Protein AF-I7MLI9-F1 (afdb_monomer)

pLDDT: mean 89.01, std 9.21, range [55.41, 96.75]

Solvent-accessible surface area (backbone atoms only — not comparable to full-atom values): 19501 Å² total; per-residue (Å²): 115,72,71,61,56,53,52,51,51,55,54,55,59,68,73,59,71,72,75,44,58,25,39,68,36,72,43,59,65,39,94,83,37,66,43,18,67,62,17,35,76,78,59,41,57,71,37,47,47,37,44,89,37,37,70,45,18,21,35,58,28,48,80,54,45,47,80,90,78,37,62,49,38,39,67,54,16,48,16,58,42,96,24,48,17,18,21,63,82,9,75,46,61,26,71,43,97,62,58,48,55,92,86,40,68,76,53,64,48,39,45,69,31,20,27,50,25,77,36,87,57,27,31,37,41,97,72,11,67,46,70,42,64,67,74,42,76,53,83,45,36,44,69,56,17,40,57,42,16,74,75,67,78,42,73,24,36,18,17,21,66,80,11,41,47,58,29,73,47,99,60,57,51,54,92,84,40,65,71,55,66,45,38,45,69,46,25,19,53,24,68,72,36,86,51,26,30,32,34,88,73,15,60,44,67,41,59,72,73,43,77,53,82,44,38,44,71,56,15,40,38,42,14,68,77,66,77,45,75,27,33,18,16,18,64,79,13,42,48,57,21,67,36,94,55,62,44,62,86,87,36,69,72,55,67,46,39,43,64,33,22,27,49,29,76,32,90,55,29,31,35,38,97,70,13,59,46,68,42,63,69,72,48,72,54,83,44,36,43,71,55,17,37,52,41,12,66,77,68,76,48,71,26,34,21,16,20,63,78,10,42,47,57,25,64,44,97,57,60,44,53,94,83,42,67,76,51,65,46,39,43,65,34,16,40,48,26,36,67,84,19,36,34,37,39,96,71,10,68,46,59,35,42,77,62,64,64,52,50,56,56,51,52,49,51,53,53,52,65,74,74,110

Mean predicted aligned error: 10.94 Å

Organism: Tetrahymena thermophila (strain SB210) (NCBI:txid312017)

Structure (mmCIF, N/CA/C/O backbone):
data_AF-I7MLI9-F1
#
_entry.id   AF-I7MLI9-F1
#
loop_
_atom_site.group_PDB
_atom_site.id
_atom_site.type_symbol
_atom_site.label_atom_id
_atom_site.label_alt_id
_atom_site.label_comp_id
_atom_site.label_asym_id
_atom_site.label_entity_id
_atom_site.label_seq_id
_atom_site.pdbx_PDB_ins_code
_atom_site.Cartn_x
_atom_site.Cartn_y
_atom_site.Cartn_z
_atom_site.occupancy
_atom_site.B_iso_or_equiv
_atom_site.auth_seq_id
_atom_site.auth_comp_id
_atom_site.auth_asym_id
_atom_site.auth_atom_id
_atom_site.pdbx_PDB_model_num
ATOM 1 N N . MET A 1 1 ? -3.290 -34.490 -68.292 1.00 62.72 1 MET A N 1
ATOM 2 C CA . MET A 1 1 ? -1.899 -34.795 -67.880 1.00 62.72 1 MET A CA 1
ATOM 3 C C . MET A 1 1 ? -0.985 -33.567 -67.786 1.00 62.72 1 MET A C 1
ATOM 5 O O . MET A 1 1 ? -0.306 -33.451 -66.780 1.00 62.72 1 MET A O 1
ATOM 9 N N . SER A 1 2 ? -0.999 -32.613 -68.728 1.00 75.25 2 SER A N 1
ATOM 10 C CA . SER A 1 2 ? -0.088 -31.440 -68.706 1.00 75.25 2 SER A CA 1
ATOM 11 C C . SER A 1 2 ? -0.187 -30.536 -67.452 1.00 75.25 2 SER A C 1
ATOM 13 O O . SER A 1 2 ? 0.838 -30.104 -66.935 1.00 75.25 2 SER A O 1
ATOM 15 N N . LYS A 1 3 ? -1.384 -30.322 -66.882 1.00 68.88 3 LYS A N 1
ATOM 16 C CA . LYS A 1 3 ? -1.564 -29.472 -65.682 1.00 68.88 3 LYS A CA 1
ATOM 17 C C . LYS A 1 3 ? -1.039 -30.091 -64.371 1.00 68.88 3 LYS A C 1
ATOM 19 O O . LYS A 1 3 ? -0.623 -29.350 -63.492 1.00 68.88 3 LYS A O 1
ATOM 24 N N . LEU A 1 4 ? -1.022 -31.425 -64.248 1.00 76.25 4 LEU A N 1
ATOM 25 C CA . LEU A 1 4 ? -0.511 -32.124 -63.055 1.00 76.25 4 LEU A CA 1
ATOM 26 C C . LEU A 1 4 ? 1.026 -32.138 -63.033 1.00 76.25 4 LEU A C 1
ATOM 28 O O . LEU A 1 4 ? 1.621 -31.989 -61.973 1.00 76.25 4 LEU A O 1
ATOM 32 N N . LEU A 1 5 ? 1.661 -32.252 -64.206 1.00 78.75 5 LEU A N 1
ATOM 33 C CA . LEU A 1 5 ? 3.118 -32.195 -64.337 1.00 78.75 5 LEU A CA 1
ATOM 34 C C . LEU A 1 5 ? 3.656 -30.787 -64.038 1.00 78.75 5 LEU A C 1
ATOM 36 O O . LEU A 1 5 ? 4.676 -30.654 -63.372 1.00 78.75 5 LEU A O 1
ATOM 40 N N . LEU A 1 6 ? 2.939 -29.742 -64.474 1.00 77.81 6 LEU A N 1
ATOM 41 C CA . LEU A 1 6 ? 3.290 -28.353 -64.166 1.00 77.81 6 LEU A CA 1
ATOM 42 C C . LEU A 1 6 ? 3.147 -28.053 -62.663 1.00 77.81 6 LEU A C 1
ATOM 44 O O . LEU A 1 6 ? 4.006 -27.386 -62.101 1.00 77.81 6 LEU A O 1
ATOM 48 N N . LEU A 1 7 ? 2.106 -28.595 -62.011 1.00 79.94 7 LEU A N 1
ATOM 49 C CA . LEU A 1 7 ? 1.905 -28.487 -60.560 1.00 79.94 7 LEU A CA 1
ATOM 50 C C . LEU A 1 7 ? 2.994 -29.240 -59.774 1.00 79.94 7 LEU A C 1
ATOM 52 O O . LEU A 1 7 ? 3.494 -28.738 -58.777 1.00 79.94 7 LEU A O 1
ATOM 56 N N . LEU A 1 8 ? 3.403 -30.427 -60.232 1.00 75.94 8 LEU A N 1
ATOM 57 C CA . LEU A 1 8 ? 4.514 -31.175 -59.634 1.00 75.94 8 LEU A CA 1
ATOM 58 C C . LEU A 1 8 ? 5.852 -30.446 -59.795 1.00 75.94 8 LEU A C 1
ATOM 60 O O . LEU A 1 8 ? 6.649 -30.453 -58.865 1.00 75.94 8 LEU A O 1
ATOM 64 N N . PHE A 1 9 ? 6.087 -29.776 -60.927 1.00 72.88 9 PHE A N 1
ATOM 65 C CA . PHE A 1 9 ? 7.313 -29.005 -61.147 1.00 72.88 9 PHE A CA 1
ATOM 66 C C . PHE A 1 9 ? 7.363 -27.736 -60.287 1.00 72.88 9 PHE A C 1
ATOM 68 O O . PHE A 1 9 ? 8.416 -27.415 -59.741 1.00 72.88 9 PHE A O 1
ATOM 75 N N . THR A 1 10 ? 6.234 -27.043 -60.100 1.00 67.69 10 THR A N 1
ATOM 76 C CA . THR A 1 10 ? 6.171 -25.890 -59.189 1.00 67.69 10 THR A CA 1
ATOM 77 C C . THR A 1 10 ? 6.270 -26.310 -57.724 1.00 67.69 10 THR A C 1
ATOM 79 O O . THR A 1 10 ? 6.953 -25.634 -56.964 1.00 67.69 10 THR A O 1
ATOM 82 N N . ILE A 1 11 ? 5.697 -27.452 -57.326 1.00 67.44 11 ILE A N 1
ATOM 83 C CA . ILE A 1 11 ? 5.882 -28.011 -55.975 1.00 67.44 11 ILE A CA 1
ATOM 84 C C . ILE A 1 11 ? 7.344 -28.436 -55.751 1.00 67.44 11 ILE A C 1
ATOM 86 O O . ILE A 1 11 ? 7.885 -28.188 -54.678 1.00 67.44 11 ILE A O 1
ATOM 90 N N . LEU A 1 12 ? 8.025 -28.997 -56.758 1.00 63.34 12 LEU A N 1
ATOM 91 C CA . LEU A 1 12 ? 9.440 -29.378 -56.648 1.00 63.34 12 LEU A CA 1
ATOM 92 C C . LEU A 1 12 ? 10.372 -28.157 -56.533 1.00 63.34 12 LEU A C 1
ATOM 94 O O . LEU A 1 12 ? 11.369 -28.219 -55.820 1.00 63.34 12 LEU A O 1
ATOM 98 N N . GLN A 1 13 ? 10.030 -27.030 -57.168 1.00 59.12 13 GLN A N 1
ATOM 99 C CA . GLN A 1 13 ? 10.772 -25.765 -57.036 1.00 59.12 13 GLN A CA 1
ATOM 100 C C . GLN A 1 13 ? 10.584 -25.099 -55.659 1.00 59.12 13 GLN A C 1
ATOM 102 O O . GLN A 1 13 ?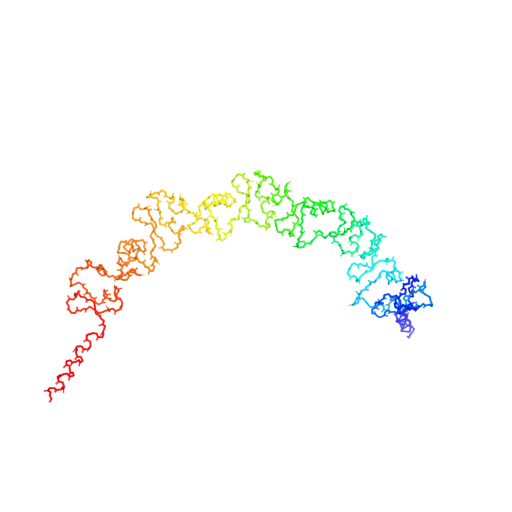 11.429 -24.310 -55.252 1.00 59.12 13 GLN A O 1
ATOM 107 N N . ILE A 1 14 ? 9.517 -25.432 -54.921 1.00 58.25 14 ILE A N 1
ATOM 108 C CA . ILE A 1 14 ? 9.281 -24.936 -53.551 1.00 58.25 14 ILE A CA 1
ATOM 109 C C . ILE A 1 14 ? 10.096 -25.738 -52.514 1.00 58.25 14 ILE A C 1
ATOM 111 O O . ILE A 1 14 ? 10.359 -25.238 -51.424 1.00 58.25 14 ILE A O 1
ATOM 115 N N . ILE A 1 15 ? 10.540 -26.959 -52.843 1.00 59.22 15 ILE A N 1
ATOM 116 C CA . ILE A 1 15 ? 11.251 -27.850 -51.903 1.00 59.22 15 ILE A CA 1
ATOM 117 C C . ILE A 1 15 ? 12.766 -27.573 -51.859 1.00 59.22 15 ILE A C 1
ATOM 119 O O . ILE A 1 15 ? 13.400 -27.813 -50.834 1.00 59.22 15 ILE A O 1
ATOM 123 N N . PHE A 1 16 ? 13.352 -27.021 -52.924 1.00 63.88 16 PHE A N 1
ATOM 124 C CA . PHE A 1 16 ? 14.780 -26.690 -52.984 1.00 63.88 16 PHE A CA 1
ATOM 125 C C . PHE A 1 16 ? 14.985 -25.176 -52.959 1.00 63.88 16 PHE A C 1
ATOM 127 O O . PHE A 1 16 ? 15.362 -24.574 -53.965 1.00 63.88 16 PHE A O 1
ATOM 134 N N . ALA A 1 17 ? 14.745 -24.547 -51.806 1.00 65.38 17 ALA A N 1
ATOM 135 C CA . ALA A 1 17 ? 15.304 -23.222 -51.571 1.00 65.38 17 ALA A CA 1
ATOM 136 C C . ALA A 1 17 ? 16.828 -23.339 -51.724 1.00 65.38 17 ALA A C 1
ATOM 138 O O . ALA A 1 17 ? 17.471 -24.116 -51.018 1.00 65.38 17 ALA A O 1
ATOM 139 N N . THR A 1 18 ? 17.398 -22.643 -52.708 1.00 74.25 18 THR A N 1
ATOM 140 C CA . THR A 1 18 ? 18.849 -22.626 -52.885 1.00 74.25 18 THR A CA 1
ATOM 141 C C . THR A 1 18 ? 19.473 -22.057 -51.616 1.00 74.25 18 THR A C 1
ATOM 143 O O . THR A 1 18 ? 19.003 -21.006 -51.160 1.00 74.25 18 THR A O 1
ATOM 146 N N . PRO A 1 19 ? 20.505 -22.712 -51.053 1.00 82.38 19 PRO A N 1
ATOM 147 C CA . PRO A 1 19 ? 21.160 -22.214 -49.858 1.00 82.38 19 PRO A CA 1
ATOM 148 C C . PRO A 1 19 ? 21.573 -20.771 -50.101 1.00 82.38 19 PRO A C 1
ATOM 150 O O . PRO A 1 19 ? 22.077 -20.446 -51.178 1.00 82.38 19 PRO A O 1
ATOM 153 N N . THR A 1 20 ? 21.298 -19.904 -49.132 1.00 90.12 20 THR A N 1
ATOM 154 C CA . THR A 1 20 ? 21.665 -18.488 -49.210 1.00 90.12 20 THR A CA 1
ATOM 155 C C . THR A 1 20 ? 22.854 -18.288 -48.286 1.00 90.12 20 THR A C 1
ATOM 157 O O . THR A 1 20 ? 22.651 -18.173 -47.072 1.00 90.12 20 THR A O 1
ATOM 160 N N . PRO A 1 21 ? 24.094 -18.306 -48.812 1.00 91.88 21 PRO A N 1
ATOM 161 C CA . PRO A 1 21 ? 25.264 -18.110 -47.980 1.00 91.88 21 PRO A CA 1
ATOM 162 C C . PRO A 1 21 ? 25.214 -16.733 -47.333 1.00 91.88 21 PRO A C 1
ATOM 164 O O . PRO A 1 21 ? 24.752 -15.761 -47.936 1.00 91.88 21 PRO A O 1
ATOM 167 N N . GLY A 1 22 ? 25.714 -16.659 -46.108 1.00 94.00 22 GLY A N 1
ATOM 168 C CA . GLY A 1 22 ? 25.892 -15.392 -45.428 1.00 94.00 22 GLY A CA 1
ATOM 169 C C . GLY A 1 22 ? 26.984 -14.542 -46.077 1.00 94.00 22 GLY A C 1
ATOM 170 O O . GLY A 1 22 ? 27.818 -15.015 -46.845 1.00 94.00 22 GLY A O 1
ATOM 171 N N . THR A 1 23 ? 26.993 -13.269 -45.716 1.00 95.50 23 THR A N 1
ATOM 172 C CA . THR A 1 23 ? 28.064 -12.321 -46.005 1.00 95.50 23 THR A CA 1
ATOM 173 C C . THR A 1 23 ? 29.294 -12.657 -45.161 1.00 95.50 23 THR A C 1
ATOM 175 O O . THR A 1 23 ? 29.173 -13.071 -44.002 1.00 95.50 23 THR A O 1
ATOM 178 N N . ALA A 1 24 ? 30.481 -12.460 -45.733 1.00 95.31 24 ALA A N 1
ATOM 179 C CA . ALA A 1 24 ? 31.750 -12.621 -45.038 1.00 95.31 24 ALA A CA 1
ATOM 180 C C . ALA A 1 24 ? 31.908 -11.611 -43.885 1.00 95.31 24 ALA A C 1
ATOM 182 O O . ALA A 1 24 ? 31.677 -10.413 -44.048 1.00 95.31 24 ALA A O 1
ATOM 183 N N . VAL A 1 25 ? 32.346 -12.104 -42.730 1.00 95.19 25 VAL A N 1
ATOM 184 C CA . VAL A 1 25 ? 32.634 -11.359 -41.504 1.00 95.19 25 VAL A CA 1
ATOM 185 C C . VAL A 1 25 ? 33.994 -11.773 -40.941 1.00 95.19 25 VAL A C 1
ATOM 187 O O . VAL A 1 25 ? 34.531 -12.840 -41.254 1.00 95.19 25 VAL A O 1
ATOM 190 N N . THR A 1 26 ? 34.542 -10.928 -40.069 1.00 95.12 26 THR A N 1
ATOM 191 C CA . THR A 1 26 ? 35.796 -11.211 -39.365 1.00 95.12 26 THR A CA 1
ATOM 192 C C . THR A 1 26 ? 35.511 -11.808 -37.993 1.00 95.12 26 THR A C 1
ATOM 194 O O . THR A 1 26 ? 34.885 -11.167 -37.152 1.00 95.12 26 THR A O 1
ATOM 197 N N . CYS A 1 27 ? 36.022 -13.008 -37.739 1.00 92.69 27 CYS A N 1
ATOM 198 C CA . CYS A 1 27 ? 36.025 -13.640 -36.427 1.00 92.69 27 CYS A CA 1
ATOM 199 C C . CYS A 1 27 ? 37.382 -13.455 -35.743 1.00 92.69 27 CYS A C 1
ATOM 201 O O . CYS A 1 27 ? 38.427 -13.375 -36.387 1.00 92.69 27 CYS A O 1
ATOM 203 N N . VAL A 1 28 ? 37.374 -13.387 -34.415 1.00 88.62 28 VAL A N 1
ATOM 204 C CA . VAL A 1 28 ? 38.596 -13.279 -33.607 1.00 88.62 28 VAL A CA 1
ATOM 205 C C . VAL A 1 28 ? 39.004 -14.683 -33.177 1.00 88.62 28 VAL A C 1
ATOM 207 O O . VAL A 1 28 ? 38.134 -15.480 -32.846 1.00 88.62 28 VAL A O 1
ATOM 210 N N . SER A 1 29 ? 40.297 -15.022 -33.180 1.00 81.56 29 SER A N 1
ATOM 211 C CA . SER A 1 29 ? 40.720 -16.375 -32.794 1.00 81.56 29 SER A CA 1
ATOM 212 C C . SER A 1 29 ? 40.284 -16.687 -31.361 1.00 81.56 29 SER A C 1
ATOM 214 O O . SER A 1 29 ? 40.754 -16.040 -30.422 1.00 81.56 29 SER A O 1
ATOM 216 N N . GLN A 1 30 ? 39.441 -17.701 -31.182 1.00 78.75 30 GLN A N 1
ATOM 217 C CA . GLN A 1 30 ? 39.182 -18.272 -29.864 1.00 78.75 30 GLN A CA 1
ATOM 218 C C . GLN A 1 30 ? 40.112 -19.469 -29.671 1.00 78.75 30 GLN A C 1
ATOM 220 O O . GLN A 1 30 ? 40.267 -20.301 -30.566 1.00 78.75 30 GLN A O 1
ATOM 225 N N . ASN A 1 31 ? 40.785 -19.532 -28.519 1.00 78.00 31 ASN A N 1
ATOM 226 C CA . ASN A 1 31 ? 41.666 -20.645 -28.140 1.00 78.00 31 ASN A CA 1
ATOM 227 C C . ASN A 1 31 ? 42.770 -20.980 -29.170 1.00 78.00 31 ASN A C 1
ATOM 229 O O . ASN A 1 31 ? 43.148 -22.137 -29.326 1.00 78.00 31 ASN A O 1
ATOM 233 N N . GLY A 1 32 ? 43.274 -19.978 -29.902 1.00 81.25 32 GLY A N 1
ATOM 234 C CA . GLY A 1 32 ? 44.335 -20.162 -30.901 1.00 81.25 32 GLY A CA 1
ATOM 235 C C . GLY A 1 32 ? 43.901 -20.855 -32.200 1.00 81.25 32 GLY A C 1
ATOM 236 O O . GLY A 1 32 ? 44.758 -21.209 -33.006 1.00 81.25 32 GLY A O 1
ATOM 237 N N . SER A 1 33 ? 42.596 -21.050 -32.430 1.00 84.00 33 SER A N 1
ATOM 238 C CA . SER A 1 33 ? 42.106 -21.645 -33.675 1.00 84.00 33 SER A CA 1
ATOM 239 C C . SER A 1 33 ? 42.152 -20.663 -34.853 1.00 84.00 33 SER A C 1
ATOM 241 O O . SER A 1 33 ? 41.919 -19.459 -34.710 1.00 84.00 33 SER A O 1
ATOM 243 N N . THR A 1 34 ? 42.426 -21.188 -36.047 1.00 84.69 34 THR A N 1
ATOM 244 C CA . THR A 1 34 ? 42.431 -20.441 -37.315 1.00 84.69 34 THR A CA 1
ATOM 245 C C . THR A 1 34 ? 41.212 -20.738 -38.192 1.00 84.69 34 THR A C 1
ATOM 247 O O . THR A 1 34 ? 41.075 -20.133 -39.254 1.00 84.69 34 THR A O 1
ATOM 250 N N . THR A 1 35 ? 40.309 -21.631 -37.762 1.00 88.25 35 THR A N 1
ATOM 251 C CA . THR A 1 35 ? 39.108 -22.004 -38.525 1.00 88.25 35 THR A CA 1
ATOM 252 C C . THR A 1 35 ? 37.868 -21.268 -38.024 1.00 88.25 35 THR A C 1
ATOM 254 O O . THR A 1 35 ? 37.652 -21.112 -36.823 1.00 88.25 35 THR A O 1
ATOM 257 N N . CYS A 1 36 ? 36.997 -20.856 -38.948 1.00 91.44 36 CYS A N 1
ATOM 258 C CA . CYS A 1 36 ? 35.767 -20.129 -38.620 1.00 91.44 36 CYS A CA 1
ATOM 259 C C . CYS A 1 36 ? 34.841 -20.903 -37.668 1.00 91.44 36 CYS A C 1
ATOM 261 O O . CYS A 1 36 ? 34.268 -20.313 -36.759 1.00 91.44 36 CYS A O 1
ATOM 263 N N . SER A 1 37 ? 34.759 -22.229 -37.816 1.00 89.44 37 SER A N 1
ATOM 264 C CA . SER A 1 37 ? 33.926 -23.107 -36.981 1.00 89.44 37 SER A CA 1
ATOM 265 C C . SER A 1 37 ? 34.253 -23.059 -35.485 1.00 89.44 37 SER A C 1
ATOM 267 O O . SER A 1 37 ? 33.380 -23.339 -34.673 1.00 89.44 37 SER A O 1
ATOM 269 N N . ASN A 1 38 ? 35.499 -22.726 -35.132 1.00 86.25 38 ASN A N 1
ATOM 270 C CA . ASN A 1 38 ? 36.001 -22.749 -33.756 1.00 86.25 38 ASN A CA 1
ATOM 271 C C . ASN A 1 38 ? 36.369 -21.355 -33.229 1.00 86.25 38 ASN A C 1
ATOM 273 O O . ASN A 1 38 ? 36.516 -21.184 -32.022 1.00 86.25 38 ASN A O 1
ATOM 277 N N . SER A 1 39 ? 36.544 -20.374 -34.119 1.00 90.94 39 SER A N 1
ATOM 278 C CA . SER A 1 39 ? 36.916 -19.000 -33.759 1.00 90.94 39 SER A CA 1
ATOM 279 C C . SER A 1 39 ? 35.737 -18.033 -33.758 1.00 90.94 39 SER A C 1
ATOM 281 O O . SER A 1 39 ? 35.740 -17.055 -33.015 1.00 90.94 39 SER A O 1
ATOM 283 N N . CYS A 1 40 ? 34.705 -18.278 -34.564 1.00 91.31 40 CYS A N 1
ATOM 284 C CA . CYS A 1 40 ? 33.478 -17.499 -34.464 1.00 91.31 40 CYS A CA 1
ATOM 285 C C . CYS A 1 40 ? 32.669 -17.936 -33.227 1.00 91.31 40 CYS A C 1
ATOM 287 O O . CYS A 1 40 ? 32.755 -19.09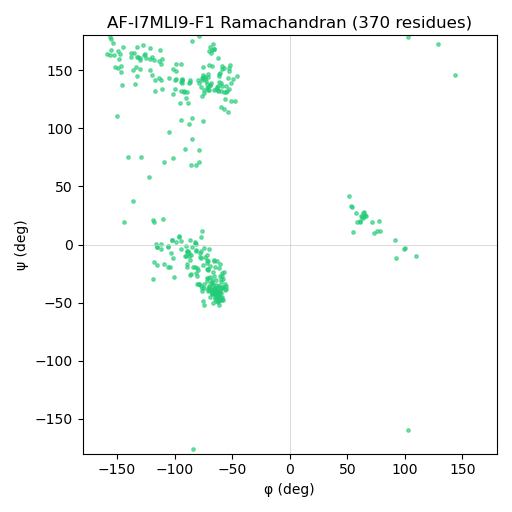6 -32.818 1.00 91.31 40 CYS A O 1
ATOM 289 N N . PRO A 1 41 ? 31.849 -17.046 -32.637 1.00 89.88 41 PRO A N 1
ATOM 290 C CA . PRO A 1 41 ? 30.886 -17.439 -31.614 1.00 89.88 41 PRO A CA 1
ATOM 291 C C . PRO A 1 41 ? 30.000 -18.585 -32.103 1.00 89.88 41 PRO A C 1
ATOM 293 O O . PRO A 1 41 ? 29.740 -18.687 -33.304 1.00 89.88 41 PRO A O 1
ATOM 296 N N . ALA A 1 42 ? 29.508 -19.410 -31.177 1.00 89.25 42 ALA A N 1
ATOM 297 C CA . ALA A 1 42 ? 28.618 -20.517 -31.507 1.00 89.25 42 ALA A CA 1
ATOM 298 C C . ALA A 1 42 ? 27.491 -20.044 -32.441 1.00 89.25 42 ALA A C 1
ATOM 300 O O . ALA A 1 42 ? 26.782 -19.079 -32.149 1.00 89.25 42 ALA A O 1
ATOM 301 N N . ALA A 1 43 ? 27.379 -20.691 -33.601 1.00 87.88 43 ALA A N 1
ATOM 302 C CA . ALA A 1 43 ? 26.333 -20.369 -34.556 1.00 87.88 43 ALA A CA 1
ATOM 303 C C . ALA A 1 43 ? 24.967 -20.813 -34.002 1.00 87.88 43 ALA A C 1
ATOM 305 O O . ALA A 1 43 ? 24.907 -21.751 -33.198 1.00 87.88 43 ALA A O 1
ATOM 306 N N . PRO A 1 44 ? 23.861 -20.186 -34.436 1.00 88.75 44 PRO A N 1
ATOM 307 C CA . PRO A 1 44 ? 22.527 -20.682 -34.130 1.00 88.75 44 PRO A CA 1
ATOM 308 C C . PRO A 1 44 ? 22.346 -22.155 -34.489 1.00 88.75 44 PRO A C 1
ATOM 310 O O . PRO A 1 44 ? 22.995 -22.675 -35.399 1.00 88.75 44 PRO A O 1
ATOM 313 N N . THR A 1 45 ? 21.412 -22.817 -33.807 1.00 86.75 45 THR A N 1
ATOM 314 C CA . THR A 1 45 ? 21.096 -24.223 -34.085 1.00 86.75 45 THR A CA 1
ATOM 315 C C . THR A 1 45 ? 20.711 -24.392 -35.558 1.00 86.75 45 THR A C 1
ATOM 317 O O . THR A 1 45 ? 19.811 -23.712 -36.049 1.00 86.75 45 THR A O 1
ATOM 320 N N . GLY A 1 46 ? 21.396 -25.301 -36.254 1.00 86.56 46 GLY A N 1
ATOM 321 C CA . GLY A 1 46 ? 21.192 -25.558 -37.685 1.00 86.56 46 GLY A CA 1
ATOM 322 C C . GLY A 1 46 ? 22.099 -24.753 -38.623 1.00 86.56 46 GLY A C 1
ATOM 323 O O . GLY A 1 46 ? 22.198 -25.105 -39.793 1.00 86.56 46 GLY A O 1
ATOM 324 N N . CYS A 1 47 ? 22.823 -23.742 -38.131 1.00 90.38 47 CYS A N 1
ATOM 325 C CA . CYS A 1 47 ? 23.816 -23.021 -38.929 1.00 90.38 47 CYS A CA 1
ATOM 326 C C . CYS A 1 47 ? 25.233 -23.523 -38.642 1.00 90.38 47 CYS A C 1
ATOM 328 O O . CYS A 1 47 ? 25.548 -23.981 -37.543 1.00 90.38 47 CYS A O 1
ATOM 330 N N . GLN A 1 48 ? 26.125 -23.345 -39.614 1.00 92.81 48 GLN A N 1
ATOM 331 C CA . GLN A 1 48 ? 27.552 -23.597 -39.448 1.00 92.81 48 GLN A CA 1
ATOM 332 C C . GLN A 1 48 ? 28.367 -22.449 -40.036 1.00 92.81 48 GLN A C 1
ATOM 334 O O . GLN A 1 48 ? 28.061 -21.949 -41.122 1.00 92.81 48 GLN A O 1
ATOM 339 N N . TRP A 1 49 ? 29.413 -22.048 -39.313 1.00 94.06 49 TRP A N 1
ATOM 340 C CA . TRP A 1 49 ? 30.426 -21.132 -39.823 1.00 94.06 49 TRP A CA 1
ATOM 341 C C . TRP A 1 49 ? 31.364 -21.868 -40.778 1.00 94.06 49 TRP A C 1
ATOM 343 O O . TRP A 1 49 ? 31.969 -22.876 -40.413 1.00 94.06 49 TRP A O 1
ATOM 353 N N . ILE A 1 50 ? 31.532 -21.317 -41.974 1.00 94.00 50 ILE A N 1
ATOM 354 C CA . ILE A 1 50 ? 32.485 -21.764 -42.989 1.00 94.00 50 ILE A CA 1
ATOM 355 C C . ILE A 1 50 ? 33.435 -20.620 -43.349 1.00 94.00 50 ILE A C 1
ATOM 357 O O . ILE A 1 50 ? 33.129 -19.452 -43.118 1.00 94.00 50 ILE A O 1
ATOM 361 N N . GLY A 1 51 ? 34.592 -20.951 -43.913 1.00 91.12 51 GLY A N 1
ATOM 362 C CA . GLY A 1 51 ? 35.585 -19.974 -44.361 1.00 91.12 51 GLY A CA 1
ATOM 363 C C . GLY A 1 51 ? 37.011 -20.468 -44.133 1.00 91.12 51 GLY A C 1
ATOM 364 O O . GLY A 1 51 ? 37.283 -21.196 -43.178 1.00 91.12 51 GLY A O 1
ATOM 365 N N . ALA A 1 52 ? 37.913 -20.092 -45.041 1.00 82.50 52 ALA A N 1
ATOM 366 C CA . ALA A 1 52 ? 39.317 -20.509 -45.011 1.00 82.50 52 ALA A CA 1
ATOM 367 C C . ALA A 1 52 ? 40.219 -19.560 -44.200 1.00 82.50 52 ALA A C 1
ATOM 369 O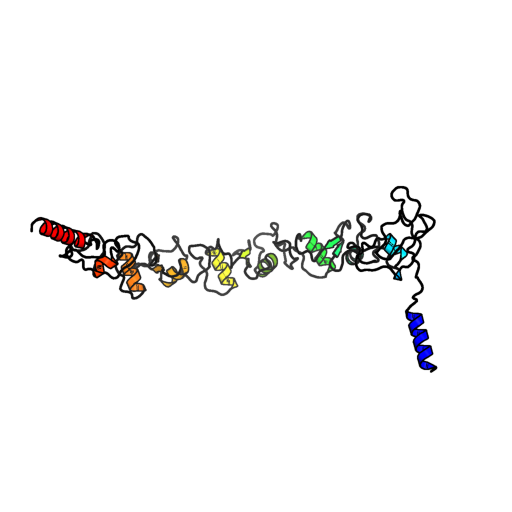 O . ALA A 1 52 ? 41.328 -19.937 -43.831 1.00 82.50 52 ALA A O 1
ATOM 370 N N . SER A 1 53 ? 39.759 -18.337 -43.921 1.00 88.62 53 SER A N 1
ATOM 371 C CA . SER A 1 53 ? 40.465 -17.355 -43.098 1.00 88.62 53 SER A CA 1
ATOM 372 C C . SER A 1 53 ? 39.521 -16.729 -42.080 1.00 88.62 53 SER A C 1
ATOM 374 O O . SER A 1 53 ? 38.324 -16.584 -42.326 1.00 88.62 53 SER A O 1
ATOM 376 N N . LEU A 1 54 ? 40.082 -16.276 -40.957 1.00 90.44 54 LEU A N 1
ATOM 377 C CA . LEU A 1 54 ? 39.329 -15.579 -39.914 1.00 90.44 54 LEU A CA 1
ATOM 378 C C . LEU A 1 54 ? 38.726 -14.242 -40.375 1.00 90.44 54 LEU A C 1
ATOM 380 O O . LEU A 1 54 ? 37.862 -13.713 -39.695 1.00 90.44 54 LEU A O 1
ATOM 384 N N . THR A 1 55 ? 39.152 -13.697 -41.515 1.00 91.19 55 THR A N 1
ATOM 385 C CA . THR A 1 55 ? 38.629 -12.451 -42.105 1.00 91.19 55 THR A CA 1
ATOM 386 C C . THR A 1 55 ? 37.525 -12.672 -43.140 1.00 91.19 55 THR A C 1
ATOM 388 O O . THR A 1 55 ? 36.994 -11.704 -43.676 1.00 91.19 55 THR A O 1
ATOM 391 N N . ALA A 1 56 ? 37.207 -13.929 -43.459 1.00 93.44 56 ALA A N 1
ATOM 392 C CA . ALA A 1 56 ? 36.245 -14.297 -44.495 1.00 93.44 56 ALA A CA 1
ATOM 393 C C . ALA A 1 56 ? 35.306 -15.418 -44.021 1.00 93.44 56 ALA A C 1
ATOM 395 O O . ALA A 1 56 ? 34.962 -16.323 -44.782 1.00 93.44 56 ALA A O 1
ATOM 396 N N . CYS A 1 57 ? 34.924 -15.382 -42.743 1.00 95.62 57 CYS A N 1
ATOM 397 C CA . CYS A 1 57 ? 33.990 -16.340 -42.171 1.00 95.62 57 CYS A CA 1
ATOM 398 C C . CYS A 1 57 ? 32.558 -15.980 -42.555 1.00 95.62 57 CYS A C 1
ATOM 400 O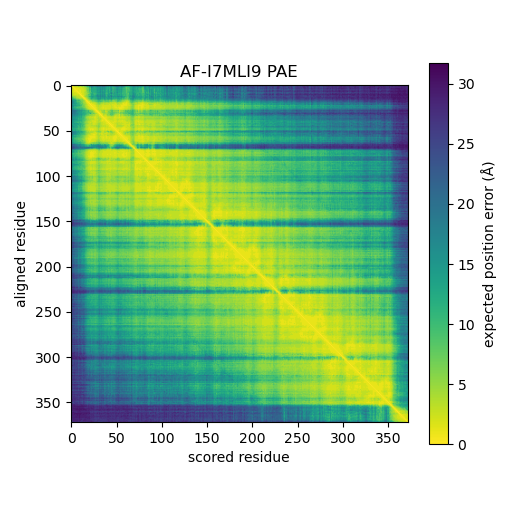 O . CYS A 1 57 ? 32.187 -14.818 -42.511 1.00 95.62 57 CYS A O 1
ATOM 402 N N . GLN A 1 58 ? 31.725 -16.954 -42.892 1.00 95.75 58 GLN A N 1
ATOM 403 C CA . GLN A 1 58 ? 30.310 -16.720 -43.183 1.00 95.75 58 GLN A CA 1
ATOM 404 C C . GLN A 1 58 ? 29.470 -17.922 -42.772 1.00 95.75 58 GLN A C 1
ATOM 406 O O . GLN A 1 58 ? 29.985 -19.032 -42.633 1.00 95.75 58 GLN A O 1
ATOM 411 N N . ILE A 1 59 ? 28.172 -17.718 -42.582 1.00 95.19 59 ILE A N 1
ATOM 412 C CA . ILE A 1 59 ? 27.245 -18.830 -42.375 1.00 95.19 59 ILE A CA 1
ATOM 413 C C . ILE A 1 59 ? 27.008 -19.550 -43.705 1.00 95.19 59 ILE A C 1
ATOM 415 O O . ILE A 1 59 ? 26.770 -18.912 -44.729 1.00 95.19 59 ILE A O 1
ATOM 419 N N . GLN A 1 60 ? 27.079 -20.882 -43.694 1.00 94.50 60 GLN A N 1
ATOM 420 C CA . GLN A 1 60 ? 26.933 -21.705 -44.899 1.00 94.50 60 GLN A CA 1
ATOM 421 C C . GLN A 1 60 ? 25.586 -21.507 -45.603 1.00 94.50 60 GLN A C 1
ATOM 423 O O . GLN A 1 60 ? 25.545 -21.386 -46.825 1.00 94.50 60 GLN A O 1
ATOM 428 N N . ASP A 1 61 ? 24.502 -21.486 -44.832 1.00 92.75 61 ASP A N 1
ATOM 429 C CA . ASP A 1 61 ? 23.152 -21.262 -45.331 1.00 92.75 61 ASP A CA 1
ATOM 430 C C . ASP A 1 61 ? 22.310 -20.586 -44.252 1.00 92.75 61 ASP A C 1
ATOM 432 O O . ASP A 1 61 ? 21.980 -21.176 -43.222 1.00 92.75 61 ASP A O 1
ATOM 436 N N . CYS A 1 62 ? 21.965 -19.327 -44.489 1.00 90.75 62 CYS A N 1
ATOM 437 C CA . CYS A 1 62 ? 21.183 -18.529 -43.558 1.00 90.75 62 CYS A CA 1
ATOM 438 C C . CYS A 1 62 ? 19.717 -18.972 -43.461 1.00 90.75 62 CYS A C 1
ATOM 440 O O . CYS A 1 62 ? 19.034 -18.588 -42.514 1.00 90.75 62 CYS A O 1
ATOM 442 N N . THR A 1 63 ? 19.231 -19.794 -44.399 1.00 88.12 63 THR A N 1
ATOM 443 C CA . THR A 1 63 ? 17.840 -20.277 -44.417 1.00 88.12 63 THR A CA 1
ATOM 444 C C . THR A 1 63 ? 17.598 -21.479 -43.497 1.00 88.12 63 THR A C 1
ATOM 446 O O . THR A 1 63 ? 16.461 -21.721 -43.102 1.00 88.12 63 THR A O 1
ATOM 449 N N . GLN A 1 64 ? 18.655 -22.201 -43.105 1.00 84.31 64 GLN A N 1
ATOM 450 C CA . GLN A 1 64 ? 18.590 -23.401 -42.247 1.00 84.31 64 GLN A CA 1
ATOM 451 C C . GLN A 1 64 ? 18.694 -23.084 -40.747 1.00 84.31 64 GLN A C 1
ATOM 453 O O . GLN A 1 64 ? 18.648 -23.968 -39.891 1.00 84.31 64 GLN A O 1
ATOM 458 N N . CYS A 1 65 ? 18.857 -21.808 -40.420 1.00 85.31 65 CYS A N 1
ATOM 459 C CA . CYS A 1 65 ? 19.043 -21.323 -39.068 1.00 85.31 65 CYS A CA 1
ATOM 460 C C . CYS A 1 65 ? 17.720 -21.343 -38.292 1.00 85.31 65 CYS A C 1
ATOM 462 O O . CYS A 1 65 ? 16.848 -20.506 -38.522 1.00 85.31 65 CYS A O 1
ATOM 464 N N . SER A 1 66 ? 17.560 -22.286 -37.358 1.00 71.19 66 SER A N 1
ATOM 465 C CA . SER A 1 66 ? 16.349 -22.369 -36.535 1.00 71.19 66 SER A CA 1
ATOM 466 C C . SER A 1 66 ? 16.322 -21.264 -35.476 1.00 71.19 66 SER A C 1
ATOM 468 O O . SER A 1 66 ? 17.279 -21.080 -34.720 1.00 71.19 66 SER A O 1
ATOM 470 N N . SER A 1 67 ? 15.194 -20.556 -35.384 1.00 63.25 67 SER A N 1
ATOM 471 C CA . SER A 1 67 ? 14.951 -19.457 -34.440 1.00 63.25 67 SER A CA 1
ATOM 472 C C . SER A 1 67 ? 14.545 -19.910 -33.030 1.00 63.25 67 SER A C 1
ATOM 474 O O . SER A 1 67 ? 14.397 -19.077 -32.138 1.00 63.25 67 SER A O 1
ATOM 476 N N . SER A 1 68 ? 14.351 -21.211 -32.792 1.00 61.00 68 SER A N 1
ATOM 477 C CA . SER A 1 68 ? 13.658 -21.695 -31.589 1.00 61.00 68 SER A CA 1
ATOM 478 C C . SER A 1 68 ? 14.511 -21.783 -30.313 1.00 61.00 68 SER A C 1
ATOM 480 O O . SER A 1 68 ? 13.959 -22.090 -29.260 1.00 61.00 68 SER A O 1
ATOM 482 N N . LEU A 1 69 ? 15.831 -21.542 -30.367 1.00 58.94 69 LEU A N 1
ATOM 483 C CA . LEU A 1 69 ? 16.753 -21.772 -29.231 1.00 58.94 69 LEU A CA 1
ATOM 484 C C . LEU A 1 69 ? 17.907 -20.751 -29.085 1.00 58.94 69 LEU A C 1
ATOM 486 O O . LEU A 1 69 ? 18.926 -21.059 -28.471 1.00 58.94 69 LEU A O 1
ATOM 490 N N . VAL A 1 70 ? 17.824 -19.559 -29.678 1.00 66.50 70 VAL A N 1
ATOM 491 C CA . VAL A 1 70 ? 19.058 -18.861 -30.082 1.00 66.50 70 VAL A CA 1
ATOM 492 C C . VAL A 1 70 ? 19.594 -17.770 -29.156 1.00 66.50 70 VAL A C 1
ATOM 494 O O . VAL A 1 70 ? 18.839 -16.973 -28.616 1.00 66.50 70 VAL A O 1
ATOM 497 N N . GLN A 1 71 ? 20.932 -17.728 -29.077 1.00 77.94 71 GLN A N 1
ATOM 498 C CA . GLN A 1 71 ? 21.791 -16.587 -28.747 1.00 77.94 71 GLN A CA 1
ATOM 499 C C . GLN A 1 71 ? 22.387 -16.021 -30.053 1.00 77.94 71 GLN A C 1
ATOM 501 O O . GLN A 1 71 ? 23.542 -16.278 -30.393 1.00 77.94 71 GLN A O 1
ATOM 506 N N . PHE A 1 72 ? 21.595 -15.307 -30.850 1.00 89.81 72 PHE A N 1
ATOM 507 C CA . PHE A 1 72 ? 22.109 -14.509 -31.960 1.00 89.81 72 PHE A CA 1
ATOM 508 C C . PHE A 1 72 ? 23.239 -13.604 -31.474 1.00 89.81 72 PHE A C 1
ATOM 510 O O . PHE A 1 72 ? 23.182 -13.014 -30.396 1.00 89.81 72 PHE A O 1
ATOM 517 N N . THR A 1 73 ? 24.272 -13.500 -32.302 1.00 92.44 73 THR A N 1
ATOM 518 C CA . THR A 1 73 ? 25.418 -12.621 -32.082 1.00 92.44 73 THR A CA 1
ATOM 519 C C . THR A 1 73 ? 25.487 -11.595 -33.200 1.00 92.44 73 THR A C 1
ATOM 521 O O . THR A 1 73 ? 24.973 -11.828 -34.296 1.00 92.44 73 THR A O 1
ATOM 524 N N . ASP A 1 74 ? 26.165 -10.475 -32.959 1.00 94.81 74 ASP A N 1
ATOM 525 C CA . ASP A 1 74 ? 26.363 -9.448 -33.986 1.00 94.81 74 ASP A CA 1
ATOM 526 C C . ASP A 1 74 ? 27.017 -10.017 -35.249 1.00 94.81 74 ASP A C 1
ATOM 528 O O . ASP A 1 74 ? 26.619 -9.673 -36.357 1.00 94.81 74 ASP A O 1
ATOM 532 N N . LEU A 1 75 ? 27.970 -10.945 -35.097 1.00 93.81 75 LEU A N 1
ATOM 533 C CA . LEU A 1 75 ? 28.622 -11.608 -36.228 1.00 93.81 75 LEU A CA 1
ATOM 534 C C . LEU A 1 75 ? 27.633 -12.438 -37.048 1.00 93.81 75 LEU A C 1
ATOM 536 O O . LEU A 1 75 ? 27.637 -12.352 -38.275 1.00 93.81 75 LEU A O 1
ATOM 540 N N . TYR A 1 76 ? 26.756 -13.204 -36.389 1.00 93.50 76 TYR A N 1
ATOM 541 C CA . TYR A 1 76 ? 25.688 -13.925 -37.084 1.00 93.50 76 TYR A CA 1
ATOM 542 C C . TYR A 1 76 ? 24.770 -12.957 -37.841 1.00 93.50 76 TYR A C 1
ATOM 544 O O . TYR A 1 76 ? 24.513 -13.153 -39.029 1.00 93.50 76 TYR A O 1
ATOM 552 N N . CYS A 1 77 ? 24.325 -11.888 -37.178 1.00 94.56 77 CYS A N 1
ATOM 553 C CA . CYS A 1 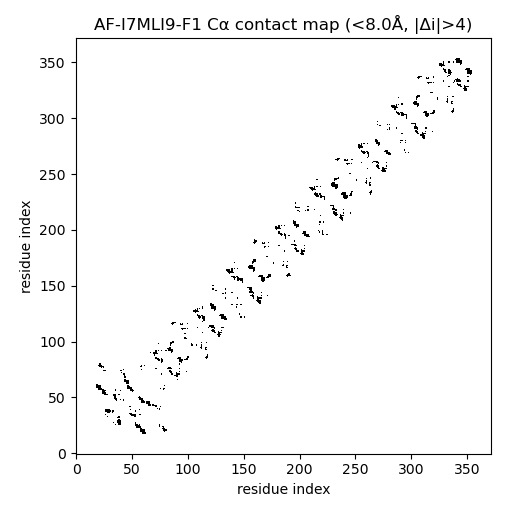77 ? 23.417 -10.909 -37.763 1.00 94.56 77 CYS A CA 1
ATOM 554 C C . CYS A 1 77 ? 24.027 -10.189 -38.974 1.00 94.56 77 CYS A C 1
ATOM 556 O O . CYS A 1 77 ? 23.347 -10.052 -39.989 1.00 94.56 77 CYS A O 1
ATOM 558 N N . GLN A 1 78 ? 25.315 -9.831 -38.912 1.00 94.94 78 GLN A N 1
ATOM 559 C CA . GLN A 1 78 ? 26.076 -9.273 -40.039 1.00 94.94 78 GLN A CA 1
ATOM 560 C C . GLN A 1 78 ? 26.226 -10.248 -41.206 1.00 94.94 78 GLN A C 1
ATOM 562 O O . GLN A 1 78 ? 26.237 -9.817 -42.357 1.00 94.94 78 GLN A O 1
ATOM 567 N N . SER A 1 79 ? 26.360 -11.547 -40.926 1.00 95.25 79 SER A N 1
ATOM 568 C CA . SER A 1 79 ? 26.488 -12.552 -41.977 1.00 95.25 79 SER A CA 1
ATOM 569 C C . SER A 1 79 ? 25.140 -12.811 -42.654 1.00 95.25 79 SER A C 1
ATOM 571 O O . SER A 1 79 ? 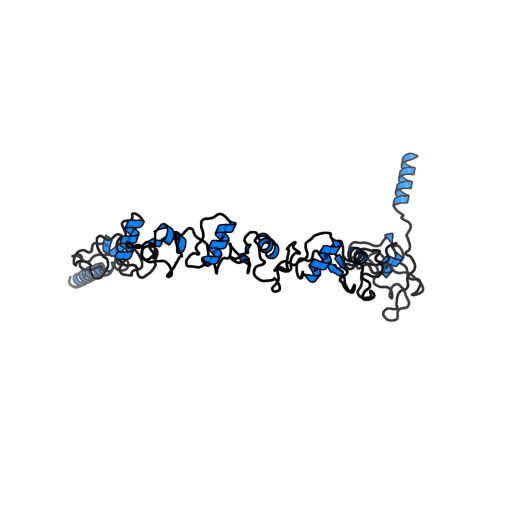25.048 -12.770 -43.876 1.00 95.25 79 SER A O 1
ATOM 573 N N . CYS A 1 80 ? 24.073 -13.031 -41.888 1.00 93.12 80 CYS A N 1
ATOM 574 C CA . CYS A 1 80 ? 22.831 -13.572 -42.438 1.00 93.12 80 CYS A CA 1
ATOM 575 C C . CYS A 1 80 ? 21.704 -12.580 -42.692 1.00 93.12 80 CYS A C 1
ATOM 577 O O . CYS A 1 80 ? 20.710 -12.952 -43.315 1.00 93.12 80 CYS A O 1
ATOM 579 N N . THR A 1 81 ? 21.802 -11.347 -42.203 1.00 90.94 81 THR A N 1
ATOM 580 C CA . THR A 1 81 ? 20.688 -10.401 -42.288 1.00 90.94 81 THR A CA 1
ATOM 581 C C . THR A 1 81 ? 21.169 -9.005 -42.671 1.00 90.94 81 THR A C 1
ATOM 583 O O . THR A 1 81 ? 22.336 -8.660 -42.511 1.00 90.94 81 THR A O 1
ATOM 586 N N . SER A 1 82 ? 20.258 -8.160 -43.156 1.00 88.31 82 SER A N 1
ATOM 587 C CA . SER A 1 82 ? 20.542 -6.731 -43.354 1.00 88.31 82 SER A CA 1
ATOM 588 C C . SER A 1 82 ? 20.707 -5.969 -42.032 1.00 88.31 82 SER A C 1
ATOM 590 O O . SER A 1 82 ? 21.260 -4.870 -42.015 1.00 88.31 82 SER A O 1
ATOM 592 N N . ASN A 1 83 ? 20.214 -6.542 -40.932 1.00 92.31 83 ASN A N 1
ATOM 593 C CA . ASN A 1 83 ? 20.283 -5.985 -39.590 1.00 92.31 83 ASN A CA 1
ATOM 594 C C . ASN A 1 83 ? 21.585 -6.436 -38.920 1.00 92.31 83 ASN A C 1
ATOM 596 O O . ASN A 1 83 ? 21.852 -7.623 -38.788 1.00 92.31 83 ASN A O 1
ATOM 600 N N . LYS A 1 84 ? 22.431 -5.500 -38.497 1.00 92.94 84 LYS A N 1
ATOM 601 C CA . LYS A 1 84 ? 23.834 -5.823 -38.184 1.00 92.94 84 LYS A CA 1
ATOM 602 C C . LYS A 1 84 ? 24.095 -6.299 -36.755 1.00 92.94 84 LYS A C 1
ATOM 604 O O . LYS A 1 84 ? 25.211 -6.716 -36.463 1.00 92.94 84 LYS A O 1
ATOM 609 N N . PHE A 1 85 ? 23.124 -6.213 -35.855 1.00 95.50 85 PHE A N 1
ATOM 610 C CA . PHE A 1 85 ? 23.372 -6.441 -34.432 1.00 95.50 85 PHE A CA 1
ATOM 611 C C . PHE A 1 85 ? 22.327 -7.371 -33.837 1.00 95.50 85 PHE A C 1
ATOM 613 O O . PHE A 1 85 ? 21.165 -7.321 -34.224 1.00 95.50 85 PHE A O 1
ATOM 620 N N . ALA A 1 86 ? 22.723 -8.215 -32.894 1.00 94.25 86 ALA A N 1
ATOM 621 C CA . ALA A 1 86 ? 21.769 -8.974 -32.102 1.00 94.25 86 ALA A CA 1
ATOM 622 C C . ALA A 1 86 ? 21.124 -8.056 -31.058 1.00 94.25 86 ALA A C 1
ATOM 624 O O . ALA A 1 86 ? 21.783 -7.171 -30.510 1.00 94.25 86 ALA A O 1
ATOM 625 N N . ASN A 1 87 ? 19.838 -8.253 -30.770 1.00 93.94 87 ASN A N 1
ATOM 626 C CA . ASN A 1 87 ? 19.186 -7.580 -29.649 1.00 93.94 87 ASN A CA 1
ATOM 627 C C . ASN A 1 87 ? 19.722 -8.106 -28.302 1.00 93.94 87 ASN A C 1
ATOM 629 O O . ASN A 1 87 ? 20.427 -9.112 -28.241 1.00 93.94 87 ASN A O 1
ATOM 633 N N . SER A 1 88 ? 19.381 -7.445 -27.197 1.00 93.12 88 SER A N 1
ATOM 634 C CA . SER A 1 88 ? 19.914 -7.787 -25.868 1.00 93.12 88 SER A CA 1
ATOM 635 C C . SER A 1 88 ? 19.465 -9.155 -25.344 1.00 93.12 88 SER A C 1
ATOM 637 O O . SER A 1 88 ? 20.150 -9.745 -24.512 1.00 93.12 88 SER A O 1
ATOM 639 N N . VAL A 1 89 ? 18.334 -9.668 -25.838 1.00 90.94 89 VAL A N 1
ATOM 640 C CA . VAL A 1 89 ? 17.823 -11.015 -25.532 1.00 90.94 89 VAL A CA 1
ATOM 641 C C . VAL A 1 89 ? 18.544 -12.090 -26.358 1.00 90.94 89 VAL A C 1
ATOM 643 O O . VAL A 1 89 ? 18.568 -13.252 -25.965 1.00 90.94 89 VAL A O 1
ATOM 646 N N . GLY A 1 90 ? 19.147 -11.714 -27.490 1.00 90.00 90 GLY A N 1
ATOM 647 C CA . GLY A 1 90 ? 19.817 -12.629 -28.410 1.00 90.00 90 GLY A CA 1
ATOM 648 C C . GLY A 1 90 ? 18.863 -13.427 -29.298 1.00 90.00 90 GLY A C 1
ATOM 649 O O . GLY A 1 90 ? 19.256 -14.456 -29.821 1.00 90.00 90 GLY A O 1
ATOM 650 N N . ASN A 1 91 ? 17.617 -12.999 -29.499 1.00 89.00 91 ASN A N 1
ATOM 651 C CA . ASN A 1 91 ? 16.636 -13.755 -30.293 1.00 89.00 91 ASN A CA 1
ATOM 652 C C . ASN A 1 91 ? 16.241 -13.086 -31.620 1.00 89.00 91 ASN A C 1
ATOM 654 O O . ASN A 1 91 ? 15.482 -13.669 -32.393 1.00 89.00 91 ASN A O 1
ATOM 658 N N . ALA A 1 92 ? 16.740 -11.878 -31.899 1.00 91.50 92 ALA A N 1
ATOM 659 C CA . ALA A 1 92 ? 16.463 -11.157 -33.138 1.00 91.50 92 ALA A CA 1
ATOM 660 C C . ALA A 1 92 ? 17.661 -10.314 -33.592 1.00 91.50 92 ALA A C 1
ATOM 662 O O . ALA A 1 92 ? 18.414 -9.794 -32.768 1.00 91.50 92 ALA A O 1
ATOM 663 N N . CYS A 1 93 ? 17.809 -10.159 -34.909 1.00 93.31 93 CYS A N 1
ATOM 664 C CA . CYS A 1 93 ? 18.747 -9.212 -35.502 1.00 93.31 93 CYS A CA 1
ATOM 665 C C . CYS A 1 93 ? 18.053 -7.865 -35.715 1.00 93.31 93 CYS A C 1
ATOM 667 O O . CYS A 1 93 ? 17.002 -7.782 -36.353 1.00 93.31 93 CYS A O 1
ATOM 669 N N . VAL A 1 94 ? 18.655 -6.806 -35.191 1.00 95.25 94 VAL A N 1
ATOM 670 C CA . VAL A 1 94 ? 18.157 -5.430 -35.161 1.00 95.25 94 VAL A CA 1
ATOM 671 C C . VAL A 1 94 ? 19.188 -4.476 -35.769 1.00 95.25 94 VAL A C 1
ATOM 673 O O . VAL A 1 94 ? 20.347 -4.840 -35.983 1.00 95.25 94 VAL A O 1
ATOM 676 N N . ASN A 1 95 ? 18.763 -3.257 -36.106 1.00 94.50 95 ASN A N 1
ATOM 677 C CA . ASN A 1 95 ? 19.611 -2.274 -36.789 1.00 94.50 95 ASN A CA 1
ATOM 678 C C . ASN A 1 95 ? 19.759 -0.944 -36.017 1.00 94.50 95 ASN A C 1
ATOM 680 O O . ASN A 1 95 ? 19.389 0.107 -36.542 1.00 94.50 95 ASN A O 1
ATOM 684 N N . PRO A 1 96 ? 20.259 -0.967 -34.768 1.00 95.62 96 PRO A N 1
ATOM 685 C CA . PRO A 1 96 ? 20.731 0.237 -34.088 1.00 95.62 96 PRO A CA 1
ATOM 686 C C . PRO A 1 96 ? 21.987 0.808 -34.773 1.00 95.62 96 PRO A C 1
ATOM 688 O O . PRO A 1 96 ? 22.605 0.171 -35.627 1.00 95.62 96 PRO A O 1
ATOM 691 N N . LEU A 1 97 ? 22.416 1.993 -34.343 1.00 94.94 97 LEU A N 1
ATOM 692 C CA . LEU A 1 97 ? 23.664 2.626 -34.777 1.00 94.94 97 LEU A CA 1
ATOM 693 C C . LEU A 1 97 ? 24.920 1.858 -34.324 1.00 94.94 97 LEU A C 1
ATOM 695 O O . LEU A 1 97 ? 25.955 1.962 -34.974 1.00 94.94 97 LEU A O 1
ATOM 699 N N . ASN A 1 98 ? 24.841 1.110 -33.216 1.00 94.12 98 ASN A N 1
ATOM 700 C CA . ASN A 1 98 ? 25.929 0.313 -32.632 1.00 94.12 98 ASN A CA 1
ATOM 701 C C . ASN A 1 98 ? 25.381 -0.938 -31.919 1.00 94.12 98 ASN A C 1
ATOM 703 O O . ASN A 1 98 ? 24.193 -0.992 -31.609 1.00 94.12 98 ASN A O 1
ATOM 707 N N . THR A 1 99 ? 26.260 -1.894 -31.592 1.00 95.06 99 THR A N 1
ATOM 708 C CA . THR A 1 99 ? 25.932 -3.139 -30.862 1.00 95.06 99 THR A CA 1
ATOM 709 C C . THR A 1 99 ? 25.045 -2.926 -29.627 1.00 95.06 99 THR A C 1
ATOM 711 O O . THR A 1 99 ? 25.172 -1.929 -28.910 1.00 95.06 99 THR A O 1
ATOM 714 N N . CYS A 1 100 ? 24.161 -3.893 -29.363 1.00 95.50 100 CYS A N 1
ATOM 715 C CA . CYS A 1 100 ? 23.336 -3.947 -28.154 1.00 95.50 100 CYS A CA 1
ATOM 716 C C . CYS A 1 100 ? 24.051 -4.599 -26.957 1.00 95.50 100 CYS A C 1
ATOM 718 O O . CYS A 1 100 ? 23.468 -4.713 -25.880 1.00 95.50 100 CYS A O 1
ATOM 720 N N . SER A 1 101 ? 25.285 -5.068 -27.149 1.00 90.31 101 SER A N 1
ATOM 721 C CA . SER A 1 101 ? 26.071 -5.750 -26.123 1.00 90.31 101 SER A CA 1
ATOM 722 C C . SER A 1 101 ? 26.838 -4.777 -25.217 1.00 90.31 101 SER A C 1
ATOM 724 O O . SER A 1 101 ? 26.891 -3.566 -25.443 1.00 90.31 101 SER A O 1
ATOM 726 N N . SER A 1 102 ? 27.493 -5.320 -24.190 1.00 88.25 102 SER A N 1
ATOM 727 C CA . SER A 1 102 ? 28.345 -4.556 -23.272 1.00 88.25 102 SER A CA 1
ATOM 728 C C . SER A 1 102 ? 29.598 -3.961 -23.926 1.00 88.25 102 SER A C 1
ATOM 730 O O . SER A 1 102 ? 30.224 -3.093 -23.324 1.00 88.25 102 SER A O 1
ATOM 732 N N . SER A 1 103 ? 29.966 -4.377 -25.146 1.00 89.81 103 SER A N 1
ATOM 733 C CA . SER A 1 103 ? 31.096 -3.798 -25.885 1.00 89.81 103 SER A CA 1
ATOM 734 C C . SER A 1 103 ? 30.739 -2.506 -26.625 1.00 89.81 103 SER A C 1
ATOM 736 O O . SER A 1 103 ? 31.579 -1.952 -27.337 1.00 89.81 103 SER A O 1
ATOM 738 N N . ARG A 1 104 ? 29.496 -2.026 -26.500 1.00 94.06 104 ARG A N 1
ATOM 739 C CA . ARG A 1 104 ? 29.075 -0.749 -27.073 1.00 94.06 104 ARG A CA 1
ATOM 740 C C . ARG A 1 104 ? 29.906 0.398 -26.497 1.00 94.06 104 ARG A C 1
ATOM 742 O O . ARG A 1 104 ? 30.144 0.468 -25.294 1.00 94.06 104 ARG A O 1
ATOM 749 N N . THR A 1 105 ? 30.293 1.348 -27.347 1.00 93.75 105 THR A N 1
ATOM 750 C CA . THR A 1 105 ? 30.963 2.578 -26.910 1.00 93.75 105 THR A CA 1
ATOM 751 C C . THR A 1 105 ? 30.124 3.314 -25.863 1.00 93.75 105 THR A C 1
ATOM 753 O O . THR A 1 105 ? 28.928 3.546 -26.056 1.00 93.75 105 THR A O 1
ATOM 756 N N . VAL A 1 106 ? 30.750 3.704 -24.755 1.00 91.94 106 VAL A N 1
ATOM 757 C CA . VAL A 1 106 ? 30.097 4.458 -23.675 1.00 91.94 106 VAL A CA 1
ATOM 758 C C . VAL A 1 106 ? 29.567 5.800 -24.209 1.00 91.94 106 VAL A C 1
ATOM 760 O O . VAL A 1 106 ? 30.156 6.388 -25.113 1.00 91.94 106 VAL A O 1
ATOM 763 N N . ASN A 1 107 ? 28.455 6.291 -23.654 1.00 94.38 107 ASN A N 1
ATOM 764 C CA . ASN A 1 107 ? 27.803 7.559 -24.027 1.00 94.38 107 ASN A CA 1
ATOM 765 C C . ASN A 1 107 ? 27.289 7.626 -25.482 1.00 94.38 107 ASN A C 1
ATOM 767 O O . ASN A 1 107 ? 27.142 8.713 -26.043 1.00 94.38 107 ASN A O 1
ATOM 771 N N . SER A 1 108 ? 27.006 6.474 -26.100 1.00 96.06 108 SER A N 1
ATOM 772 C CA . SER A 1 108 ? 26.550 6.381 -27.495 1.00 96.06 108 SER A CA 1
ATOM 773 C C . SER A 1 108 ? 25.103 5.913 -27.665 1.00 96.06 108 SER A C 1
ATOM 775 O O . SER A 1 108 ? 24.662 5.742 -28.801 1.00 96.06 108 SER A O 1
ATOM 777 N N . TRP A 1 109 ? 24.364 5.644 -26.584 1.00 96.12 109 TRP A N 1
ATOM 778 C CA . TRP A 1 109 ? 22.965 5.218 -26.682 1.00 96.12 109 TRP A CA 1
ATOM 779 C C . TRP A 1 109 ? 22.057 6.353 -27.167 1.00 96.12 109 TRP A C 1
ATOM 781 O O . TRP A 1 109 ? 22.168 7.497 -26.724 1.00 96.12 109 TRP A O 1
ATOM 791 N N . THR A 1 110 ? 21.136 6.015 -28.067 1.00 94.94 110 THR A N 1
ATOM 792 C CA . THR A 1 110 ? 20.004 6.859 -28.463 1.00 94.94 110 THR A CA 1
ATOM 793 C C . THR A 1 110 ? 18.696 6.140 -28.145 1.00 94.94 110 THR A C 1
ATOM 795 O O . THR A 1 110 ? 18.684 4.917 -27.989 1.00 94.94 110 THR A O 1
ATOM 798 N N . ASP A 1 111 ? 17.584 6.870 -28.074 1.00 93.00 111 ASP A N 1
ATOM 799 C CA . ASP A 1 111 ? 16.273 6.265 -27.801 1.00 93.00 111 ASP A CA 1
ATOM 800 C C . ASP A 1 111 ? 15.886 5.236 -28.870 1.00 93.00 111 ASP A C 1
ATOM 802 O O . ASP A 1 111 ? 15.387 4.159 -28.546 1.00 93.00 111 ASP A O 1
ATOM 806 N N . ALA A 1 112 ? 16.203 5.523 -30.138 1.00 93.75 112 ALA A N 1
ATOM 807 C CA . ALA A 1 112 ? 16.000 4.592 -31.244 1.00 93.75 112 ALA A CA 1
ATOM 808 C C . ALA A 1 112 ? 16.811 3.298 -31.060 1.00 93.75 112 ALA A C 1
ATOM 810 O O . ALA A 1 112 ? 16.295 2.206 -31.298 1.00 93.75 112 ALA A O 1
ATOM 811 N N . ASP A 1 113 ? 18.054 3.405 -30.579 1.00 96.19 113 ASP A N 1
ATOM 812 C CA . ASP A 1 113 ? 18.877 2.229 -30.296 1.00 96.19 113 ASP A CA 1
ATOM 813 C C . ASP A 1 113 ? 18.321 1.413 -29.133 1.00 96.19 113 ASP A C 1
ATOM 815 O O . ASP A 1 113 ? 18.291 0.189 -29.203 1.00 96.19 113 ASP A O 1
ATOM 819 N N . CYS A 1 114 ? 17.869 2.072 -28.067 1.00 95.44 114 CYS A N 1
ATOM 820 C CA . CYS A 1 114 ? 17.291 1.394 -26.914 1.00 95.44 114 CYS A CA 1
ATOM 821 C C . CYS A 1 114 ? 16.007 0.641 -27.277 1.00 95.44 114 CYS A C 1
ATOM 823 O O . CYS A 1 114 ? 15.866 -0.532 -26.918 1.00 95.44 114 CYS A O 1
ATOM 825 N N . ALA A 1 115 ? 15.125 1.273 -28.056 1.00 93.56 115 ALA A N 1
ATOM 826 C CA . ALA A 1 115 ? 13.912 0.645 -28.564 1.00 93.56 115 ALA A CA 1
ATOM 827 C C . ALA A 1 115 ? 14.219 -0.568 -29.460 1.00 93.56 115 ALA A C 1
ATOM 829 O O . ALA A 1 115 ? 13.573 -1.608 -29.325 1.00 93.56 115 ALA A O 1
ATOM 830 N N . ALA A 1 116 ? 15.229 -0.462 -30.331 1.00 94.56 116 ALA A N 1
ATOM 831 C CA . ALA A 1 116 ? 15.666 -1.564 -31.184 1.00 94.56 116 ALA A CA 1
ATOM 832 C C . ALA A 1 116 ? 16.309 -2.707 -30.379 1.00 94.56 116 ALA A C 1
ATOM 834 O O . ALA A 1 116 ? 16.035 -3.874 -30.635 1.00 94.56 116 ALA A O 1
ATOM 835 N N . CYS A 1 117 ? 17.154 -2.387 -29.398 1.00 95.88 117 CYS A N 1
ATOM 836 C CA . CYS A 1 117 ? 17.947 -3.374 -28.672 1.00 95.88 117 CYS A CA 1
ATOM 837 C C . CYS A 1 117 ? 17.179 -4.141 -27.593 1.00 95.88 117 CYS A C 1
ATOM 839 O O . CYS A 1 117 ? 17.508 -5.299 -27.359 1.00 95.88 117 CYS A O 1
ATOM 841 N N . TYR A 1 118 ? 16.207 -3.526 -26.912 1.00 92.88 118 TYR A N 1
ATOM 842 C CA . TYR A 1 118 ? 15.554 -4.134 -25.741 1.00 92.88 118 TYR A CA 1
ATOM 843 C C . TYR A 1 118 ? 14.051 -4.371 -25.901 1.00 92.88 118 TYR A C 1
ATOM 845 O O . TYR A 1 118 ? 13.560 -5.323 -25.302 1.00 92.88 118 TYR A O 1
ATOM 853 N N . ALA A 1 119 ? 13.369 -3.535 -26.695 1.00 86.62 119 ALA A N 1
ATOM 854 C CA . ALA A 1 119 ? 11.937 -3.495 -27.036 1.00 86.62 119 ALA A CA 1
ATOM 855 C C . ALA A 1 119 ? 11.365 -2.084 -26.816 1.00 86.62 119 ALA A C 1
ATOM 857 O O . ALA A 1 119 ? 12.001 -1.189 -26.253 1.00 86.62 119 ALA A O 1
ATOM 858 N N . THR A 1 120 ? 10.117 -1.892 -27.241 1.00 85.50 120 THR A N 1
ATOM 859 C CA . THR A 1 120 ? 9.346 -0.673 -26.981 1.00 85.50 120 THR A CA 1
ATOM 860 C C . THR A 1 120 ? 9.272 -0.366 -25.484 1.00 85.50 120 THR A C 1
ATOM 862 O O . THR A 1 120 ? 9.003 -1.255 -24.676 1.00 85.50 120 THR A O 1
ATOM 865 N N . GLY A 1 121 ? 9.461 0.905 -25.121 1.00 87.69 121 GLY A N 1
ATOM 866 C CA . GLY A 1 121 ? 9.461 1.367 -23.729 1.00 87.69 121 GLY A CA 1
ATOM 867 C C . GLY A 1 121 ? 10.852 1.545 -23.119 1.00 87.69 121 GLY A C 1
ATOM 868 O O . GLY A 1 121 ? 10.945 2.030 -21.996 1.00 87.69 121 GLY A O 1
ATOM 869 N N . TYR A 1 122 ? 11.923 1.205 -23.843 1.00 93.06 122 TYR A N 1
ATOM 870 C CA . TYR A 1 122 ? 13.287 1.547 -23.446 1.00 93.06 122 TYR A CA 1
ATOM 871 C C . TYR A 1 122 ? 13.758 2.856 -24.087 1.00 93.06 122 TYR A C 1
ATOM 873 O O . TYR A 1 122 ? 13.541 3.074 -25.277 1.00 93.06 122 TYR A O 1
ATOM 881 N N . ILE A 1 123 ? 14.455 3.691 -23.312 1.00 93.44 123 ILE A N 1
ATOM 882 C CA . ILE A 1 123 ? 15.047 4.966 -23.761 1.00 93.44 123 ILE A CA 1
ATOM 883 C C . ILE A 1 123 ? 16.498 5.088 -23.306 1.00 93.44 123 ILE A C 1
ATOM 885 O O . ILE A 1 123 ? 16.903 4.401 -22.367 1.00 93.44 123 ILE A O 1
ATOM 889 N N . ALA A 1 124 ? 17.286 5.964 -23.925 1.00 94.12 124 ALA A N 1
ATOM 890 C CA . ALA A 1 124 ? 18.634 6.241 -23.448 1.00 94.12 124 ALA A CA 1
ATOM 891 C C . ALA A 1 124 ? 18.584 7.071 -22.156 1.00 94.12 124 ALA A C 1
ATOM 893 O O . ALA A 1 124 ? 17.774 7.985 -22.001 1.00 94.12 124 ALA A O 1
ATOM 894 N N . ASN A 1 125 ? 19.466 6.771 -21.204 1.00 92.12 125 ASN A N 1
ATOM 895 C CA . ASN A 1 125 ? 19.621 7.607 -20.019 1.00 92.12 125 ASN A CA 1
ATOM 896 C C . ASN A 1 125 ? 20.264 8.969 -20.359 1.00 92.12 125 ASN A C 1
ATOM 898 O O . ASN A 1 125 ? 20.836 9.164 -21.431 1.00 92.12 125 ASN A O 1
ATOM 902 N N . GLY A 1 126 ? 20.214 9.922 -19.422 1.00 88.81 126 GLY A N 1
ATOM 903 C CA . GLY A 1 126 ? 20.657 11.303 -19.673 1.00 88.81 126 GLY A CA 1
ATOM 904 C C . GLY A 1 126 ? 22.127 11.461 -20.094 1.00 88.81 126 GLY A C 1
ATOM 905 O O . GLY A 1 126 ? 22.448 12.373 -20.850 1.00 88.81 126 GLY A O 1
ATOM 906 N N . ASN A 1 127 ? 23.023 10.567 -19.658 1.00 92.31 127 ASN A N 1
ATOM 907 C CA . ASN A 1 127 ? 24.431 10.555 -20.083 1.00 92.31 127 ASN A CA 1
ATOM 908 C C . ASN A 1 127 ? 24.701 9.613 -21.274 1.00 92.31 127 ASN A C 1
ATOM 910 O O . ASN A 1 127 ? 25.847 9.492 -21.697 1.00 92.31 127 ASN A O 1
ATOM 914 N N . LYS A 1 128 ? 23.668 8.962 -21.827 1.00 93.88 128 LYS A N 1
ATOM 915 C CA . LYS A 1 128 ? 23.736 8.015 -22.952 1.00 93.88 128 LYS A CA 1
ATOM 916 C C . LYS A 1 128 ? 24.600 6.775 -22.692 1.00 93.88 128 LYS A C 1
ATOM 918 O O . LYS A 1 128 ? 25.053 6.127 -23.639 1.00 93.88 128 LYS A O 1
ATOM 923 N N . SER A 1 129 ? 24.876 6.441 -21.433 1.00 93.88 129 SER A N 1
ATOM 924 C CA . SER A 1 129 ? 25.694 5.286 -21.056 1.00 93.88 129 SER A CA 1
ATOM 925 C C . SER A 1 129 ? 24.908 3.973 -21.006 1.00 93.88 129 SER A C 1
ATOM 927 O O . SER A 1 129 ? 25.525 2.913 -21.057 1.00 93.88 129 SER A O 1
ATOM 929 N N . ALA A 1 130 ? 23.577 4.021 -20.900 1.00 94.00 130 ALA A N 1
ATOM 930 C CA . ALA A 1 130 ? 22.723 2.839 -20.784 1.00 94.00 130 ALA A CA 1
ATOM 931 C C . ALA A 1 130 ? 21.288 3.103 -21.267 1.00 94.00 130 ALA A C 1
ATOM 933 O O . ALA A 1 130 ? 20.875 4.255 -21.412 1.00 94.00 130 ALA A O 1
ATOM 934 N N . CYS A 1 131 ? 20.517 2.027 -21.446 1.00 94.31 131 CYS A N 1
ATOM 935 C CA . CYS A 1 131 ? 19.074 2.095 -21.659 1.00 94.31 131 CYS A CA 1
ATOM 936 C C . CYS A 1 131 ? 18.299 1.940 -20.346 1.00 94.31 131 CYS A C 1
ATOM 938 O O . CYS A 1 131 ? 18.658 1.133 -19.490 1.00 94.31 131 CYS A O 1
ATOM 940 N N . ILE A 1 132 ? 17.207 2.683 -20.217 1.00 93.94 132 ILE A N 1
ATOM 941 C CA . ILE A 1 132 ? 16.277 2.672 -19.087 1.00 93.94 132 ILE A CA 1
ATOM 942 C C . ILE A 1 132 ? 14.959 2.065 -19.552 1.00 93.94 132 ILE A C 1
ATOM 944 O O . ILE A 1 132 ? 14.442 2.468 -20.589 1.00 93.94 132 ILE A O 1
ATOM 948 N N . ASN A 1 133 ? 14.399 1.141 -18.770 1.00 93.12 133 ASN A N 1
ATOM 949 C CA . ASN A 1 133 ? 13.060 0.603 -19.001 1.00 93.12 133 ASN A CA 1
ATOM 950 C C . ASN A 1 133 ? 11.999 1.511 -18.358 1.00 93.12 133 ASN A C 1
ATOM 952 O O . ASN A 1 133 ? 11.857 1.523 -17.136 1.00 93.12 133 ASN A O 1
ATOM 956 N N . CYS A 1 134 ? 11.223 2.226 -19.170 1.00 91.19 134 CYS A N 1
ATOM 957 C CA . CYS A 1 134 ? 10.129 3.078 -18.696 1.00 91.19 134 CYS A CA 1
ATOM 958 C C . CYS A 1 134 ? 8.897 2.305 -18.212 1.00 91.19 134 CYS A C 1
ATOM 960 O O . CYS A 1 134 ? 8.017 2.893 -17.592 1.00 91.19 134 CYS A O 1
ATOM 962 N N . ASN A 1 135 ? 8.849 0.997 -18.470 1.00 89.44 135 ASN A N 1
ATOM 963 C CA . ASN A 1 135 ? 7.782 0.086 -18.064 1.00 89.44 135 ASN A CA 1
ATOM 964 C C . ASN A 1 135 ? 8.254 -0.892 -16.972 1.00 89.44 135 ASN A C 1
ATOM 966 O O . ASN A 1 135 ? 7.700 -1.983 -16.833 1.00 89.44 135 ASN A O 1
ATOM 970 N N . ALA A 1 136 ? 9.316 -0.552 -16.233 1.00 91.56 136 ALA A N 1
ATOM 971 C CA . ALA A 1 136 ? 9.791 -1.386 -15.136 1.00 91.56 136 ALA A CA 1
ATOM 972 C C . ALA A 1 136 ? 8.718 -1.505 -14.041 1.00 91.56 136 ALA A C 1
ATOM 974 O O . ALA A 1 136 ? 8.114 -0.515 -13.642 1.00 91.56 136 ALA A O 1
ATOM 975 N N . SER A 1 137 ? 8.514 -2.716 -13.518 1.00 92.00 137 SER A N 1
ATOM 976 C CA . SER A 1 137 ? 7.568 -2.974 -12.424 1.00 92.00 137 SER A CA 1
ATOM 977 C C . SER A 1 137 ? 8.101 -2.571 -11.043 1.00 92.00 137 SER A C 1
ATOM 979 O O . SER A 1 137 ? 7.374 -2.667 -10.058 1.00 92.00 137 SER A O 1
ATOM 981 N N . SER A 1 138 ? 9.375 -2.186 -10.944 1.00 94.75 138 SER A N 1
ATOM 982 C CA . SER A 1 138 ? 10.033 -1.743 -9.713 1.00 94.75 138 SER A CA 1
ATOM 983 C C . SER A 1 138 ? 11.278 -0.905 -10.026 1.00 94.75 138 SER A C 1
ATOM 985 O O . SER A 1 138 ? 11.793 -0.925 -11.145 1.00 94.75 138 SER A O 1
ATOM 987 N N . GLY A 1 139 ? 11.779 -0.174 -9.026 1.00 93.31 139 GLY A N 1
ATOM 988 C CA . GLY A 1 139 ? 13.011 0.613 -9.138 1.00 93.31 139 GLY A CA 1
ATOM 989 C C . GLY A 1 139 ? 12.869 1.918 -9.928 1.00 93.31 139 GLY A C 1
ATOM 990 O O . GLY A 1 139 ? 13.879 2.544 -10.248 1.00 93.31 139 GLY A O 1
ATOM 991 N N . LEU A 1 140 ? 11.641 2.347 -10.237 1.00 93.69 140 LEU A N 1
ATOM 992 C CA . LEU A 1 140 ? 11.401 3.653 -10.840 1.00 93.69 140 LEU A CA 1
ATOM 993 C C . LEU A 1 140 ? 11.705 4.762 -9.828 1.00 93.69 140 LEU A C 1
ATOM 995 O O . LEU A 1 140 ? 11.346 4.687 -8.655 1.00 93.69 140 LEU A O 1
ATOM 999 N N . THR A 1 141 ? 12.365 5.807 -10.312 1.00 94.19 141 THR A N 1
ATOM 1000 C CA . THR A 1 141 ? 12.710 7.017 -9.558 1.00 94.19 141 THR A CA 1
ATOM 1001 C C . THR A 1 141 ? 12.204 8.237 -10.315 1.00 94.19 141 THR A C 1
ATOM 1003 O O . THR A 1 141 ? 11.956 8.150 -11.517 1.00 94.19 141 THR A O 1
ATOM 1006 N N . ASP A 1 142 ? 12.110 9.393 -9.660 1.00 94.25 142 ASP A N 1
ATOM 1007 C CA . ASP A 1 142 ? 11.729 10.644 -10.332 1.00 94.25 142 ASP A CA 1
ATOM 1008 C C . ASP A 1 142 ? 12.644 10.986 -11.512 1.00 94.25 142 ASP A C 1
ATOM 1010 O O . ASP A 1 142 ? 12.186 11.504 -12.524 1.00 94.25 142 ASP A O 1
ATOM 1014 N N . ILE A 1 143 ? 13.935 10.651 -11.422 1.00 91.50 143 ILE A N 1
ATOM 1015 C CA . ILE A 1 143 ? 14.888 10.854 -12.520 1.00 91.50 143 ILE A CA 1
ATOM 1016 C C . ILE A 1 143 ? 14.511 9.970 -13.713 1.00 91.50 143 ILE A C 1
ATOM 1018 O O . ILE A 1 143 ? 14.449 10.449 -14.843 1.00 91.50 143 ILE A O 1
ATOM 1022 N N . ILE A 1 144 ? 14.229 8.688 -13.462 1.00 92.31 144 ILE A N 1
ATOM 1023 C CA . ILE A 1 144 ? 13.795 7.746 -14.501 1.00 92.31 144 ILE A CA 1
ATOM 1024 C C . ILE A 1 144 ? 12.467 8.206 -15.112 1.00 92.31 144 ILE A C 1
ATOM 1026 O O . ILE A 1 144 ? 12.363 8.316 -16.330 1.00 92.31 144 ILE A O 1
ATOM 1030 N N . CYS A 1 145 ? 11.474 8.534 -14.285 1.00 93.50 145 CYS A N 1
ATOM 1031 C CA . CYS A 1 145 ? 10.164 8.981 -14.750 1.00 93.50 145 CYS A CA 1
ATOM 1032 C C . CYS A 1 145 ? 10.235 10.300 -15.524 1.00 93.50 145 CYS A C 1
ATOM 1034 O O . CYS A 1 145 ? 9.596 10.433 -16.566 1.00 93.50 145 CYS A O 1
ATOM 1036 N N . GLY A 1 146 ? 11.074 11.242 -15.091 1.00 91.75 146 GLY A N 1
ATOM 1037 C CA . GLY A 1 146 ? 11.337 12.484 -15.809 1.00 91.75 146 GLY A CA 1
ATOM 1038 C C . GLY A 1 146 ? 11.861 12.235 -17.223 1.00 91.75 146 GLY A C 1
ATOM 1039 O O . GLY A 1 146 ? 11.311 12.787 -18.177 1.00 91.75 146 GLY A O 1
ATOM 1040 N N . LEU A 1 147 ? 12.847 11.345 -17.375 1.00 90.06 147 LEU A N 1
ATOM 1041 C CA . LEU A 1 147 ? 13.378 10.942 -18.685 1.00 90.06 147 LEU A CA 1
ATOM 1042 C C . LEU A 1 147 ? 12.315 10.227 -19.539 1.00 90.06 147 LEU A C 1
ATOM 1044 O O . LEU A 1 147 ? 12.170 10.497 -20.730 1.00 90.06 147 LEU A O 1
ATOM 1048 N N . CYS A 1 148 ? 11.517 9.353 -18.929 1.00 90.31 148 CYS A N 1
ATOM 1049 C CA . CYS A 1 148 ? 10.445 8.633 -19.615 1.00 90.31 148 CYS A CA 1
ATOM 1050 C C . CYS A 1 148 ? 9.296 9.545 -20.071 1.00 90.31 148 CYS A C 1
ATOM 1052 O O . CYS A 1 148 ? 8.663 9.276 -21.096 1.00 90.31 148 CYS A O 1
ATOM 1054 N N . SER A 1 149 ? 9.042 10.638 -19.347 1.00 88.12 149 SER A N 1
ATOM 1055 C CA . SER A 1 149 ? 8.007 11.619 -19.685 1.00 88.12 149 SER A CA 1
ATOM 1056 C C . SER A 1 149 ? 8.308 12.346 -21.001 1.00 88.12 149 SER A C 1
ATOM 1058 O O . SER A 1 149 ? 7.414 12.525 -21.828 1.00 88.12 149 SER A O 1
ATOM 1060 N N . THR A 1 150 ? 9.579 12.691 -21.250 1.00 77.62 150 THR A N 1
ATOM 1061 C CA . THR A 1 150 ? 9.986 13.416 -22.463 1.00 77.62 150 THR A CA 1
ATOM 1062 C C . THR A 1 150 ? 9.899 12.560 -23.721 1.00 77.62 150 THR A C 1
ATOM 1064 O O . THR A 1 150 ? 9.647 13.092 -24.796 1.00 77.62 150 THR A O 1
ATOM 1067 N N . ALA A 1 151 ? 10.059 11.241 -23.589 1.00 71.56 151 ALA A N 1
ATOM 1068 C CA . ALA A 1 151 ? 9.997 10.313 -24.714 1.00 71.56 151 ALA A CA 1
ATOM 1069 C C . ALA A 1 151 ? 8.559 9.952 -25.123 1.00 71.56 151 ALA A C 1
ATOM 1071 O O . ALA A 1 151 ? 8.279 9.771 -26.304 1.00 71.56 151 ALA A O 1
ATOM 1072 N N . ASN A 1 152 ? 7.634 9.867 -24.160 1.00 68.31 152 ASN A N 1
ATOM 1073 C CA . ASN A 1 152 ? 6.279 9.358 -24.403 1.00 68.31 152 ASN A CA 1
ATOM 1074 C C . ASN A 1 152 ? 5.202 10.447 -24.525 1.00 68.31 152 ASN A C 1
ATOM 1076 O O . ASN A 1 152 ? 4.024 10.117 -24.612 1.00 68.31 152 ASN A O 1
ATOM 1080 N N . SER A 1 153 ? 5.567 11.736 -24.491 1.00 67.75 153 SER A N 1
ATOM 1081 C CA . SER A 1 153 ? 4.621 12.873 -24.413 1.00 67.75 153 SER A CA 1
ATOM 1082 C C . SER A 1 153 ? 3.639 12.810 -23.229 1.00 67.75 153 SER A C 1
ATOM 1084 O O . SER A 1 153 ? 2.701 13.602 -23.144 1.00 67.75 153 SER A O 1
ATOM 1086 N N . ASN A 1 154 ? 3.856 11.891 -22.286 1.00 66.44 154 ASN A N 1
ATOM 1087 C CA . ASN A 1 154 ? 3.033 11.737 -21.097 1.00 66.44 154 ASN A CA 1
ATOM 1088 C C . ASN A 1 154 ? 3.570 12.656 -20.001 1.00 66.44 154 ASN A C 1
ATOM 1090 O O . ASN A 1 154 ? 4.773 12.735 -19.778 1.00 66.44 154 ASN A O 1
ATOM 1094 N N . SER A 1 155 ? 2.681 13.308 -19.253 1.00 75.75 155 SER A N 1
ATOM 1095 C CA . SER A 1 155 ? 3.060 14.213 -18.154 1.00 75.75 155 SER A CA 1
ATOM 1096 C C . SER A 1 155 ? 3.510 13.485 -16.872 1.00 75.75 155 SER A C 1
ATOM 1098 O O . SER A 1 155 ? 3.663 14.107 -15.825 1.00 75.75 155 SER A O 1
ATOM 1100 N N . ASN A 1 156 ? 3.747 12.171 -16.935 1.00 84.00 156 ASN A N 1
ATOM 1101 C CA . ASN A 1 156 ? 4.064 11.328 -15.782 1.00 84.00 156 ASN A CA 1
ATOM 1102 C C . ASN A 1 156 ? 5.536 11.485 -15.370 1.00 84.00 156 ASN A C 1
ATOM 1104 O O . ASN A 1 156 ? 6.385 10.682 -15.753 1.00 84.00 156 ASN A O 1
ATOM 1108 N N . LYS A 1 157 ? 5.845 12.546 -14.621 1.00 89.94 157 LYS A N 1
ATOM 1109 C CA . LYS A 1 157 ? 7.223 12.957 -14.305 1.00 89.94 157 LYS A CA 1
ATOM 1110 C C . LYS A 1 157 ? 7.800 12.334 -13.039 1.00 89.94 157 LYS A C 1
ATOM 1112 O O . LYS A 1 157 ? 9.016 12.326 -12.887 1.00 89.94 157 LYS A O 1
ATOM 1117 N N . PHE A 1 158 ? 6.961 11.828 -12.141 1.00 94.69 158 PHE A N 1
ATOM 1118 C CA . PHE A 1 158 ? 7.392 11.411 -10.807 1.00 94.69 158 PHE A CA 1
ATOM 1119 C C . PHE A 1 158 ? 7.113 9.934 -10.576 1.00 94.69 158 PHE A C 1
ATOM 1121 O O . PHE A 1 158 ? 6.127 9.406 -11.084 1.00 94.69 158 PHE A O 1
ATOM 1128 N N . ALA A 1 159 ? 7.975 9.259 -9.825 1.00 95.81 159 ALA A N 1
ATOM 1129 C CA . ALA A 1 159 ? 7.713 7.894 -9.398 1.00 95.81 159 ALA A CA 1
ATOM 1130 C C . ALA A 1 159 ? 6.695 7.904 -8.254 1.00 95.81 159 ALA A C 1
ATOM 1132 O O . ALA A 1 159 ? 6.721 8.780 -7.391 1.00 95.81 159 ALA A O 1
ATOM 1133 N N . ASN A 1 160 ? 5.802 6.918 -8.226 1.00 96.06 160 ASN A N 1
ATOM 1134 C CA . ASN A 1 160 ? 4.961 6.679 -7.059 1.00 96.06 160 ASN A CA 1
ATOM 1135 C C . ASN A 1 160 ? 5.813 6.222 -5.856 1.00 96.06 160 ASN A C 1
ATOM 1137 O O . ASN A 1 160 ? 6.973 5.838 -6.000 1.00 96.06 160 ASN A O 1
ATOM 1141 N N . VAL A 1 161 ? 5.225 6.202 -4.658 1.00 95.75 161 VAL A N 1
ATOM 1142 C CA . VAL A 1 161 ? 5.935 5.858 -3.410 1.00 95.75 161 VAL A CA 1
ATOM 1143 C C . VAL A 1 161 ? 6.531 4.445 -3.447 1.00 95.75 161 VAL A C 1
ATOM 1145 O O . VAL A 1 161 ? 7.588 4.206 -2.872 1.00 95.75 161 VAL A O 1
ATOM 1148 N N . GLY A 1 162 ? 5.881 3.509 -4.146 1.00 95.19 162 GLY A N 1
ATOM 1149 C CA . GLY A 1 162 ? 6.376 2.140 -4.308 1.00 95.19 162 GLY A CA 1
ATOM 1150 C C . GLY A 1 162 ? 7.494 1.973 -5.345 1.00 95.19 162 GLY A C 1
ATOM 1151 O O . GLY A 1 162 ? 8.071 0.891 -5.425 1.00 95.19 162 GLY A O 1
ATOM 1152 N N . GLY A 1 163 ? 7.786 2.992 -6.161 1.00 95.06 163 GLY A N 1
ATOM 1153 C CA . GLY A 1 163 ? 8.734 2.890 -7.276 1.00 95.06 163 GLY A CA 1
ATOM 1154 C C . GLY A 1 163 ? 8.296 1.907 -8.370 1.00 95.06 163 GLY A C 1
ATOM 1155 O O . GLY A 1 163 ? 9.144 1.321 -9.041 1.00 95.06 163 GLY A O 1
ATOM 1156 N N . THR A 1 164 ? 6.989 1.686 -8.520 1.00 94.19 164 THR A N 1
ATOM 1157 C CA . THR A 1 164 ? 6.380 0.710 -9.441 1.00 94.19 164 THR A CA 1
ATOM 1158 C C . THR A 1 164 ? 5.733 1.353 -10.666 1.00 94.19 164 THR A C 1
ATOM 1160 O O . THR A 1 164 ? 5.502 0.667 -11.655 1.00 94.19 164 THR A O 1
ATOM 1163 N N . GLN A 1 165 ? 5.428 2.655 -10.622 1.00 93.38 165 GLN A N 1
ATOM 1164 C CA . GLN A 1 165 ? 4.838 3.390 -11.745 1.00 93.38 165 GLN A CA 1
ATOM 1165 C C . GLN A 1 165 ? 5.258 4.864 -11.755 1.00 93.38 165 GLN A C 1
ATOM 1167 O O . GLN A 1 165 ? 5.485 5.465 -10.703 1.00 93.38 165 GLN A O 1
ATOM 1172 N N . CYS A 1 166 ? 5.291 5.463 -12.946 1.00 93.69 166 CYS A N 1
ATOM 1173 C CA . CYS A 1 166 ? 5.401 6.909 -13.114 1.00 93.69 166 CYS A CA 1
ATOM 1174 C C . CYS A 1 166 ? 4.008 7.547 -13.132 1.00 93.69 166 CYS A C 1
ATOM 1176 O O . CYS A 1 166 ? 3.131 7.110 -13.880 1.00 93.69 166 CYS A O 1
ATOM 1178 N N . VAL A 1 167 ? 3.813 8.607 -12.354 1.00 94.19 167 VAL A N 1
ATOM 1179 C CA . VAL A 1 167 ? 2.527 9.274 -12.141 1.00 94.19 167 VAL A CA 1
ATOM 1180 C C . VAL A 1 167 ? 2.576 10.748 -12.533 1.00 94.19 167 VAL A C 1
ATOM 1182 O O . VAL A 1 167 ? 3.622 11.398 -12.476 1.00 94.19 167 VAL A O 1
ATOM 1185 N N . ASN A 1 168 ? 1.430 11.271 -12.972 1.00 92.12 168 ASN A N 1
ATOM 1186 C CA . ASN A 1 168 ? 1.257 12.679 -13.324 1.00 92.12 168 ASN A CA 1
ATOM 1187 C C . ASN A 1 168 ? 0.792 13.481 -12.107 1.00 92.12 168 ASN A C 1
ATOM 1189 O O . ASN A 1 168 ? -0.400 13.718 -11.928 1.00 92.12 168 ASN A O 1
ATOM 1193 N N . THR A 1 169 ? 1.741 13.868 -11.267 1.00 93.00 169 THR A N 1
ATOM 1194 C CA . THR A 1 169 ? 1.513 14.757 -10.125 1.00 93.00 169 THR A CA 1
ATOM 1195 C C . THR A 1 169 ? 2.230 16.083 -10.350 1.00 93.00 169 THR A C 1
ATOM 1197 O O . THR A 1 169 ? 3.186 16.168 -11.123 1.00 93.00 169 THR A O 1
ATOM 1200 N N . ALA A 1 170 ? 1.787 17.145 -9.673 1.00 89.75 170 ALA A N 1
ATOM 1201 C CA . ALA A 1 170 ? 2.435 18.456 -9.788 1.00 89.75 170 ALA A CA 1
ATOM 1202 C C . ALA A 1 170 ? 3.840 18.483 -9.150 1.00 89.75 170 ALA A C 1
ATOM 1204 O O . ALA A 1 170 ? 4.700 19.259 -9.566 1.00 89.75 170 ALA A O 1
ATOM 1205 N N . LEU A 1 171 ? 4.066 17.635 -8.141 1.00 93.44 171 LEU A N 1
ATOM 1206 C CA . LEU A 1 171 ? 5.304 17.512 -7.369 1.00 93.44 171 LEU A CA 1
ATOM 1207 C C . LEU A 1 171 ? 5.638 16.033 -7.124 1.00 93.44 171 LEU A C 1
ATOM 1209 O O . LEU A 1 171 ? 4.770 15.168 -7.263 1.00 93.44 171 LEU A O 1
ATOM 1213 N N . THR A 1 172 ? 6.878 15.762 -6.706 1.00 95.69 172 THR A N 1
ATOM 1214 C CA . THR A 1 172 ? 7.353 14.420 -6.323 1.00 95.69 172 THR A CA 1
ATOM 1215 C C . THR A 1 172 ? 6.459 13.746 -5.273 1.00 95.69 172 THR A C 1
ATOM 1217 O O . THR A 1 172 ? 5.857 14.410 -4.425 1.00 95.69 172 THR A O 1
ATOM 1220 N N . CYS A 1 173 ? 6.381 12.415 -5.319 1.00 96.19 173 CYS A N 1
ATOM 1221 C CA . CYS A 1 173 ? 5.741 11.595 -4.288 1.00 96.19 173 CYS A CA 1
ATOM 1222 C C . CYS A 1 173 ? 6.681 11.243 -3.122 1.00 96.19 173 CYS A C 1
ATOM 1224 O O . CYS A 1 173 ? 6.238 10.660 -2.135 1.00 96.19 173 CYS A O 1
ATOM 1226 N N . GLY A 1 174 ? 7.979 11.535 -3.253 1.00 89.69 174 GLY A N 1
ATOM 1227 C CA . GLY A 1 174 ? 9.007 11.149 -2.292 1.00 89.69 174 GLY A CA 1
ATOM 1228 C C . GLY A 1 174 ? 9.155 12.104 -1.106 1.00 89.69 174 GLY A C 1
ATOM 1229 O O . GLY A 1 174 ? 8.457 13.109 -0.972 1.00 89.69 174 GLY A O 1
ATOM 1230 N N . ALA A 1 175 ? 10.143 11.812 -0.257 1.00 86.88 175 ALA A N 1
ATOM 1231 C CA . ALA A 1 175 ? 10.443 12.581 0.954 1.00 86.88 175 ALA A CA 1
ATOM 1232 C C . ALA A 1 175 ? 10.826 14.051 0.691 1.00 86.88 175 ALA A C 1
ATOM 1234 O O . ALA A 1 175 ? 10.741 14.882 1.589 1.00 86.88 175 ALA A O 1
ATOM 1235 N N . SER A 1 176 ? 11.241 14.383 -0.534 1.00 90.06 176 SER A N 1
ATOM 1236 C CA . SER A 1 176 ? 11.602 15.748 -0.934 1.00 90.06 176 SER A CA 1
ATOM 1237 C C . SER A 1 176 ? 10.401 16.616 -1.313 1.00 90.06 176 SER A C 1
ATOM 1239 O O . SER A 1 176 ? 10.590 17.767 -1.712 1.00 90.06 176 SER A O 1
ATOM 1241 N N . ARG A 1 177 ? 9.169 16.097 -1.225 1.00 94.06 177 ARG A N 1
ATOM 1242 C CA . ARG A 1 177 ? 7.977 16.893 -1.511 1.00 94.06 177 ARG A CA 1
ATOM 1243 C C . ARG A 1 177 ? 7.827 18.012 -0.480 1.00 94.06 177 ARG A C 1
ATOM 1245 O O . ARG A 1 177 ? 7.911 17.781 0.723 1.00 94.06 177 ARG A O 1
ATOM 1252 N N . THR A 1 178 ? 7.565 19.229 -0.949 1.00 93.62 178 THR A N 1
ATOM 1253 C CA . THR A 1 178 ? 7.310 20.383 -0.080 1.00 93.62 178 THR A CA 1
ATOM 1254 C C . THR A 1 178 ? 6.104 20.124 0.826 1.00 93.62 178 THR A C 1
ATOM 1256 O O . THR A 1 178 ? 5.070 19.637 0.367 1.00 93.62 178 THR A O 1
ATOM 1259 N N . VAL A 1 179 ? 6.214 20.473 2.109 1.00 91.44 179 VAL A N 1
ATOM 1260 C CA . VAL A 1 179 ? 5.086 20.407 3.052 1.00 91.44 179 VAL A CA 1
ATOM 1261 C C . VAL A 1 179 ? 3.921 21.286 2.584 1.00 91.44 179 VAL A C 1
ATOM 1263 O O . VAL A 1 179 ? 4.121 22.275 1.881 1.00 91.44 179 VAL A O 1
ATOM 1266 N N . ASN A 1 180 ? 2.700 20.937 2.986 1.00 93.12 180 ASN A N 1
ATOM 1267 C CA . ASN A 1 180 ? 1.464 21.669 2.675 1.00 93.12 180 ASN A CA 1
ATOM 1268 C C . ASN A 1 180 ? 1.120 21.736 1.174 1.00 93.12 180 ASN A C 1
ATOM 1270 O O . ASN A 1 180 ? 0.393 22.625 0.732 1.00 93.12 180 ASN A O 1
ATOM 1274 N N . SER A 1 181 ? 1.634 20.789 0.385 1.00 95.50 181 SER A N 1
ATOM 1275 C CA . SER A 1 181 ? 1.430 20.717 -1.067 1.00 95.50 181 SER A CA 1
ATOM 1276 C C . SER A 1 181 ? 0.654 19.482 -1.530 1.00 95.50 181 SER A C 1
ATOM 1278 O O . SER A 1 181 ? 0.439 19.309 -2.731 1.00 95.50 181 SER A O 1
ATOM 1280 N N . TRP A 1 182 ? 0.277 18.582 -0.621 1.00 95.12 182 TRP A N 1
ATOM 1281 C CA . TRP A 1 182 ? -0.516 17.405 -0.965 1.00 95.12 182 TRP A CA 1
ATOM 1282 C C . TRP A 1 182 ? -1.967 17.782 -1.262 1.00 95.12 182 TRP A C 1
ATOM 1284 O O . TRP A 1 182 ? -2.553 18.633 -0.604 1.00 95.12 182 TRP A O 1
ATOM 1294 N N . ASN A 1 183 ? -2.563 17.113 -2.240 1.00 94.44 183 ASN A N 1
ATOM 1295 C CA . ASN A 1 183 ? -4.005 17.110 -2.463 1.00 94.44 183 ASN A CA 1
ATOM 1296 C C . ASN A 1 183 ? -4.470 15.662 -2.677 1.00 94.44 183 ASN A C 1
ATOM 1298 O O . ASN A 1 183 ? -3.650 14.752 -2.826 1.00 94.44 183 ASN A O 1
ATOM 1302 N N . ASN A 1 184 ? -5.785 15.441 -2.696 1.00 93.50 184 ASN A N 1
ATOM 1303 C CA . ASN A 1 184 ? -6.343 14.091 -2.803 1.00 93.50 184 ASN A CA 1
ATOM 1304 C C . ASN A 1 184 ? -5.905 13.375 -4.085 1.00 93.50 184 ASN A C 1
ATOM 1306 O O . ASN A 1 184 ? -5.530 12.209 -4.020 1.00 93.50 184 ASN A O 1
ATOM 1310 N N . SER A 1 185 ? -5.890 14.073 -5.224 1.00 94.44 185 SER A N 1
ATOM 1311 C CA . SER A 1 185 ? -5.457 13.487 -6.498 1.00 94.44 185 SER A CA 1
ATOM 1312 C C . SER A 1 185 ? -4.008 13.007 -6.423 1.00 94.44 185 SER A C 1
ATOM 1314 O O . SER A 1 185 ? -3.699 11.891 -6.834 1.00 94.44 185 SER A O 1
ATOM 1316 N N . ASP A 1 186 ? -3.122 13.820 -5.851 1.00 95.75 186 ASP A N 1
ATOM 1317 C CA . ASP A 1 186 ? -1.718 13.460 -5.691 1.00 95.75 186 ASP A CA 1
ATOM 1318 C C . ASP A 1 186 ? -1.545 12.267 -4.751 1.00 95.75 186 ASP A C 1
ATOM 1320 O O . ASP A 1 186 ? -0.782 11.359 -5.063 1.00 95.75 186 ASP A O 1
ATOM 1324 N N . CYS A 1 187 ? -2.277 12.217 -3.636 1.00 95.75 187 CYS A N 1
ATOM 1325 C CA . CYS A 1 187 ? -2.222 11.079 -2.720 1.00 95.75 187 CYS A CA 1
ATOM 1326 C C . CYS A 1 187 ? -2.660 9.773 -3.393 1.00 95.75 187 CYS A C 1
ATOM 1328 O O . CYS A 1 187 ? -1.972 8.757 -3.278 1.00 95.75 187 CYS A O 1
ATOM 1330 N N . GLN A 1 188 ? -3.756 9.803 -4.149 1.00 95.12 188 GLN A N 1
ATOM 1331 C CA . GLN A 1 188 ? -4.261 8.621 -4.843 1.00 95.12 188 GLN A CA 1
ATOM 1332 C C . GLN A 1 188 ? -3.280 8.116 -5.901 1.00 95.12 188 GLN A C 1
ATOM 1334 O O . GLN A 1 188 ? -3.021 6.915 -5.983 1.00 95.12 188 GLN A O 1
ATOM 1339 N N . LEU A 1 189 ? -2.687 9.027 -6.675 1.00 95.50 189 LEU A N 1
ATOM 1340 C CA . LEU A 1 189 ? -1.689 8.693 -7.689 1.00 95.50 189 LEU A CA 1
ATOM 1341 C C . LEU A 1 189 ? -0.395 8.164 -7.054 1.00 95.50 189 LEU A C 1
ATOM 1343 O O . LEU A 1 189 ? 0.080 7.085 -7.413 1.00 95.50 189 LEU A O 1
ATOM 1347 N N . CYS A 1 190 ? 0.149 8.881 -6.071 1.00 96.75 190 CYS A N 1
ATOM 1348 C CA . CYS A 1 190 ? 1.412 8.542 -5.421 1.00 96.75 190 CYS A CA 1
ATOM 1349 C C . CYS A 1 190 ? 1.372 7.215 -4.656 1.00 96.75 190 CYS A C 1
ATOM 1351 O O . CYS A 1 190 ? 2.395 6.536 -4.581 1.00 96.75 190 CYS A O 1
ATOM 1353 N N . TYR A 1 191 ? 0.219 6.820 -4.114 1.00 95.88 191 TYR A N 1
ATOM 1354 C CA . TYR A 1 191 ? 0.063 5.549 -3.399 1.00 95.88 191 TYR A CA 1
ATOM 1355 C C . TYR A 1 191 ? -0.645 4.463 -4.220 1.00 95.88 191 TYR A C 1
ATOM 1357 O O . TYR A 1 191 ? -0.691 3.313 -3.791 1.00 95.88 191 TYR A O 1
ATOM 1365 N N . GLY A 1 192 ? -1.166 4.794 -5.405 1.00 94.56 192 GLY A N 1
ATOM 1366 C CA . GLY A 1 192 ? -1.848 3.845 -6.289 1.00 94.56 192 GLY A CA 1
ATOM 1367 C C . GLY A 1 192 ? -3.166 3.302 -5.726 1.00 94.56 192 GLY A C 1
ATOM 1368 O O . GLY A 1 192 ? -3.575 2.205 -6.096 1.00 94.56 192 GLY A O 1
ATOM 1369 N N . SER A 1 193 ? -3.820 4.030 -4.817 1.00 93.56 193 SER A N 1
ATOM 1370 C CA . SER A 1 193 ? -5.078 3.614 -4.191 1.00 93.56 193 SER A CA 1
ATOM 1371 C C . SER A 1 193 ? -5.983 4.811 -3.916 1.00 93.56 193 SER A C 1
ATOM 1373 O O . SER A 1 193 ? -5.543 5.825 -3.376 1.00 93.56 193 SER A O 1
ATOM 1375 N N . SER A 1 194 ? -7.277 4.660 -4.208 1.00 92.00 194 SER A N 1
ATOM 1376 C CA . SER A 1 194 ? -8.304 5.667 -3.916 1.00 92.00 194 SER A CA 1
ATOM 1377 C C . SER A 1 194 ? -8.531 5.895 -2.417 1.00 92.00 194 SER A C 1
ATOM 1379 O O . SER A 1 194 ? -9.163 6.878 -2.042 1.00 92.00 194 SER A O 1
ATOM 1381 N N . THR A 1 195 ? -8.021 5.004 -1.559 1.00 91.56 195 THR A N 1
ATOM 1382 C CA . THR A 1 195 ? -8.149 5.094 -0.095 1.00 91.56 195 THR A CA 1
ATOM 1383 C C . THR A 1 195 ? -7.203 6.116 0.530 1.00 91.56 195 THR A C 1
ATOM 1385 O O . THR A 1 195 ? -7.350 6.423 1.713 1.00 91.56 195 THR A O 1
ATOM 1388 N N . PHE A 1 196 ? -6.230 6.630 -0.229 1.00 94.00 196 PHE A N 1
ATOM 1389 C CA . PHE A 1 196 ? -5.311 7.660 0.238 1.00 94.00 196 PHE A CA 1
ATOM 1390 C C . PHE A 1 196 ? -5.833 9.054 -0.092 1.00 94.00 196 PHE A C 1
ATOM 1392 O O . PHE A 1 196 ? -6.206 9.335 -1.229 1.00 94.00 196 PHE A O 1
ATOM 1399 N N . ILE A 1 197 ? -5.809 9.941 0.897 1.00 94.19 197 ILE A N 1
ATOM 1400 C CA . ILE A 1 197 ? -6.242 11.338 0.766 1.00 94.19 197 ILE A CA 1
ATOM 1401 C C . ILE A 1 197 ? -5.232 12.266 1.433 1.00 94.19 197 ILE A C 1
ATOM 1403 O O . ILE A 1 197 ? -4.407 11.807 2.223 1.00 94.19 197 ILE A O 1
ATOM 1407 N N . ALA A 1 198 ? -5.295 13.564 1.142 1.00 94.25 198 ALA A N 1
ATOM 1408 C CA . ALA A 1 198 ? -4.455 14.537 1.828 1.00 94.25 198 ALA A CA 1
ATOM 1409 C C . ALA A 1 198 ? -4.934 14.743 3.272 1.00 94.25 198 ALA A C 1
ATOM 1411 O O . ALA A 1 198 ? -6.133 14.840 3.530 1.00 94.25 198 ALA A O 1
ATOM 1412 N N . HIS A 1 199 ? -3.985 14.818 4.204 1.00 92.06 199 HIS A N 1
ATOM 1413 C CA . HIS A 1 199 ? -4.247 15.178 5.595 1.00 92.06 199 HIS A CA 1
ATOM 1414 C C . HIS A 1 199 ? -4.698 16.644 5.706 1.00 92.06 199 HIS A C 1
ATOM 1416 O O . HIS A 1 199 ? -4.283 17.473 4.887 1.00 92.06 199 HIS A O 1
ATOM 1422 N N . SER A 1 200 ? -5.466 16.996 6.744 1.00 85.81 200 SER A N 1
ATOM 1423 C CA . SER A 1 200 ? -5.771 18.397 7.063 1.00 85.81 200 SER A CA 1
ATOM 1424 C C . SER A 1 200 ? -4.481 19.232 7.121 1.00 85.81 200 SER A C 1
ATOM 1426 O O . SER A 1 200 ? -3.524 18.907 7.823 1.00 85.81 200 SER A O 1
ATOM 1428 N N . GLY A 1 201 ? -4.415 20.293 6.312 1.00 87.75 201 GLY A N 1
ATOM 1429 C CA . GLY A 1 201 ? -3.208 21.115 6.153 1.00 87.75 201 GLY A CA 1
ATOM 1430 C C . GLY A 1 201 ? -2.265 20.687 5.023 1.00 87.75 201 GLY A C 1
ATOM 1431 O O . GLY A 1 201 ? -1.230 21.321 4.842 1.00 87.75 201 GLY A O 1
ATOM 1432 N N . ASN A 1 202 ? -2.616 19.672 4.227 1.00 92.75 202 ASN A N 1
ATOM 1433 C CA . ASN A 1 202 ? -1.893 19.248 3.019 1.00 92.75 202 ASN A CA 1
ATOM 1434 C C . ASN A 1 202 ? -0.443 18.789 3.279 1.00 92.75 202 ASN A C 1
ATOM 1436 O O . ASN A 1 202 ? 0.401 18.807 2.377 1.00 92.75 202 ASN A O 1
ATOM 1440 N N . SER A 1 203 ? -0.116 18.423 4.518 1.00 92.62 203 SER A N 1
ATOM 1441 C CA . SER A 1 203 ? 1.249 18.105 4.955 1.00 92.62 203 SER A CA 1
ATOM 1442 C C . SER A 1 203 ? 1.687 16.686 4.591 1.00 92.62 203 SER A C 1
ATOM 1444 O O . SER A 1 203 ? 2.875 16.449 4.372 1.00 92.62 203 SER A O 1
ATOM 1446 N N . SER A 1 204 ? 0.740 15.758 4.467 1.00 93.56 204 SER A N 1
ATOM 1447 C CA . SER A 1 204 ? 0.976 14.344 4.168 1.00 93.56 204 SER A CA 1
ATOM 1448 C C . SER A 1 204 ? -0.253 13.693 3.522 1.00 93.56 204 SER A C 1
ATOM 1450 O O . SER A 1 204 ? -1.290 14.338 3.349 1.00 93.56 204 SER A O 1
ATOM 1452 N N . CYS A 1 205 ? -0.138 12.405 3.183 1.00 94.12 205 CYS A N 1
ATOM 1453 C CA . CYS A 1 205 ? -1.271 11.562 2.815 1.00 94.12 205 CYS A CA 1
ATOM 1454 C C . CYS A 1 205 ? -1.630 10.601 3.948 1.00 94.12 205 CYS A C 1
ATOM 1456 O O . CYS A 1 205 ? -0.746 10.036 4.595 1.00 94.12 205 CYS A O 1
ATOM 1458 N N . VAL A 1 206 ? -2.923 10.357 4.133 1.00 93.06 206 VAL A N 1
ATOM 1459 C CA . VAL A 1 206 ? -3.464 9.396 5.098 1.00 93.06 206 VAL A CA 1
ATOM 1460 C C . VAL A 1 206 ? -4.211 8.277 4.379 1.00 93.06 206 VAL A C 1
ATOM 1462 O O . VAL A 1 206 ? -4.889 8.521 3.384 1.00 93.06 206 VAL A O 1
ATOM 1465 N N . ASN A 1 207 ? -4.086 7.044 4.878 1.00 93.19 207 ASN A N 1
ATOM 1466 C CA . ASN A 1 207 ? -4.808 5.886 4.351 1.00 93.19 207 ASN A CA 1
ATOM 1467 C C . ASN A 1 207 ? -6.102 5.655 5.140 1.00 93.19 207 ASN A C 1
ATOM 1469 O O . ASN A 1 207 ? -6.070 5.134 6.257 1.00 93.19 207 ASN A O 1
ATOM 1473 N N . CYS A 1 208 ? -7.243 5.956 4.527 1.00 90.00 208 CYS A N 1
ATOM 1474 C CA . CYS A 1 208 ? -8.569 5.793 5.124 1.00 90.00 208 CYS A CA 1
ATOM 1475 C C . CYS A 1 208 ? -9.014 4.336 5.301 1.00 90.00 208 CYS A C 1
ATOM 1477 O O . CYS A 1 208 ? -10.078 4.076 5.860 1.00 90.00 208 CYS A O 1
ATOM 1479 N N . SER A 1 209 ? -8.214 3.381 4.832 1.00 88.25 209 SER A N 1
ATOM 1480 C CA . SER A 1 209 ? -8.436 1.945 5.012 1.00 88.25 209 SER A CA 1
ATOM 1481 C C . SER A 1 209 ? -7.313 1.283 5.814 1.00 88.25 209 SER A C 1
ATOM 1483 O O . SER A 1 209 ? -7.134 0.069 5.733 1.00 88.25 209 SER A O 1
ATOM 1485 N N . SER A 1 210 ? -6.536 2.067 6.572 1.00 87.50 210 SER A N 1
ATOM 1486 C CA . SER A 1 210 ? -5.499 1.518 7.447 1.00 87.50 210 SER A CA 1
ATOM 1487 C C . SER A 1 210 ? -6.118 0.616 8.525 1.00 87.50 210 SER A C 1
ATOM 1489 O O . SER A 1 210 ? -7.067 1.038 9.187 1.00 87.50 210 SER A O 1
ATOM 1491 N N . PRO A 1 211 ? -5.573 -0.592 8.768 1.00 86.81 211 PRO A N 1
ATOM 1492 C CA . PRO A 1 211 ? -6.058 -1.478 9.824 1.00 86.81 211 PRO A CA 1
ATOM 1493 C C . PRO A 1 211 ? -5.701 -0.987 11.236 1.00 86.81 211 PRO A C 1
ATOM 1495 O O . PRO A 1 211 ? -6.171 -1.567 12.209 1.00 86.81 211 PRO A O 1
ATOM 1498 N N . SER A 1 212 ? -4.859 0.044 11.369 1.00 90.81 212 SER A N 1
ATOM 1499 C CA . SER A 1 212 ? -4.389 0.575 12.652 1.00 90.81 212 SER A CA 1
ATOM 1500 C C . SER A 1 212 ? -3.946 2.035 12.551 1.00 90.81 212 SER A C 1
ATOM 1502 O O . SER A 1 212 ? -3.619 2.520 11.465 1.00 90.81 212 SER A O 1
ATOM 1504 N N . GLY A 1 213 ? -3.839 2.709 13.697 1.00 87.94 213 GLY A N 1
ATOM 1505 C CA . GLY A 1 213 ? -3.276 4.059 13.798 1.00 87.94 213 GLY A CA 1
ATOM 1506 C C . GLY A 1 213 ? -4.226 5.180 13.375 1.00 87.94 213 GLY A C 1
ATOM 1507 O O . GLY A 1 213 ? -3.783 6.316 13.230 1.00 87.94 213 GLY A O 1
ATOM 1508 N N . LEU A 1 214 ? -5.516 4.888 13.187 1.00 92.00 214 LEU A N 1
ATOM 1509 C CA . LEU A 1 214 ? -6.519 5.921 12.950 1.00 92.00 214 LEU A CA 1
ATOM 1510 C C . LEU A 1 214 ? -6.761 6.717 14.237 1.00 92.00 214 LEU A C 1
ATOM 1512 O O . LEU A 1 214 ? -6.916 6.149 15.318 1.00 92.00 214 LEU A O 1
ATOM 1516 N N . ASN A 1 215 ? -6.822 8.035 14.095 1.00 93.19 215 ASN A N 1
ATOM 1517 C CA . ASN A 1 215 ? -7.219 8.983 15.131 1.00 93.19 215 ASN A CA 1
ATOM 1518 C C . ASN A 1 215 ? -8.327 9.900 14.588 1.00 93.19 215 ASN A C 1
ATOM 1520 O O . ASN A 1 215 ? -8.625 9.875 13.393 1.00 93.19 215 ASN A O 1
ATOM 1524 N N . ASP A 1 216 ? -8.929 10.716 15.452 1.00 93.94 216 ASP A N 1
ATOM 1525 C CA . ASP A 1 216 ? -10.051 11.584 15.068 1.00 93.94 216 ASP A CA 1
ATOM 1526 C C . ASP A 1 216 ? -9.694 12.564 13.943 1.00 93.94 216 ASP A C 1
ATOM 1528 O O . ASP A 1 216 ? -10.499 12.772 13.044 1.00 93.94 216 ASP A O 1
ATOM 1532 N N . ALA A 1 217 ? -8.474 13.112 13.930 1.00 91.81 217 ALA A N 1
ATOM 1533 C CA . ALA A 1 217 ? -8.031 13.997 12.851 1.00 91.81 217 ALA A CA 1
ATOM 1534 C C . ALA A 1 217 ? -8.001 13.264 11.497 1.00 91.81 217 ALA A C 1
ATOM 1536 O O . ALA A 1 217 ? -8.538 13.749 10.507 1.00 91.81 217 ALA A O 1
ATOM 1537 N N . THR A 1 218 ? -7.452 12.047 11.477 1.00 91.88 218 THR A N 1
ATOM 1538 C CA . THR A 1 218 ? -7.417 11.193 10.281 1.00 91.88 218 THR A CA 1
ATOM 1539 C C . THR A 1 218 ? -8.827 10.828 9.822 1.00 91.88 218 THR A C 1
ATOM 1541 O O . THR A 1 218 ? -9.131 10.869 8.633 1.00 91.88 218 THR A O 1
ATOM 1544 N N . CYS A 1 219 ? -9.712 10.487 10.759 1.00 93.44 219 CYS A N 1
ATOM 1545 C CA . CYS A 1 219 ? -11.090 10.139 10.439 1.00 93.44 219 CYS A CA 1
ATOM 1546 C C . CYS A 1 219 ? -11.897 11.332 9.919 1.00 93.44 219 CYS A C 1
ATOM 1548 O O . CYS A 1 219 ? -12.682 11.162 8.987 1.00 93.44 219 CYS A O 1
ATOM 1550 N N . ALA A 1 220 ? -11.670 12.535 10.445 1.00 92.00 220 ALA A N 1
ATOM 1551 C CA . ALA A 1 220 ? -12.277 13.760 9.937 1.00 92.00 220 ALA A CA 1
ATOM 1552 C C . ALA A 1 220 ? -11.865 14.054 8.481 1.00 92.00 220 ALA A C 1
ATOM 1554 O O . ALA A 1 220 ? -12.718 14.389 7.650 1.00 92.00 220 ALA A O 1
ATOM 1555 N N . ASP A 1 221 ? -10.592 13.846 8.136 1.00 91.19 221 ASP A N 1
ATOM 1556 C CA . ASP A 1 221 ? -10.131 13.962 6.748 1.00 91.19 221 ASP A CA 1
ATOM 1557 C C . ASP A 1 221 ? -10.831 12.937 5.849 1.00 91.19 221 ASP A C 1
ATOM 1559 O O . ASP A 1 221 ? -11.397 13.276 4.804 1.00 91.19 221 ASP A O 1
ATOM 1563 N N . CYS A 1 222 ? -10.864 11.676 6.292 1.00 90.75 222 CYS A N 1
ATOM 1564 C CA . CYS A 1 222 ? -11.474 10.570 5.556 1.00 90.75 222 CYS A CA 1
ATOM 1565 C C . CYS A 1 222 ? -12.976 10.749 5.335 1.00 90.75 222 CYS A C 1
ATOM 1567 O O . CYS A 1 222 ? -13.504 10.383 4.281 1.00 90.75 222 CYS A O 1
ATOM 1569 N N . ALA A 1 223 ? -13.664 11.329 6.312 1.00 89.38 223 ALA A N 1
ATOM 1570 C CA . ALA A 1 223 ? -15.076 11.653 6.235 1.00 89.38 223 ALA A CA 1
ATOM 1571 C C . ALA A 1 223 ? -15.368 12.712 5.166 1.00 89.38 223 ALA A C 1
ATOM 1573 O O . ALA A 1 223 ? -16.310 12.540 4.390 1.00 89.38 223 ALA A O 1
ATOM 1574 N N . THR A 1 224 ? -14.533 13.752 5.082 1.00 82.25 224 THR A N 1
ATOM 1575 C CA . THR A 1 224 ? -14.666 14.829 4.089 1.00 82.25 224 THR A CA 1
ATOM 1576 C C . THR A 1 224 ? -14.534 14.288 2.667 1.00 82.25 224 THR A C 1
ATOM 1578 O O . THR A 1 224 ? -15.327 14.633 1.794 1.00 82.25 224 THR A O 1
ATOM 1581 N N . ALA A 1 225 ? -13.577 13.386 2.437 1.00 77.00 225 ALA A N 1
ATOM 1582 C CA . ALA A 1 225 ? -13.360 12.792 1.121 1.00 77.00 225 ALA A CA 1
ATOM 1583 C C . ALA A 1 225 ? -14.484 11.833 0.688 1.00 77.00 225 ALA A C 1
ATOM 1585 O O . ALA A 1 225 ? -14.834 11.791 -0.488 1.00 77.00 225 ALA A O 1
ATOM 1586 N N . ASN A 1 226 ? -15.064 11.080 1.630 1.00 76.25 226 ASN A N 1
ATOM 1587 C CA . ASN A 1 226 ? -16.075 10.058 1.334 1.00 76.25 226 ASN A CA 1
ATOM 1588 C C . ASN A 1 226 ? -17.521 10.524 1.570 1.00 76.25 226 ASN A C 1
ATOM 1590 O O . ASN A 1 226 ? -18.448 9.733 1.410 1.00 76.25 226 ASN A O 1
ATOM 1594 N N . SER A 1 227 ? -17.731 11.784 1.970 1.00 73.94 227 SER A N 1
ATOM 1595 C CA . SER A 1 227 ? -19.046 12.321 2.361 1.00 73.94 227 SER A CA 1
ATOM 1596 C C . SER A 1 227 ? -19.759 11.487 3.441 1.00 73.94 227 SER A C 1
ATOM 1598 O O . SER A 1 227 ? -20.985 11.388 3.462 1.00 73.94 227 SER A O 1
ATOM 1600 N N . THR A 1 228 ? -19.002 10.868 4.353 1.00 73.62 228 THR A N 1
ATOM 1601 C CA . THR A 1 228 ? -19.559 10.069 5.463 1.00 73.62 228 THR A CA 1
ATOM 1602 C C . THR A 1 228 ? -19.549 10.855 6.771 1.00 73.62 228 THR A C 1
ATOM 1604 O O . THR A 1 228 ? -18.638 11.640 6.994 1.00 73.62 228 THR A O 1
ATOM 1607 N N . GLN A 1 229 ? -20.477 10.582 7.693 1.00 75.31 229 GLN A N 1
ATOM 1608 C CA . GLN A 1 229 ? -20.459 11.148 9.058 1.00 75.31 229 GLN A CA 1
ATOM 1609 C C . GLN A 1 229 ? -19.442 10.471 10.009 1.00 75.31 229 GLN A C 1
ATOM 1611 O O . GLN A 1 229 ? -19.412 10.768 11.199 1.00 75.31 229 GLN A O 1
ATOM 1616 N N . ASN A 1 230 ? -18.599 9.557 9.516 1.00 83.56 230 ASN A N 1
ATOM 1617 C CA . ASN A 1 230 ? -17.678 8.763 10.335 1.00 83.56 230 ASN A CA 1
ATOM 1618 C C . ASN A 1 230 ? -16.398 9.545 10.678 1.00 83.56 230 ASN A C 1
ATOM 1620 O O . ASN A 1 230 ? -15.325 9.221 10.178 1.00 83.56 230 ASN A O 1
ATOM 1624 N N . ILE A 1 231 ? -16.507 10.588 11.500 1.00 91.69 231 ILE A N 1
ATOM 1625 C CA . ILE A 1 231 ? -15.398 11.517 11.786 1.00 91.69 231 ILE A CA 1
ATOM 1626 C C . ILE A 1 231 ? -14.525 11.118 12.985 1.00 91.69 231 ILE A C 1
ATOM 1628 O O . ILE A 1 231 ? -13.474 11.717 13.181 1.00 91.69 231 ILE A O 1
ATOM 1632 N N . TYR A 1 232 ? -14.919 10.119 13.781 1.00 94.06 232 TYR A N 1
ATOM 1633 C CA . TYR A 1 232 ? -14.179 9.719 14.986 1.00 94.06 232 TYR A CA 1
ATOM 1634 C C . TYR A 1 232 ? -13.538 8.347 14.824 1.00 94.06 232 TYR A C 1
ATOM 1636 O O . TYR A 1 232 ? -14.148 7.443 14.253 1.00 94.06 232 TYR A O 1
ATOM 1644 N N . ALA A 1 233 ? -12.330 8.166 15.349 1.00 94.88 233 ALA A N 1
ATOM 1645 C CA . ALA A 1 233 ? -11.697 6.857 15.408 1.00 94.88 233 ALA A CA 1
ATOM 1646 C C . ALA A 1 233 ? -12.314 6.029 16.537 1.00 94.88 233 ALA A C 1
ATOM 1648 O O . ALA A 1 233 ? -12.605 6.535 17.618 1.00 94.88 233 ALA A O 1
ATOM 1649 N N . ASN A 1 234 ? -12.505 4.732 16.307 1.00 95.06 234 ASN A N 1
ATOM 1650 C CA . ASN A 1 234 ? -12.899 3.826 17.377 1.00 95.06 234 ASN A CA 1
ATOM 1651 C C . ASN A 1 234 ? -11.768 3.659 18.410 1.00 95.06 234 ASN A C 1
ATOM 1653 O O . ASN A 1 234 ? -10.615 4.004 18.159 1.00 95.06 234 ASN A O 1
ATOM 1657 N N . ASN A 1 235 ? -12.067 3.067 19.570 1.00 94.75 235 ASN A N 1
ATOM 1658 C CA . ASN A 1 235 ? -11.101 3.009 20.675 1.00 94.75 235 ASN A CA 1
ATOM 1659 C C . ASN A 1 235 ? -9.845 2.165 20.365 1.00 94.75 235 ASN A C 1
ATOM 1661 O O . ASN A 1 235 ? -8.833 2.307 21.041 1.00 94.75 235 ASN A O 1
ATOM 1665 N N . SER A 1 236 ? -9.894 1.275 19.367 1.00 94.19 236 SER A N 1
ATOM 1666 C CA . SER A 1 236 ? -8.727 0.504 18.915 1.00 94.19 236 SER A CA 1
ATOM 1667 C C . SER A 1 236 ? -7.914 1.199 17.816 1.00 94.19 236 SER A C 1
ATOM 1669 O O . SER A 1 236 ? -6.878 0.673 17.421 1.00 94.19 236 SER A O 1
ATOM 1671 N N . GLY A 1 237 ? -8.376 2.339 17.287 1.00 93.50 237 GLY A N 1
ATOM 1672 C CA . GLY A 1 237 ? -7.724 3.048 16.182 1.00 93.50 237 GLY A CA 1
ATOM 1673 C C . GLY A 1 237 ? -7.705 2.260 14.869 1.00 93.50 237 GLY A C 1
ATOM 1674 O O . GLY A 1 237 ? -6.778 2.411 14.076 1.00 93.50 237 GLY A O 1
ATOM 1675 N N . THR A 1 238 ? -8.687 1.381 14.652 1.00 92.38 238 THR A N 1
ATOM 1676 C CA . THR A 1 238 ? -8.745 0.472 13.491 1.00 92.38 238 THR A CA 1
ATOM 1677 C C . THR A 1 238 ? -9.835 0.837 12.484 1.00 92.38 238 THR A C 1
ATOM 1679 O O . THR A 1 238 ? -9.808 0.352 11.357 1.00 92.38 238 THR A O 1
ATOM 1682 N N . LYS A 1 239 ? -10.816 1.667 12.866 1.00 92.38 239 LYS A N 1
ATOM 1683 C CA . LYS A 1 239 ? -11.867 2.162 11.961 1.00 92.38 239 LYS A CA 1
ATOM 1684 C C . LYS A 1 239 ? -12.391 3.532 12.383 1.00 92.38 239 LYS A C 1
ATOM 1686 O O . LYS A 1 239 ? -12.419 3.847 13.572 1.00 92.38 239 LYS A O 1
ATOM 1691 N N . CYS A 1 240 ? -12.883 4.292 11.411 1.00 93.56 240 CYS A N 1
ATOM 1692 C CA . CYS A 1 240 ? -13.662 5.502 11.650 1.00 93.56 240 CYS A CA 1
ATOM 1693 C C . CYS A 1 240 ? -15.144 5.158 11.830 1.00 93.56 240 CYS A C 1
ATOM 1695 O O . CYS A 1 240 ? -15.672 4.284 11.138 1.00 93.56 240 CYS A O 1
ATOM 1697 N N . VAL A 1 241 ? -15.821 5.812 12.770 1.00 94.06 241 VAL A N 1
ATOM 1698 C CA . VAL A 1 241 ? -17.166 5.440 13.216 1.00 94.06 241 VAL A CA 1
ATOM 1699 C C . VAL A 1 241 ? -18.078 6.654 13.358 1.00 94.06 241 VAL A C 1
ATOM 1701 O O . VAL A 1 241 ? -17.625 7.754 13.672 1.00 94.06 241 VAL A O 1
ATOM 1704 N N . ASN A 1 242 ? -19.381 6.444 13.147 1.00 91.88 242 ASN A N 1
ATOM 1705 C CA . ASN A 1 242 ? -20.415 7.455 13.376 1.00 91.88 242 ASN A CA 1
ATOM 1706 C C . ASN A 1 242 ? -20.749 7.550 14.874 1.00 91.88 242 ASN A C 1
ATOM 1708 O O . ASN A 1 242 ? -21.789 7.069 15.325 1.00 91.88 242 ASN A O 1
ATOM 1712 N N . SER A 1 243 ? -19.819 8.092 15.655 1.00 94.00 243 SER A N 1
ATOM 1713 C CA . SER A 1 243 ? -20.064 8.506 17.040 1.00 94.00 243 SER A CA 1
ATOM 1714 C C . SER A 1 243 ? -20.420 9.995 17.060 1.00 94.00 243 SER A C 1
ATOM 1716 O O . SER A 1 243 ? -20.024 10.745 16.174 1.00 94.00 243 SER A O 1
ATOM 1718 N N . LYS A 1 244 ? -21.146 10.459 18.076 1.00 92.69 244 LYS A N 1
ATOM 1719 C CA . LYS A 1 244 ? -21.429 11.894 18.266 1.00 92.69 244 LYS A CA 1
ATOM 1720 C C . LYS A 1 244 ? -20.235 12.694 18.797 1.00 92.69 244 LYS A C 1
ATOM 1722 O O . LYS A 1 244 ? -20.259 13.919 18.750 1.00 92.69 244 LYS A O 1
ATOM 1727 N N . ALA A 1 245 ? -19.240 12.012 19.359 1.00 93.50 245 ALA A N 1
ATOM 1728 C CA . ALA A 1 245 ? -18.030 12.601 19.927 1.00 93.50 245 ALA A CA 1
ATOM 1729 C C . ALA A 1 245 ? -16.862 11.600 19.883 1.00 93.50 245 ALA A C 1
ATOM 1731 O O . ALA A 1 245 ? -17.066 10.422 19.573 1.00 93.50 245 ALA A O 1
ATOM 1732 N N . THR A 1 246 ? -15.663 12.059 20.252 1.00 95.25 246 THR A N 1
ATOM 1733 C CA . THR A 1 246 ? -14.452 11.228 20.361 1.00 95.25 246 THR A CA 1
ATOM 1734 C C . THR A 1 246 ? -14.695 9.951 21.175 1.00 95.25 246 THR A C 1
ATOM 1736 O O . THR A 1 246 ? -15.459 9.948 22.150 1.00 95.25 246 THR A O 1
ATOM 1739 N N . CYS A 1 247 ? -14.077 8.846 20.762 1.00 96.12 247 CYS A N 1
ATOM 1740 C CA . CYS A 1 247 ? -14.115 7.590 21.502 1.00 96.12 247 CYS A CA 1
ATOM 1741 C C . CYS A 1 247 ? -12.998 7.559 22.558 1.00 96.12 247 CYS A C 1
ATOM 1743 O O . CYS A 1 247 ? -11.874 7.971 22.290 1.00 96.12 247 CYS A O 1
ATOM 1745 N N . GLY A 1 248 ? -13.275 7.006 23.741 1.00 92.81 248 GLY A N 1
ATOM 1746 C CA . GLY A 1 248 ? -12.264 6.817 24.787 1.00 92.81 248 GLY A CA 1
ATOM 1747 C C . GLY A 1 248 ? -12.326 7.841 25.919 1.00 92.81 248 GLY A C 1
ATOM 1748 O O . GLY A 1 248 ? -13.361 8.457 26.176 1.00 92.81 248 GLY A O 1
ATOM 1749 N N . SER A 1 249 ? -11.213 7.980 26.641 1.00 89.31 249 SER A N 1
ATOM 1750 C CA . SER A 1 249 ? -11.124 8.747 27.894 1.00 89.31 249 SER A CA 1
ATOM 1751 C C . SER A 1 249 ? -11.208 10.262 27.713 1.00 89.31 249 SER A C 1
ATOM 1753 O O . SER A 1 249 ? -11.567 10.964 28.653 1.00 89.31 249 SER A O 1
ATOM 1755 N N . SER A 1 250 ? -10.908 10.772 26.519 1.00 92.25 250 SER A N 1
ATOM 1756 C CA . SER A 1 250 ? -11.007 12.201 26.202 1.00 92.25 250 SER A CA 1
ATOM 1757 C C . SER A 1 250 ? -12.444 12.669 25.956 1.00 92.25 250 SER A C 1
ATOM 1759 O O . SER A 1 250 ? -12.672 13.863 25.770 1.00 92.25 250 SER A O 1
ATOM 1761 N N . ARG A 1 251 ? -13.426 11.756 25.944 1.00 94.69 251 ARG A N 1
ATOM 1762 C CA . ARG A 1 251 ? -14.831 12.112 25.751 1.00 94.69 251 ARG A CA 1
ATOM 1763 C C . ARG A 1 251 ? -15.391 12.806 26.991 1.00 94.69 251 ARG A C 1
ATOM 1765 O O . ARG A 1 251 ? -15.232 12.322 28.109 1.00 94.69 251 ARG A O 1
ATOM 1772 N N . THR A 1 252 ? -16.121 13.901 26.787 1.00 94.44 252 THR A N 1
ATOM 1773 C CA . THR A 1 252 ? -16.847 14.598 27.856 1.00 94.44 252 THR A CA 1
ATOM 1774 C C . THR A 1 252 ? -17.784 13.644 28.599 1.00 94.44 252 THR A C 1
ATOM 1776 O O . THR A 1 252 ? -18.557 12.907 27.979 1.00 94.44 252 THR A O 1
ATOM 1779 N N . LEU A 1 253 ? -17.740 13.680 29.933 1.00 93.12 253 LEU A N 1
ATOM 1780 C CA . LEU A 1 253 ? -18.602 12.868 30.793 1.00 93.12 253 LEU A CA 1
ATOM 1781 C C . LEU A 1 253 ? -20.090 13.108 30.501 1.00 93.12 253 LEU A C 1
ATOM 1783 O O . LEU A 1 253 ? -20.494 14.200 30.109 1.00 93.12 253 LEU A O 1
ATOM 1787 N N . ASN A 1 254 ? -20.907 12.084 30.750 1.00 94.00 254 ASN A N 1
ATOM 1788 C CA . ASN A 1 254 ? -22.368 12.097 30.611 1.00 94.00 254 ASN A CA 1
ATOM 1789 C C . ASN A 1 254 ? -22.874 12.316 29.171 1.00 94.00 254 ASN A C 1
ATOM 1791 O O . ASN A 1 254 ? -24.006 12.750 28.968 1.00 94.00 254 ASN A O 1
ATOM 1795 N N . THR A 1 255 ? -22.053 12.008 28.160 1.00 96.00 255 THR A N 1
ATOM 1796 C CA . THR A 1 255 ? -22.414 12.166 26.738 1.00 96.00 255 THR A CA 1
ATOM 1797 C C . THR A 1 255 ? -22.490 10.855 25.958 1.00 96.00 255 THR A C 1
ATOM 1799 O O . THR A 1 255 ? -22.794 10.886 24.764 1.00 96.00 255 THR A O 1
ATOM 1802 N N . TRP A 1 256 ? -22.187 9.706 26.569 1.00 96.25 256 TRP A N 1
ATOM 1803 C CA . TRP A 1 256 ? -22.248 8.414 25.884 1.00 96.25 256 TRP A CA 1
ATOM 1804 C C . TRP A 1 256 ? -23.691 8.008 25.584 1.00 96.25 256 TRP A C 1
ATOM 1806 O O . TRP A 1 256 ? -24.553 8.041 26.458 1.00 96.25 256 TRP A O 1
ATOM 1816 N N . THR A 1 257 ? -23.947 7.567 24.354 1.00 95.69 257 THR A N 1
ATOM 1817 C CA . THR A 1 257 ? -25.168 6.835 23.998 1.00 95.69 257 THR A CA 1
ATOM 1818 C C . THR A 1 257 ? -24.834 5.382 23.677 1.00 95.69 257 THR A C 1
ATOM 1820 O O . THR A 1 257 ? -23.693 5.058 23.344 1.00 95.69 257 THR A O 1
ATOM 1823 N N . THR A 1 258 ? -25.823 4.487 23.734 1.00 94.81 258 THR A N 1
ATOM 1824 C CA . THR A 1 258 ? -25.621 3.077 23.359 1.00 94.81 258 THR A CA 1
ATOM 1825 C C . THR A 1 258 ? -25.082 2.937 21.935 1.00 94.81 258 THR A C 1
ATOM 1827 O O . THR A 1 258 ? -24.168 2.148 21.710 1.00 94.81 258 THR A O 1
ATOM 1830 N N . ASN A 1 259 ? -25.564 3.754 20.993 1.00 95.44 259 ASN A N 1
ATOM 1831 C CA . ASN A 1 259 ? -25.053 3.757 19.620 1.00 95.44 259 ASN A CA 1
ATOM 1832 C C . ASN A 1 259 ? -23.572 4.150 19.565 1.00 95.44 259 ASN A C 1
ATOM 1834 O O . ASN A 1 259 ? -22.804 3.505 18.855 1.00 95.44 259 ASN A O 1
ATOM 1838 N N . ASP A 1 260 ? -23.155 5.144 20.353 1.00 96.50 260 ASP A N 1
ATOM 1839 C CA . ASP A 1 260 ? -21.745 5.534 20.430 1.00 96.50 260 ASP A CA 1
ATOM 1840 C C . ASP A 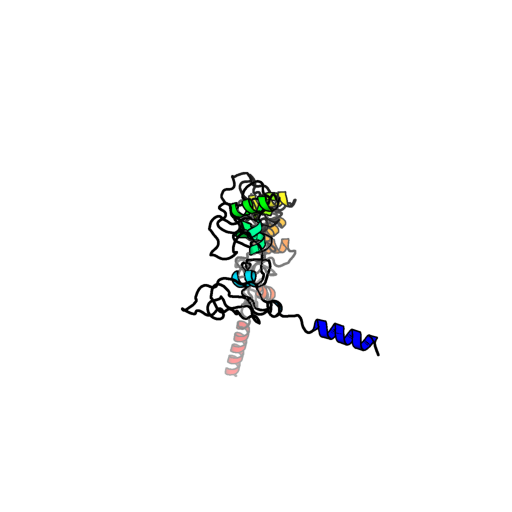1 260 ? -20.882 4.420 21.028 1.00 96.50 260 ASP A C 1
ATOM 1842 O O . ASP A 1 260 ? -19.803 4.134 20.520 1.00 96.50 260 ASP A O 1
ATOM 1846 N N . CYS A 1 261 ? -21.354 3.752 22.083 1.00 96.69 261 CYS A N 1
ATOM 1847 C CA . CYS A 1 261 ? -20.625 2.644 22.696 1.00 96.69 261 CYS A CA 1
ATOM 1848 C C . CYS A 1 261 ? -20.433 1.478 21.721 1.00 96.69 261 CYS A C 1
ATOM 1850 O O . CYS A 1 261 ? -19.322 0.959 21.592 1.00 96.69 261 CYS A O 1
ATOM 1852 N N . VAL A 1 262 ? -21.481 1.114 20.978 1.00 95.50 262 VAL A N 1
ATOM 1853 C CA . VAL A 1 262 ? -21.398 0.082 19.936 1.00 95.50 262 VAL A CA 1
ATOM 1854 C C . VAL A 1 262 ? -20.457 0.506 18.808 1.00 95.50 262 VAL A C 1
ATOM 1856 O O . VAL A 1 262 ? -19.651 -0.300 18.342 1.00 95.50 262 VAL A O 1
ATOM 1859 N N . ALA A 1 263 ? -20.518 1.768 18.383 1.00 95.25 263 ALA A N 1
ATOM 1860 C CA . ALA A 1 263 ? -19.629 2.315 17.368 1.00 95.25 263 ALA A CA 1
ATOM 1861 C C . ALA A 1 263 ? -18.154 2.256 17.819 1.00 95.25 263 ALA A C 1
ATOM 1863 O O . ALA A 1 263 ? -17.312 1.686 17.119 1.00 95.25 263 ALA A O 1
ATOM 1864 N N . CYS A 1 264 ? -17.853 2.773 19.011 1.00 96.44 264 CYS A N 1
ATOM 1865 C CA . CYS A 1 264 ? -16.500 2.931 19.543 1.00 96.44 264 CYS A CA 1
ATOM 1866 C C . CYS A 1 264 ? -15.839 1.623 20.005 1.00 96.44 264 CYS A C 1
ATOM 1868 O O . CYS A 1 264 ? -14.631 1.464 19.817 1.00 96.44 264 CYS A O 1
ATOM 1870 N N . TYR A 1 265 ? -16.599 0.700 20.604 1.00 95.75 265 TYR A N 1
ATOM 1871 C CA . TYR A 1 265 ? -16.064 -0.510 21.248 1.00 95.75 265 TYR A CA 1
ATOM 1872 C C . TYR A 1 265 ? -16.551 -1.822 20.619 1.00 95.75 265 TYR A C 1
ATOM 1874 O O . TYR A 1 265 ? -15.937 -2.866 20.824 1.00 95.75 265 TYR A O 1
ATOM 1882 N N . GLY A 1 266 ? -17.606 -1.778 19.805 1.00 95.06 266 GLY A N 1
ATOM 1883 C CA . GLY A 1 266 ? -18.176 -2.943 19.134 1.00 95.06 266 GLY A CA 1
ATOM 1884 C C . GLY A 1 266 ? -19.456 -3.469 19.784 1.00 95.06 266 GLY A C 1
ATOM 1885 O O . GLY A 1 266 ? -19.961 -2.959 20.784 1.00 95.06 266 GLY A O 1
ATOM 1886 N N . THR A 1 267 ? -20.020 -4.513 19.179 1.00 92.44 267 THR A N 1
ATOM 1887 C CA . THR A 1 267 ? -21.286 -5.109 19.625 1.00 92.44 267 THR A CA 1
ATOM 1888 C C . THR A 1 267 ? -21.171 -5.688 21.033 1.00 92.44 267 THR A C 1
ATOM 1890 O O . THR A 1 267 ? -20.235 -6.435 21.313 1.00 92.44 267 THR A O 1
ATOM 1893 N N . GLY A 1 268 ? -22.169 -5.436 21.880 1.00 92.06 268 GLY A N 1
ATOM 1894 C CA . GLY A 1 268 ? -22.178 -5.876 23.279 1.00 92.06 268 GLY A CA 1
ATOM 1895 C C . GLY A 1 268 ? -21.788 -4.784 24.273 1.00 92.06 268 GLY A C 1
ATOM 1896 O O . GLY A 1 268 ? -21.868 -5.026 25.471 1.00 92.06 268 GLY A O 1
ATOM 1897 N N . TYR A 1 269 ? -21.422 -3.592 23.801 1.00 95.62 269 TYR A N 1
ATOM 1898 C CA . TYR A 1 269 ? -21.250 -2.425 24.657 1.00 95.62 269 TYR A CA 1
ATOM 1899 C C . TYR A 1 269 ? -22.522 -1.576 24.717 1.00 95.62 269 TYR A C 1
ATOM 1901 O O . TYR A 1 269 ? -23.187 -1.380 23.701 1.00 95.62 269 TYR A O 1
ATOM 1909 N N . ILE A 1 270 ? -22.833 -1.038 25.896 1.00 96.06 270 ILE A N 1
ATOM 1910 C CA . ILE A 1 270 ? -23.945 -0.102 26.130 1.00 96.06 270 ILE A CA 1
ATOM 1911 C C . ILE A 1 270 ? -23.452 1.126 26.896 1.00 96.06 270 ILE A C 1
ATOM 1913 O O . ILE A 1 270 ? -22.408 1.059 27.540 1.00 96.06 270 ILE A O 1
ATOM 1917 N N . ALA A 1 271 ? -24.191 2.234 26.862 1.00 95.94 271 ALA A N 1
ATOM 1918 C CA . ALA A 1 271 ? -23.897 3.362 27.746 1.00 95.94 271 ALA A CA 1
ATOM 1919 C C . ALA A 1 271 ? -24.323 3.045 29.188 1.00 95.94 271 ALA A C 1
ATOM 1921 O O . ALA A 1 271 ? -25.336 2.379 29.410 1.00 95.94 271 ALA A O 1
ATOM 1922 N N . SER A 1 272 ? -23.558 3.529 30.167 1.00 93.50 272 SER A N 1
ATOM 1923 C CA . SER A 1 272 ? -23.968 3.506 31.572 1.00 93.50 272 SER A CA 1
ATOM 1924 C C . SER A 1 272 ? -25.240 4.334 31.795 1.00 93.50 272 SER A C 1
ATOM 1926 O O . SER A 1 272 ? -25.577 5.208 30.999 1.00 93.50 272 SER A O 1
ATOM 1928 N N . SER A 1 273 ? -25.949 4.097 32.903 1.00 90.12 273 SER A N 1
ATOM 1929 C CA . SER A 1 273 ? -27.206 4.800 33.220 1.00 90.12 273 SER A CA 1
ATOM 1930 C C . SER A 1 273 ? -27.055 6.320 33.368 1.00 90.12 273 SER A C 1
ATOM 1932 O O . SER A 1 273 ? -28.002 7.059 33.123 1.00 90.12 273 SER A O 1
ATOM 1934 N N . ASN A 1 274 ? -25.865 6.791 33.744 1.00 91.88 274 ASN A N 1
ATOM 1935 C CA . ASN A 1 274 ? -25.500 8.209 33.804 1.00 91.88 274 ASN A CA 1
ATOM 1936 C C . ASN A 1 274 ? -24.758 8.702 32.548 1.00 91.88 274 ASN A C 1
ATOM 1938 O O . ASN A 1 274 ? -24.248 9.819 32.544 1.00 91.88 274 ASN A O 1
ATOM 1942 N N . SER A 1 275 ? -24.654 7.879 31.500 1.00 94.25 275 SER A N 1
ATOM 1943 C CA . SER A 1 275 ? -23.979 8.202 30.237 1.00 94.25 275 SER A CA 1
ATOM 1944 C C . SER A 1 275 ? -22.496 8.579 30.376 1.00 94.25 275 SER A C 1
ATOM 1946 O O . SER A 1 275 ? -21.930 9.230 29.492 1.00 94.25 275 SER A O 1
ATOM 1948 N N . SER A 1 276 ? -21.845 8.226 31.487 1.00 94.12 276 SER A N 1
ATOM 1949 C CA . SER A 1 276 ? -20.454 8.598 31.763 1.00 94.12 276 SER A CA 1
ATOM 1950 C C . SER A 1 276 ? -19.434 7.628 31.173 1.00 94.12 276 SER A C 1
ATOM 1952 O O . SER A 1 276 ? -18.319 8.048 30.865 1.00 94.12 276 SER A O 1
ATOM 1954 N N . THR A 1 277 ? -19.803 6.362 30.967 1.00 95.25 277 THR A N 1
ATOM 1955 C CA . THR A 1 277 ? -18.911 5.319 30.441 1.00 95.25 277 THR A CA 1
ATOM 1956 C C . THR A 1 277 ? -19.653 4.337 29.532 1.00 95.25 277 THR A C 1
ATOM 1958 O O . THR A 1 277 ? -20.884 4.333 29.464 1.00 95.25 277 THR A O 1
ATOM 1961 N N . CYS A 1 278 ? -18.897 3.481 28.836 1.00 96.31 278 CYS A N 1
ATOM 1962 C CA . CYS A 1 278 ? -19.439 2.310 28.152 1.00 96.31 278 CYS A CA 1
ATOM 1963 C C . CYS A 1 278 ? -19.220 1.045 28.984 1.00 96.31 278 CYS A C 1
ATOM 1965 O O . CYS A 1 278 ? -18.118 0.782 29.461 1.00 96.31 278 CYS A O 1
ATOM 1967 N N . ILE A 1 279 ? -20.268 0.239 29.107 1.00 95.56 279 ILE A N 1
ATOM 1968 C CA . ILE A 1 279 ? -20.298 -1.026 29.836 1.00 95.56 279 ILE A CA 1
ATOM 1969 C C . ILE A 1 279 ? -20.199 -2.174 28.831 1.00 95.56 279 ILE A C 1
ATOM 1971 O O . ILE A 1 279 ? -20.964 -2.208 27.870 1.00 95.56 279 ILE A O 1
ATOM 1975 N N . ASN A 1 280 ? -19.286 -3.124 29.058 1.00 95.31 280 ASN A N 1
ATOM 1976 C CA . ASN A 1 280 ? -19.172 -4.342 28.252 1.00 95.31 280 ASN A CA 1
ATOM 1977 C C . ASN A 1 280 ? -20.094 -5.446 28.799 1.00 95.31 280 ASN A C 1
ATOM 1979 O O . ASN A 1 280 ? -19.754 -6.117 29.770 1.00 95.31 280 ASN A O 1
ATOM 1983 N N . CYS A 1 281 ? -21.224 -5.688 28.136 1.00 93.38 281 CYS A N 1
ATOM 1984 C CA . CYS A 1 281 ? -22.174 -6.747 28.496 1.00 93.38 281 CYS A CA 1
ATOM 1985 C C . CYS A 1 281 ? -21.705 -8.162 28.137 1.00 93.38 281 CYS A C 1
ATOM 1987 O O . CYS A 1 281 ? -22.410 -9.131 28.407 1.00 93.38 281 CYS A O 1
ATOM 1989 N N . LYS A 1 282 ? -20.541 -8.287 27.494 1.00 89.88 282 LYS A N 1
ATOM 1990 C CA . LYS A 1 282 ? -19.894 -9.552 27.132 1.00 89.88 282 LYS A CA 1
ATOM 1991 C C . LYS A 1 282 ? -18.525 -9.703 27.803 1.00 89.88 282 LYS A C 1
ATOM 1993 O O . LYS A 1 282 ? -17.674 -10.432 27.295 1.00 89.88 282 LYS A O 1
ATOM 1998 N N . ALA A 1 283 ? -18.274 -8.981 28.898 1.00 93.06 283 ALA A N 1
ATOM 1999 C CA . ALA A 1 283 ? -17.057 -9.176 29.674 1.00 93.06 283 ALA A CA 1
ATOM 2000 C C . ALA A 1 283 ? -17.016 -10.609 30.227 1.00 93.06 283 ALA A C 1
ATOM 2002 O O . ALA A 1 283 ? -18.034 -11.138 30.659 1.00 93.06 283 ALA A O 1
ATOM 2003 N N . SER A 1 284 ? -15.839 -11.234 30.202 1.00 92.19 284 SER A N 1
ATOM 2004 C CA . SER A 1 284 ? -15.637 -12.594 30.716 1.00 92.19 284 SER A CA 1
ATOM 2005 C C . SER A 1 284 ? -15.257 -12.635 32.196 1.00 92.19 284 SER A C 1
ATOM 2007 O O . SER A 1 284 ? -15.119 -13.721 32.747 1.00 92.19 284 SER A O 1
ATOM 2009 N N . GLN A 1 285 ? -15.040 -11.475 32.822 1.00 93.50 285 GLN A N 1
ATOM 2010 C CA . GLN A 1 285 ? -14.646 -11.317 34.222 1.00 93.50 285 GLN A CA 1
ATOM 2011 C C . GLN A 1 285 ? -15.145 -9.968 34.755 1.00 93.50 285 GLN A C 1
ATOM 2013 O O . GLN A 1 285 ? -15.434 -9.056 33.975 1.00 93.50 285 GLN A O 1
ATOM 2018 N N . ALA A 1 286 ? -15.173 -9.833 36.084 1.00 93.50 286 ALA A N 1
ATOM 2019 C CA . ALA A 1 286 ? -15.543 -8.612 36.802 1.00 93.50 286 ALA A CA 1
ATOM 2020 C C . ALA A 1 286 ? -16.954 -8.075 36.482 1.00 93.50 286 ALA A C 1
ATOM 2022 O O . ALA A 1 286 ? -17.219 -6.877 36.616 1.00 93.50 286 ALA A O 1
ATOM 2023 N N . LEU A 1 287 ? -17.879 -8.953 36.083 1.00 94.56 287 LEU A N 1
ATOM 2024 C CA . LEU A 1 287 ? -19.296 -8.615 36.030 1.00 94.56 287 LEU A CA 1
ATOM 2025 C C . LEU A 1 287 ? -19.836 -8.428 37.451 1.00 94.56 287 LEU A C 1
ATOM 2027 O O . LEU A 1 287 ? -19.511 -9.174 38.370 1.00 94.56 287 LEU A O 1
ATOM 2031 N N . THR A 1 288 ? -20.677 -7.415 37.614 1.00 94.75 288 THR A N 1
ATOM 2032 C CA . THR A 1 288 ? -21.379 -7.104 38.864 1.00 94.75 288 THR A CA 1
ATOM 2033 C C . THR A 1 288 ? -22.874 -7.040 38.588 1.00 94.75 288 THR A C 1
ATOM 2035 O O . THR A 1 288 ? -23.275 -6.815 37.446 1.00 94.75 288 THR A O 1
ATOM 2038 N N . ASP A 1 289 ? -23.709 -7.156 39.620 1.00 94.44 289 ASP A N 1
ATOM 2039 C CA . ASP A 1 289 ? -25.166 -7.008 39.475 1.00 94.44 289 ASP A CA 1
ATOM 2040 C C . ASP A 1 289 ? -25.554 -5.673 38.828 1.00 94.44 289 ASP A C 1
ATOM 2042 O O . ASP A 1 289 ? -26.464 -5.613 38.010 1.00 94.44 289 ASP A O 1
ATOM 2046 N N . SER A 1 290 ? -24.816 -4.599 39.126 1.00 93.38 290 SER A N 1
ATOM 2047 C CA . SER A 1 290 ? -25.028 -3.289 38.498 1.00 93.38 290 SER A CA 1
ATOM 2048 C C . SER A 1 290 ? -24.798 -3.338 36.982 1.00 93.38 290 SER A C 1
ATOM 2050 O O . SER A 1 290 ? -25.617 -2.847 36.202 1.00 93.38 290 SER A O 1
ATOM 2052 N N . ILE A 1 291 ? -23.715 -3.996 36.549 1.00 94.06 291 ILE A N 1
ATOM 2053 C CA . ILE A 1 291 ? -23.412 -4.206 35.128 1.00 94.06 291 ILE A CA 1
ATOM 2054 C C . ILE A 1 291 ? -24.490 -5.084 34.480 1.00 94.06 291 ILE A C 1
ATOM 2056 O O . ILE A 1 291 ? -25.031 -4.719 33.437 1.00 94.06 291 ILE A O 1
ATOM 2060 N N . CYS A 1 292 ? -24.835 -6.211 35.104 1.00 94.81 292 CYS A N 1
ATOM 2061 C CA . CYS A 1 292 ? -25.805 -7.157 34.563 1.00 94.81 292 CYS A CA 1
ATOM 2062 C C . CYS A 1 292 ? -27.208 -6.558 34.456 1.00 94.81 292 CYS A C 1
ATOM 2064 O O . CYS A 1 292 ? -27.832 -6.660 33.404 1.00 94.81 292 CYS A O 1
ATOM 2066 N N . SER A 1 293 ? -27.667 -5.829 35.472 1.00 92.88 293 SER A N 1
ATOM 2067 C CA . SER A 1 293 ? -28.948 -5.121 35.448 1.00 92.88 293 SER A CA 1
ATOM 2068 C C . SER A 1 293 ? -29.009 -4.064 34.339 1.00 92.88 293 SER A C 1
ATOM 2070 O O . SER A 1 293 ? -30.029 -3.940 33.651 1.00 92.88 293 SER A O 1
ATOM 2072 N N . ALA A 1 294 ? -27.926 -3.308 34.123 1.00 92.44 294 ALA A N 1
ATOM 2073 C CA . ALA A 1 294 ? -27.853 -2.344 33.024 1.00 92.44 294 ALA A CA 1
ATOM 2074 C C . ALA A 1 294 ? -27.942 -3.051 31.658 1.00 92.44 294 ALA A C 1
ATOM 2076 O O . ALA A 1 294 ? -28.717 -2.653 30.786 1.00 92.44 294 ALA A O 1
ATOM 2077 N N . CYS A 1 295 ? -27.201 -4.148 31.498 1.00 93.25 295 CYS A N 1
ATOM 2078 C CA . CYS A 1 295 ? -27.195 -4.967 30.290 1.00 93.25 295 CYS A CA 1
ATOM 2079 C C . CYS A 1 295 ? -28.537 -5.644 30.008 1.00 93.25 295 CYS A C 1
ATOM 2081 O O . CYS A 1 295 ? -28.958 -5.714 28.853 1.00 93.25 295 CYS A O 1
ATOM 2083 N N . ALA A 1 296 ? -29.223 -6.114 31.042 1.00 91.88 296 ALA A N 1
ATOM 2084 C CA . ALA A 1 296 ? -30.532 -6.733 30.937 1.00 91.88 296 ALA A CA 1
ATOM 2085 C C . ALA A 1 296 ? -31.593 -5.745 30.450 1.00 91.88 296 ALA A C 1
ATOM 2087 O O . ALA A 1 296 ? -32.323 -6.041 29.504 1.00 91.88 296 ALA A O 1
ATOM 2088 N N . THR A 1 297 ? -31.591 -4.532 31.012 1.00 87.38 297 THR A N 1
ATOM 2089 C CA . THR A 1 297 ? -32.480 -3.438 30.591 1.00 87.38 297 THR A CA 1
ATOM 2090 C C . THR A 1 297 ? -32.264 -3.090 29.119 1.00 87.38 297 THR A C 1
ATOM 2092 O O . THR A 1 297 ? -33.217 -3.002 28.350 1.00 87.38 297 THR A O 1
ATOM 2095 N N . ALA A 1 298 ? -31.004 -2.945 28.699 1.00 84.81 298 ALA A N 1
ATOM 2096 C CA . ALA A 1 298 ? -30.672 -2.572 27.327 1.00 84.81 298 ALA A CA 1
ATOM 2097 C C . ALA A 1 298 ? -31.014 -3.660 26.294 1.00 84.81 298 ALA A C 1
ATOM 2099 O O . ALA A 1 298 ? -31.365 -3.340 25.162 1.00 84.81 298 ALA A O 1
ATOM 2100 N N . ASN A 1 299 ? -30.918 -4.938 26.675 1.00 85.19 299 ASN A N 1
ATOM 2101 C CA . ASN A 1 299 ? -31.145 -6.072 25.774 1.00 85.19 299 ASN A CA 1
ATOM 2102 C C . ASN A 1 299 ? -32.520 -6.732 25.949 1.00 85.19 299 ASN A C 1
ATOM 2104 O O . ASN A 1 299 ? -32.782 -7.748 25.309 1.00 85.19 299 ASN A O 1
ATOM 2108 N N . SER A 1 300 ? -33.384 -6.189 26.816 1.00 86.62 300 SER A N 1
ATOM 2109 C CA . SER A 1 300 ? -34.688 -6.778 27.156 1.00 86.62 300 SER A CA 1
ATOM 2110 C C . SER A 1 300 ? -34.592 -8.255 27.578 1.00 86.62 300 SER A C 1
ATOM 2112 O O . SER A 1 300 ? -35.406 -9.081 27.169 1.00 86.62 300 SER A O 1
ATOM 2114 N N . ASN A 1 301 ? -33.581 -8.600 28.383 1.00 84.94 301 ASN A N 1
ATOM 2115 C CA . ASN A 1 301 ? -33.420 -9.942 28.953 1.00 84.94 301 ASN A CA 1
ATOM 2116 C C . ASN A 1 301 ? -33.603 -9.922 30.482 1.00 84.94 301 ASN A C 1
ATOM 2118 O O . ASN A 1 301 ? -33.659 -8.859 31.091 1.00 84.94 301 ASN A O 1
ATOM 2122 N N . GLN A 1 302 ? -33.737 -11.099 31.100 1.00 85.62 302 GLN A N 1
ATOM 2123 C CA . GLN A 1 302 ? -33.957 -11.241 32.549 1.00 85.62 302 GLN A CA 1
ATOM 2124 C C . GLN A 1 302 ? -32.657 -11.494 33.336 1.00 85.62 302 GLN A C 1
ATOM 2126 O O . GLN A 1 302 ? -32.695 -11.754 34.535 1.00 85.62 302 GLN A O 1
ATOM 2131 N N . ASN A 1 303 ? -31.492 -11.422 32.689 1.00 88.12 303 ASN A N 1
ATOM 2132 C CA . ASN A 1 303 ? -30.215 -11.797 33.293 1.00 88.12 303 ASN A CA 1
ATOM 2133 C C . ASN A 1 303 ? -29.619 -10.619 34.078 1.00 88.12 303 ASN A C 1
ATOM 2135 O O . ASN A 1 303 ? -28.627 -10.020 33.665 1.00 88.12 303 ASN A O 1
ATOM 2139 N N . ILE A 1 304 ? -30.263 -10.249 35.184 1.00 93.50 304 ILE A N 1
ATOM 2140 C CA . ILE A 1 304 ? -29.962 -9.021 35.934 1.00 93.50 304 ILE A CA 1
ATOM 2141 C C . ILE A 1 304 ? -28.848 -9.178 36.983 1.00 93.50 304 ILE A C 1
ATOM 2143 O O . ILE A 1 304 ? -28.337 -8.166 37.457 1.00 93.50 304 ILE A O 1
ATOM 2147 N N . TYR A 1 305 ? -28.441 -10.405 37.327 1.00 95.12 305 TYR A N 1
ATOM 2148 C CA . TYR A 1 305 ? -27.452 -10.670 38.382 1.00 95.12 305 TYR A CA 1
ATOM 2149 C C . TYR A 1 305 ? -26.161 -11.257 37.816 1.00 95.12 305 TYR A C 1
ATOM 2151 O O . TYR A 1 305 ? -26.207 -12.044 36.874 1.00 95.12 305 TYR A O 1
ATOM 2159 N N . ALA A 1 306 ? -25.008 -10.894 38.376 1.00 96.00 306 ALA A N 1
ATOM 2160 C CA . ALA A 1 306 ? -23.742 -11.542 38.041 1.00 96.00 306 ALA A CA 1
ATOM 2161 C C . ALA A 1 306 ? -23.627 -12.867 38.800 1.00 96.00 306 ALA A C 1
ATOM 2163 O O . ALA A 1 306 ? -24.016 -12.932 39.962 1.00 96.00 306 ALA A O 1
ATOM 2164 N N . ASN A 1 307 ? -23.085 -13.912 38.174 1.00 95.00 307 ASN A N 1
ATOM 2165 C CA . ASN A 1 307 ? -22.756 -15.154 38.876 1.00 95.00 307 ASN A CA 1
ATOM 2166 C C . ASN A 1 307 ? -21.628 -14.941 39.908 1.00 95.00 307 ASN A C 1
ATOM 2168 O O . ASN A 1 307 ? -20.957 -13.907 39.912 1.00 95.00 307 ASN A O 1
ATOM 2172 N N . SER A 1 308 ? -21.396 -15.929 40.779 1.00 94.06 308 SER A N 1
ATOM 2173 C CA . SER A 1 308 ? -20.401 -15.833 41.862 1.00 94.06 308 SER A CA 1
ATOM 2174 C C . SER A 1 308 ? -18.982 -15.541 41.374 1.00 94.06 308 SER A C 1
ATOM 2176 O O . SER A 1 308 ? -18.203 -14.907 42.082 1.00 94.06 308 SER A O 1
ATOM 2178 N N . ASP A 1 309 ? -18.661 -15.991 40.163 1.00 92.69 309 ASP A N 1
ATOM 2179 C CA . ASP A 1 309 ? -17.328 -15.874 39.573 1.00 92.69 309 ASP A CA 1
ATOM 2180 C C . ASP A 1 309 ? -17.141 -14.539 38.826 1.00 92.69 309 ASP A C 1
ATOM 2182 O O . ASP A 1 309 ? -16.043 -14.225 38.365 1.00 92.69 309 ASP A O 1
ATOM 2186 N N . GLY A 1 310 ? -18.211 -13.750 38.668 1.00 94.12 310 GLY A N 1
ATOM 2187 C CA . GLY A 1 310 ? -18.206 -12.506 37.899 1.00 94.12 310 GLY A CA 1
ATOM 2188 C C . GLY A 1 310 ? -17.949 -12.715 36.402 1.00 94.12 310 GLY A C 1
ATOM 2189 O O . GLY A 1 310 ? -17.446 -11.809 35.737 1.00 94.12 310 GLY A O 1
ATOM 2190 N N . THR A 1 311 ? -18.256 -13.900 35.871 1.00 94.38 311 THR A N 1
ATOM 2191 C CA . THR A 1 311 ? -17.973 -14.315 34.487 1.00 94.38 311 THR A CA 1
ATOM 2192 C C . THR A 1 311 ? -19.199 -14.305 33.575 1.00 94.38 311 THR A C 1
ATOM 2194 O O . THR A 1 311 ? -19.042 -14.240 32.356 1.00 94.38 311 THR A O 1
ATOM 2197 N N . ALA A 1 312 ? -20.417 -14.334 34.131 1.00 94.12 312 ALA A N 1
ATOM 2198 C CA . ALA A 1 312 ? -21.659 -14.261 33.359 1.00 94.12 312 ALA A CA 1
ATOM 2199 C C . ALA A 1 312 ? -22.782 -13.519 34.100 1.00 94.12 312 ALA A C 1
ATOM 2201 O O . ALA A 1 312 ? -22.844 -13.527 35.328 1.00 94.12 312 ALA A O 1
ATOM 2202 N N . CYS A 1 313 ? -23.706 -12.933 33.333 1.00 95.12 313 CYS A N 1
ATOM 2203 C CA . CYS A 1 313 ? -24.984 -12.441 33.841 1.00 95.12 313 CYS A CA 1
ATOM 2204 C C . CYS A 1 313 ? -26.048 -13.535 33.728 1.00 95.12 313 CYS A C 1
ATOM 2206 O O . CYS A 1 313 ? -26.220 -14.130 32.659 1.00 95.12 313 CYS A O 1
ATOM 2208 N N . VAL A 1 314 ? -26.784 -13.776 34.807 1.00 95.12 314 VAL A N 1
ATOM 2209 C CA . VAL A 1 314 ? -27.676 -14.922 34.969 1.00 95.12 314 VAL A CA 1
ATOM 2210 C C . VAL A 1 314 ? -29.067 -14.497 35.438 1.00 95.12 314 VAL A C 1
ATOM 2212 O O . VAL A 1 314 ? -29.234 -13.473 36.102 1.00 95.12 314 VAL A O 1
ATOM 2215 N N . ASN A 1 315 ? -30.078 -15.280 35.056 1.00 94.44 315 ASN A N 1
ATOM 2216 C CA . ASN A 1 315 ? -31.449 -15.119 35.535 1.00 94.44 315 ASN A CA 1
ATOM 2217 C C . ASN A 1 315 ? -31.596 -15.864 36.868 1.00 94.44 315 ASN A C 1
ATOM 2219 O O . ASN A 1 315 ? -31.865 -17.062 36.884 1.00 94.44 315 ASN A O 1
ATOM 2223 N N . SER A 1 316 ? -31.339 -15.158 37.964 1.00 94.06 316 SER A N 1
ATOM 2224 C CA . SER A 1 316 ? -31.571 -15.626 39.335 1.00 94.06 316 SER A CA 1
ATOM 2225 C C . SER A 1 316 ? -32.704 -14.804 39.945 1.00 94.06 316 SER A C 1
ATOM 2227 O O . SER A 1 316 ? -32.941 -13.668 39.541 1.00 94.06 316 SER A O 1
ATOM 2229 N N . THR A 1 317 ? -33.406 -15.348 40.933 1.00 93.31 317 THR A N 1
ATOM 2230 C CA . THR A 1 317 ? -34.467 -14.622 41.651 1.00 93.31 317 THR A CA 1
ATOM 2231 C C . THR A 1 317 ? -33.929 -13.519 42.576 1.00 93.31 317 THR A C 1
ATOM 2233 O O . THR A 1 317 ? -34.684 -12.649 43.006 1.00 93.31 317 THR A O 1
ATOM 2236 N N . SER A 1 318 ? -32.627 -13.542 42.889 1.00 93.31 318 SER A N 1
ATOM 2237 C CA . SER A 1 318 ? -31.919 -12.551 43.715 1.00 93.31 318 SER A CA 1
ATOM 2238 C C . SER A 1 318 ? -30.416 -12.512 43.384 1.00 93.31 318 SER A C 1
ATOM 2240 O O . SER A 1 318 ? -29.932 -13.316 42.586 1.00 93.31 318 SER A O 1
ATOM 2242 N N . THR A 1 319 ? -29.658 -11.607 44.011 1.00 95.44 319 THR A N 1
ATOM 2243 C CA . THR A 1 319 ? -28.195 -11.507 43.840 1.00 95.44 319 THR A CA 1
ATOM 2244 C C . THR A 1 319 ? -27.494 -12.846 44.103 1.00 95.44 319 THR A C 1
ATOM 2246 O O . THR A 1 319 ? -27.894 -13.609 44.987 1.00 95.44 319 THR A O 1
ATOM 2249 N N . CYS A 1 320 ? -26.441 -13.139 43.335 1.00 95.44 320 CYS A N 1
ATOM 2250 C CA . CYS A 1 320 ? -25.554 -14.278 43.588 1.00 95.44 320 CYS A CA 1
ATOM 2251 C C . CYS A 1 320 ? -24.392 -13.925 44.532 1.00 95.44 320 CYS A C 1
ATOM 2253 O O . CYS A 1 320 ? -23.591 -14.794 44.875 1.00 95.44 320 CYS A O 1
ATOM 2255 N N . GLY A 1 321 ? -24.257 -12.648 44.909 1.00 91.06 321 GLY A N 1
ATOM 2256 C CA . GLY A 1 321 ? -23.175 -12.161 45.754 1.00 91.06 321 GLY A CA 1
ATOM 2257 C C . GLY A 1 321 ? -23.382 -12.453 47.242 1.00 91.06 321 GLY A C 1
ATOM 2258 O O . GLY A 1 321 ? -24.412 -12.965 47.681 1.00 91.06 321 GLY A O 1
ATOM 2259 N N . SER A 1 322 ? -22.407 -12.038 48.051 1.00 87.56 322 SER A N 1
ATOM 2260 C CA . SER A 1 322 ? -22.412 -12.197 49.515 1.00 87.56 322 SER A CA 1
ATOM 2261 C C . SER A 1 322 ? -23.579 -11.504 50.228 1.00 87.56 322 SER A C 1
ATOM 2263 O O . SER A 1 322 ? -23.872 -11.828 51.375 1.00 87.56 322 SER A O 1
ATOM 2265 N N . ASN A 1 323 ? -24.253 -10.566 49.560 1.00 89.38 323 ASN A N 1
ATOM 2266 C CA . ASN A 1 323 ? -25.383 -9.813 50.105 1.00 89.38 323 ASN A CA 1
ATOM 2267 C C . ASN A 1 323 ? -26.736 -10.516 49.915 1.00 89.38 323 ASN A C 1
ATOM 2269 O O . ASN A 1 323 ? -27.773 -9.937 50.246 1.00 89.38 323 ASN A O 1
ATOM 2273 N N . ARG A 1 324 ? -26.762 -11.737 49.363 1.00 93.56 324 ARG A N 1
ATOM 2274 C CA . ARG A 1 324 ? -28.009 -12.486 49.204 1.00 93.56 324 ARG A CA 1
ATOM 2275 C C . ARG A 1 324 ? -28.629 -12.784 50.570 1.00 93.56 324 ARG A C 1
ATOM 2277 O O . ARG A 1 324 ? -27.961 -13.286 51.471 1.00 93.56 324 ARG A O 1
ATOM 2284 N N . THR A 1 325 ? -29.927 -12.515 50.716 1.00 93.56 325 THR A N 1
ATOM 2285 C CA . THR A 1 325 ? -30.677 -12.873 51.925 1.00 93.56 325 THR A CA 1
ATOM 2286 C C . THR A 1 325 ? -30.585 -14.378 52.174 1.00 93.56 325 THR A C 1
ATOM 2288 O O . THR A 1 325 ? -30.810 -15.183 51.268 1.00 93.56 325 THR A O 1
ATOM 2291 N N . THR A 1 326 ? -30.259 -14.768 53.404 1.00 90.19 326 THR A N 1
ATOM 2292 C CA . THR A 1 326 ? -30.169 -16.178 53.798 1.00 90.19 326 THR A CA 1
ATOM 2293 C C . THR A 1 326 ? -31.502 -16.898 53.586 1.00 90.19 326 THR A C 1
ATOM 2295 O O . THR A 1 326 ? -32.569 -16.295 53.677 1.00 90.19 326 THR A O 1
ATOM 2298 N N . ASN A 1 327 ? -31.443 -18.205 53.317 1.00 92.50 327 ASN A N 1
ATOM 2299 C CA . ASN A 1 327 ? -32.619 -19.067 53.128 1.00 92.50 327 ASN A CA 1
ATOM 2300 C C . ASN A 1 327 ? -33.474 -18.737 51.888 1.00 92.50 327 ASN A C 1
ATOM 2302 O O . ASN A 1 327 ? -34.666 -19.032 51.859 1.00 92.50 327 ASN A O 1
ATOM 2306 N N . THR A 1 328 ? -32.875 -18.130 50.857 1.00 95.12 328 THR A N 1
ATOM 2307 C CA . THR A 1 328 ? -33.559 -17.784 49.594 1.00 95.12 328 THR A CA 1
ATOM 2308 C C . THR A 1 328 ? -33.014 -18.523 48.374 1.00 95.12 328 THR A C 1
ATOM 2310 O O . THR A 1 328 ? -33.485 -18.286 47.264 1.00 95.12 328 THR A O 1
ATOM 2313 N N . TRP A 1 329 ? -32.008 -19.388 48.529 1.00 94.88 329 TRP A N 1
ATOM 2314 C CA . TRP A 1 329 ? -31.494 -20.193 47.420 1.00 94.88 329 TRP A CA 1
ATOM 2315 C C . TRP A 1 329 ? -32.494 -21.282 47.021 1.00 94.88 329 TRP A C 1
ATOM 2317 O O . TRP A 1 329 ? -32.999 -22.014 47.874 1.00 94.88 329 TRP A O 1
ATOM 2327 N N . ASN A 1 330 ? -32.737 -21.414 45.718 1.00 95.19 330 ASN A N 1
ATOM 2328 C CA . ASN A 1 330 ? -33.403 -22.564 45.107 1.00 95.19 330 ASN A CA 1
ATOM 2329 C C . ASN A 1 330 ? -32.468 -23.209 44.066 1.00 95.19 330 ASN A C 1
ATOM 2331 O O . ASN A 1 330 ? -31.434 -22.637 43.720 1.00 95.19 330 ASN A O 1
ATOM 2335 N N . ASP A 1 331 ? -32.819 -24.398 43.575 1.00 94.75 331 ASP A N 1
ATOM 2336 C CA . ASP A 1 331 ? -31.957 -25.149 42.650 1.00 94.75 331 ASP A CA 1
ATOM 2337 C C . ASP A 1 331 ? -31.694 -24.397 41.335 1.00 94.75 331 ASP A C 1
ATOM 2339 O O . ASP A 1 331 ? -30.583 -24.449 40.811 1.00 94.75 331 ASP A O 1
ATOM 2343 N N . ALA A 1 332 ? -32.676 -23.645 40.821 1.00 95.38 332 ALA A N 1
ATOM 2344 C CA . ALA A 1 332 ? -32.493 -22.841 39.612 1.00 95.38 332 ALA A CA 1
ATOM 2345 C C . ALA A 1 332 ? -31.468 -21.715 39.834 1.00 95.38 332 ALA A C 1
ATOM 2347 O O . ALA A 1 332 ? -30.589 -21.508 38.998 1.00 95.38 332 ALA A O 1
ATOM 2348 N N . ASP A 1 333 ? -31.527 -21.048 40.988 1.00 96.12 333 ASP A N 1
ATOM 2349 C CA . ASP A 1 333 ? -30.571 -20.011 41.365 1.00 96.12 333 ASP A CA 1
ATOM 2350 C C . ASP A 1 333 ? -29.176 -20.590 41.603 1.00 96.12 333 ASP A C 1
ATOM 2352 O O . ASP A 1 333 ? -28.201 -20.004 41.151 1.00 96.12 333 ASP A O 1
ATOM 2356 N N . CYS A 1 334 ? -29.051 -21.746 42.263 1.00 95.69 334 CYS A N 1
ATOM 2357 C CA . CYS A 1 334 ? -27.752 -22.389 42.479 1.00 95.69 334 CYS A CA 1
ATOM 2358 C C . CYS A 1 334 ? -27.098 -22.823 41.163 1.00 95.69 334 CYS A C 1
ATOM 2360 O O . CYS A 1 334 ? -25.909 -22.571 40.955 1.00 95.69 334 CYS A O 1
ATOM 2362 N N . LEU A 1 335 ? -27.874 -23.416 40.251 1.00 95.38 335 LEU A N 1
ATOM 2363 C CA . LEU A 1 335 ? -27.405 -23.782 38.916 1.00 95.38 335 LEU A CA 1
ATOM 2364 C C . LEU A 1 335 ? -26.931 -22.556 38.121 1.00 95.38 335 LEU A C 1
ATOM 2366 O O . LEU A 1 335 ? -25.915 -22.626 37.431 1.00 95.38 335 LEU A O 1
ATOM 2370 N N . ALA A 1 336 ? -27.655 -21.440 38.226 1.00 95.06 336 ALA A N 1
ATOM 2371 C CA . ALA A 1 336 ? -27.343 -20.200 37.529 1.00 95.06 336 ALA A CA 1
ATOM 2372 C C . ALA A 1 336 ? -26.136 -19.464 38.146 1.00 95.06 336 ALA A C 1
ATOM 2374 O O . ALA A 1 336 ? -25.190 -19.109 37.447 1.00 95.06 336 ALA A O 1
ATOM 2375 N N . CYS A 1 337 ? -26.154 -19.238 39.458 1.00 95.81 337 CYS A N 1
ATOM 2376 C CA . CYS A 1 337 ? -25.180 -18.424 40.179 1.00 95.81 337 CYS A CA 1
ATOM 2377 C C . CYS A 1 337 ? -23.856 -19.136 40.456 1.00 95.81 337 CYS A C 1
ATOM 2379 O O . CYS A 1 337 ? -22.825 -18.470 40.488 1.00 95.81 337 CYS A O 1
ATOM 2381 N N . THR A 1 338 ? -23.881 -20.449 40.694 1.00 94.88 338 THR A N 1
ATOM 2382 C CA . THR A 1 338 ? -22.721 -21.236 41.138 1.00 94.88 338 THR A CA 1
ATOM 2383 C C . THR A 1 338 ? -22.706 -22.606 40.444 1.00 94.88 338 THR A C 1
ATOM 2385 O O . THR A 1 338 ? -23.028 -23.614 41.073 1.00 94.88 338 THR A O 1
ATOM 2388 N N . PRO A 1 339 ? -22.325 -22.704 39.156 1.00 91.19 339 PRO A N 1
ATOM 2389 C CA . PRO A 1 339 ? -22.464 -23.946 38.383 1.00 91.19 339 PRO A CA 1
ATOM 2390 C C . PRO A 1 339 ? -21.724 -25.162 38.972 1.00 91.19 339 PRO A C 1
ATOM 2392 O O . PRO A 1 339 ? -22.120 -26.302 38.737 1.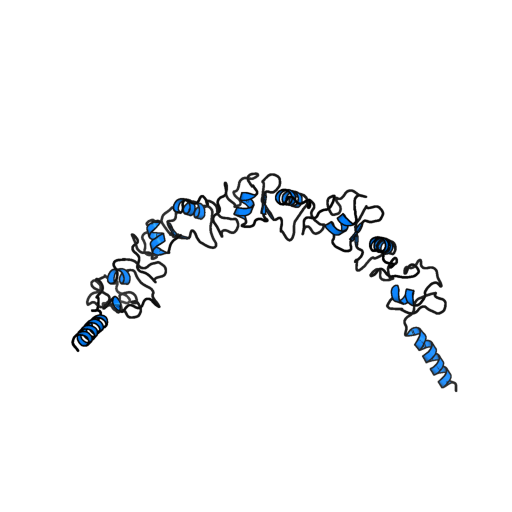00 91.19 339 PRO A O 1
ATOM 2395 N N . ALA A 1 340 ? -20.667 -24.936 39.762 1.00 92.19 340 ALA A N 1
ATOM 2396 C CA . ALA A 1 340 ? -19.944 -25.985 40.489 1.00 92.19 340 ALA A CA 1
ATOM 2397 C C . ALA A 1 340 ? -20.735 -26.587 41.672 1.00 92.19 340 ALA A C 1
ATOM 2399 O O . ALA A 1 340 ? -20.461 -27.707 42.106 1.00 92.19 340 ALA A O 1
ATOM 2400 N N . THR A 1 341 ? -21.728 -25.864 42.189 1.00 94.06 341 THR A N 1
ATOM 2401 C CA . THR A 1 341 ? -22.610 -26.275 43.286 1.00 94.06 341 THR A CA 1
ATOM 2402 C C . THR A 1 341 ? -24.070 -26.068 42.872 1.00 94.06 341 THR A C 1
ATOM 2404 O O . THR A 1 341 ? -24.697 -25.103 43.299 1.00 94.06 341 THR A O 1
ATOM 2407 N N . PRO A 1 342 ? -24.633 -26.931 42.009 1.00 94.88 342 PRO A N 1
ATOM 2408 C CA . PRO A 1 342 ? -25.897 -26.638 41.336 1.00 94.88 342 PRO A CA 1
ATOM 2409 C C . PRO A 1 342 ? -27.152 -26.921 42.179 1.00 94.88 342 PRO A C 1
ATOM 2411 O O . PRO A 1 342 ? -28.256 -26.742 41.677 1.00 94.88 342 PRO A O 1
ATOM 2414 N N . VAL A 1 343 ? -27.018 -27.388 43.426 1.00 94.06 343 VAL A N 1
ATOM 2415 C CA . VAL A 1 343 ? -28.154 -27.823 44.260 1.00 94.06 343 VAL A CA 1
ATOM 2416 C C . VAL A 1 343 ? -28.266 -26.947 45.503 1.00 94.06 343 VAL A C 1
ATOM 2418 O O . VAL A 1 343 ? -27.274 -26.749 46.201 1.00 94.06 343 VAL A O 1
ATOM 2421 N N . ALA A 1 344 ? -29.461 -26.458 45.830 1.00 94.19 344 ALA A N 1
ATOM 2422 C CA . ALA A 1 344 ? -29.695 -25.731 47.072 1.00 94.19 344 ALA A CA 1
ATOM 2423 C C . ALA A 1 344 ? -29.784 -26.698 48.265 1.00 94.19 344 ALA A C 1
ATOM 2425 O O . ALA A 1 344 ? -30.461 -27.728 48.221 1.00 94.19 344 ALA A O 1
ATOM 2426 N N . GLN A 1 345 ? -29.128 -26.367 49.381 1.00 93.31 345 GLN A N 1
ATOM 2427 C CA . GLN A 1 345 ? -29.315 -27.112 50.627 1.00 93.31 345 GLN A CA 1
ATOM 2428 C C . GLN A 1 345 ? -30.779 -27.010 51.088 1.00 93.31 345 GLN A C 1
ATOM 2430 O O . GLN A 1 345 ? -31.415 -25.966 50.948 1.00 93.31 345 GLN A O 1
ATOM 2435 N N . LYS A 1 346 ? -31.314 -28.066 51.719 1.00 85.44 346 LYS A N 1
ATOM 2436 C CA . LYS A 1 346 ? -32.628 -28.028 52.383 1.00 85.44 346 LYS A CA 1
ATOM 2437 C C . LYS A 1 346 ? -32.678 -26.858 53.380 1.00 85.44 346 LYS A C 1
ATOM 2439 O O . LYS A 1 346 ? -31.956 -26.870 54.372 1.00 85.44 346 LYS A O 1
ATOM 2444 N N . GLY A 1 347 ? -33.525 -25.866 53.100 1.00 87.81 347 GLY A N 1
ATOM 2445 C CA . GLY A 1 347 ? -33.603 -24.598 53.839 1.00 87.81 347 GLY A CA 1
ATOM 2446 C C . GLY A 1 347 ? -33.085 -23.375 53.068 1.00 87.81 347 GLY A C 1
ATOM 2447 O O . GLY A 1 347 ? -33.308 -22.260 53.518 1.00 87.81 347 GLY A O 1
ATOM 2448 N N . GLY A 1 348 ? -32.444 -23.558 51.909 1.00 90.94 348 GLY A N 1
ATOM 2449 C CA . GLY A 1 348 ? -32.038 -22.484 50.995 1.00 90.94 348 GLY A CA 1
ATOM 2450 C C . GLY A 1 348 ? -30.880 -21.618 51.497 1.00 90.94 348 GLY A C 1
ATOM 2451 O O . GLY A 1 348 ? -30.740 -20.473 51.067 1.00 90.94 348 GLY A O 1
ATOM 2452 N N . SER A 1 349 ? -30.091 -22.104 52.459 1.00 91.88 349 SER A N 1
ATOM 2453 C CA . SER A 1 349 ? -29.018 -21.338 53.104 1.00 91.88 349 SER A CA 1
ATOM 2454 C C . SER A 1 349 ? -27.771 -21.196 52.229 1.00 91.88 349 SER A C 1
ATOM 2456 O O . SER A 1 349 ? -27.174 -20.122 52.204 1.00 91.88 349 SER A O 1
ATOM 2458 N N . ILE A 1 350 ? -27.392 -22.257 51.513 1.00 93.25 350 ILE A N 1
ATOM 2459 C CA . ILE A 1 350 ? -26.206 -22.331 50.649 1.00 93.25 350 ILE A CA 1
ATOM 2460 C C . ILE A 1 350 ? -26.465 -23.247 49.448 1.00 93.25 350 ILE A C 1
ATOM 2462 O O . ILE A 1 350 ? -27.378 -24.079 49.475 1.00 93.25 350 ILE A O 1
ATOM 2466 N N . CYS A 1 351 ? -25.611 -23.140 48.436 1.00 94.31 351 CYS A N 1
ATOM 2467 C CA . CYS A 1 351 ? -25.528 -24.089 47.334 1.00 94.31 351 CYS A CA 1
ATOM 2468 C C . CYS A 1 351 ? -24.461 -25.157 47.618 1.00 94.31 351 CYS A C 1
ATOM 2470 O O . CYS A 1 351 ? -23.407 -24.865 48.184 1.00 94.31 351 CYS A O 1
ATOM 2472 N N . VAL A 1 352 ? -24.727 -26.405 47.235 1.00 94.06 352 VAL A N 1
ATOM 2473 C CA . VAL A 1 352 ? -23.855 -27.563 47.463 1.00 94.06 352 VAL A CA 1
ATOM 2474 C C . VAL A 1 352 ? -23.642 -28.362 46.180 1.00 94.06 352 VAL A C 1
ATOM 2476 O O . VAL A 1 352 ? -24.422 -28.289 45.228 1.00 94.06 352 VAL A O 1
ATOM 2479 N N . SER A 1 353 ? -22.558 -29.138 46.144 1.00 91.56 353 SER A N 1
ATOM 2480 C CA . SER A 1 353 ? -22.310 -30.073 45.045 1.00 91.56 353 SER A CA 1
ATOM 2481 C C . SER A 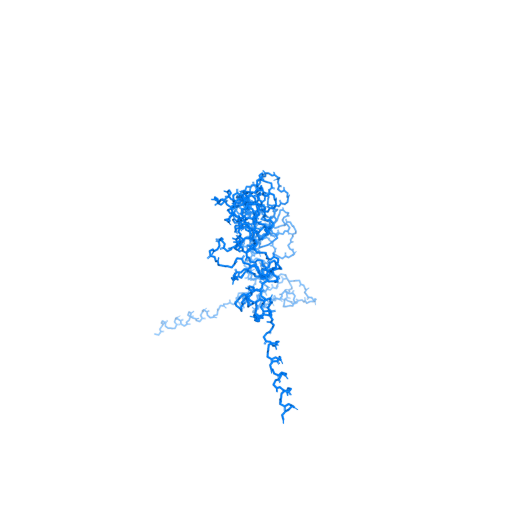1 353 ? -23.290 -31.249 45.103 1.00 91.56 353 SER A C 1
ATOM 2483 O O . SER A 1 353 ? -23.650 -31.725 46.185 1.00 91.56 353 SER A O 1
ATOM 2485 N N . SER A 1 354 ? -23.672 -31.774 43.940 1.00 82.38 354 SER A N 1
ATOM 2486 C CA . SER A 1 354 ? -24.596 -32.909 43.790 1.00 82.38 354 SER A CA 1
ATOM 2487 C C . SER A 1 354 ? -24.129 -34.178 44.520 1.00 82.38 354 SER A C 1
ATOM 2489 O O . SER A 1 354 ? -24.939 -35.033 44.866 1.00 82.38 354 SER A O 1
ATOM 2491 N N . PHE A 1 355 ? -22.822 -34.306 44.770 1.00 69.56 355 PHE A N 1
ATOM 2492 C CA . PHE A 1 355 ? -22.219 -35.470 45.423 1.00 69.56 355 PHE A CA 1
ATOM 2493 C C . PHE A 1 355 ? -22.341 -35.445 46.952 1.00 69.56 355 PHE A C 1
ATOM 2495 O O . PHE A 1 355 ? -22.332 -36.498 47.590 1.00 69.56 355 PHE A O 1
ATOM 2502 N N . SER A 1 356 ? -22.492 -34.264 47.557 1.00 61.41 356 SER A N 1
ATOM 2503 C CA . SER A 1 356 ? -22.532 -34.122 49.017 1.00 61.41 356 SER A CA 1
ATOM 2504 C C . SER A 1 356 ? -23.829 -34.667 49.624 1.00 61.41 356 SER A C 1
ATOM 2506 O O . SER A 1 356 ? -23.816 -35.193 50.733 1.00 61.41 356 SER A O 1
ATOM 2508 N N . SER A 1 357 ? -24.949 -34.596 48.899 1.00 55.41 357 SER A N 1
ATOM 2509 C CA . SER A 1 357 ? -26.234 -35.126 49.367 1.00 55.41 357 SER A CA 1
ATOM 2510 C C . SER A 1 357 ? -26.308 -36.653 49.258 1.00 55.41 357 SER A C 1
ATOM 2512 O O . SER A 1 357 ? -26.822 -37.298 50.169 1.00 55.41 357 SER A O 1
ATOM 2514 N N . GLN A 1 358 ? -25.741 -37.256 48.207 1.00 56.50 358 GLN A N 1
ATOM 2515 C CA . GLN A 1 358 ? -25.757 -38.714 48.036 1.00 56.50 358 GLN A CA 1
ATOM 2516 C C . GLN A 1 358 ? -24.794 -39.446 48.971 1.00 56.50 358 GLN A C 1
ATOM 2518 O O . GLN A 1 358 ? -25.131 -40.531 49.437 1.00 56.50 358 GLN A O 1
ATOM 2523 N N . LEU A 1 359 ? -23.638 -38.863 49.308 1.00 57.91 359 LEU A N 1
ATOM 2524 C CA . LEU A 1 359 ? -22.710 -39.496 50.247 1.00 57.91 359 LEU A CA 1
ATOM 2525 C C . LEU A 1 359 ? -23.282 -39.583 51.662 1.00 57.91 359 LEU A C 1
ATOM 2527 O O . LEU A 1 359 ? -23.040 -40.580 52.327 1.00 57.91 359 LEU A O 1
ATOM 2531 N N . ILE A 1 360 ? -24.083 -38.620 52.126 1.00 58.31 360 ILE A N 1
ATOM 2532 C CA . ILE A 1 360 ? -24.663 -38.690 53.479 1.00 58.31 360 ILE A CA 1
ATOM 2533 C C . ILE A 1 360 ? -25.710 -39.806 53.561 1.00 58.31 360 ILE A C 1
ATOM 2535 O O . ILE A 1 360 ? -25.665 -40.610 54.488 1.00 58.31 360 ILE A O 1
ATOM 2539 N N . TYR A 1 361 ? -26.599 -39.922 52.570 1.00 59.44 361 TYR A N 1
ATOM 2540 C CA . TYR A 1 361 ? -27.569 -41.022 52.538 1.00 59.44 361 TYR A CA 1
ATOM 2541 C C . TYR A 1 361 ? -26.908 -42.370 52.244 1.00 59.44 361 TYR A C 1
ATOM 2543 O O . TYR A 1 361 ? -27.251 -43.359 52.882 1.00 59.44 361 TYR A O 1
ATOM 2551 N N . GLY A 1 362 ? -25.921 -42.409 51.348 1.00 62.22 362 GLY A N 1
ATOM 2552 C CA . GLY A 1 362 ? -25.142 -43.608 51.058 1.00 62.22 362 GLY A CA 1
ATOM 2553 C C . GLY A 1 362 ? -24.398 -44.114 52.289 1.00 62.22 362 GLY A C 1
ATOM 2554 O O . GLY A 1 362 ? -24.524 -45.282 52.626 1.00 62.22 362 GLY A O 1
ATOM 2555 N N . SER A 1 363 ? -23.707 -43.231 53.016 1.00 63.53 363 SER A N 1
ATOM 2556 C CA . SER A 1 363 ? -22.973 -43.575 54.244 1.00 63.53 363 SER A CA 1
ATOM 2557 C C . SER A 1 363 ? -23.904 -44.018 55.368 1.00 63.53 363 SER A C 1
ATOM 2559 O O . SER A 1 363 ? -23.561 -44.936 56.105 1.00 63.53 363 SER A O 1
ATOM 2561 N N . LEU A 1 364 ? -25.080 -43.390 55.500 1.00 66.81 364 LEU A N 1
ATOM 2562 C CA . LEU A 1 364 ? -26.062 -43.750 56.522 1.00 66.81 364 LEU A CA 1
ATOM 2563 C C . LEU A 1 364 ? -26.712 -45.106 56.220 1.00 66.81 364 LEU A C 1
ATOM 2565 O O . LEU A 1 364 ? -26.872 -45.908 57.131 1.00 66.81 364 LEU A O 1
ATOM 2569 N N . ILE A 1 365 ? -27.028 -45.393 54.952 1.00 71.06 365 ILE A N 1
ATOM 2570 C CA . ILE A 1 365 ? -27.523 -46.711 54.535 1.00 71.06 365 ILE A CA 1
ATOM 2571 C C . ILE A 1 365 ? -26.438 -47.768 54.751 1.00 71.06 365 ILE A C 1
ATOM 2573 O O . ILE A 1 365 ? -26.746 -48.818 55.304 1.00 71.06 365 ILE A O 1
ATOM 2577 N N . LEU A 1 366 ? -25.177 -47.470 54.411 1.00 71.25 366 LEU A N 1
ATOM 2578 C CA . LEU A 1 366 ? -24.050 -48.381 54.625 1.00 71.25 366 LEU A CA 1
ATOM 2579 C C . LEU A 1 366 ? -23.826 -48.673 56.120 1.00 71.25 366 LEU A C 1
ATOM 2581 O O . LEU A 1 366 ? -23.665 -49.831 56.494 1.00 71.25 366 LEU A O 1
ATOM 2585 N N . LEU A 1 367 ? -23.901 -47.653 56.985 1.00 73.75 367 LEU A N 1
ATOM 2586 C CA . LEU A 1 367 ? -23.843 -47.799 58.446 1.00 73.75 367 LEU A CA 1
ATOM 2587 C C . LEU A 1 367 ? -25.021 -48.604 59.007 1.00 73.75 367 LEU A C 1
ATOM 2589 O O . LEU A 1 367 ? -24.808 -49.456 59.864 1.00 73.75 367 LEU A O 1
ATOM 2593 N N . ILE A 1 368 ? -26.244 -48.378 58.517 1.00 74.75 368 ILE A N 1
ATOM 2594 C CA . ILE A 1 368 ? -27.425 -49.146 58.938 1.00 74.75 368 ILE A CA 1
ATOM 2595 C C . ILE A 1 368 ? -27.301 -50.611 58.501 1.00 74.75 368 ILE A C 1
ATOM 2597 O O . ILE A 1 368 ? -27.618 -51.495 59.287 1.00 74.75 368 ILE A O 1
ATOM 2601 N N . SER A 1 369 ? -26.764 -50.898 57.311 1.00 75.81 369 SER A N 1
ATOM 2602 C CA . SER A 1 369 ? -26.505 -52.278 56.870 1.00 75.81 369 SER A CA 1
ATOM 2603 C C . SER A 1 369 ? -25.344 -52.974 57.591 1.00 75.81 369 SER A C 1
ATOM 2605 O O . SER A 1 369 ? -25.220 -54.185 57.475 1.00 75.81 369 SER A O 1
ATOM 2607 N N . PHE A 1 370 ? -24.503 -52.246 58.333 1.00 72.38 370 PHE A N 1
ATOM 2608 C CA . PHE A 1 370 ? -23.510 -52.837 59.242 1.00 72.38 370 PHE A CA 1
ATOM 2609 C C . PHE A 1 370 ? -24.046 -53.042 60.673 1.00 72.38 370 PHE A C 1
ATOM 2611 O O . PHE A 1 370 ? -23.375 -53.671 61.488 1.00 72.38 370 PHE A O 1
ATOM 2618 N N . LEU A 1 371 ? -25.229 -52.504 60.989 1.00 71.44 371 LEU A N 1
ATOM 2619 C CA . LEU A 1 371 ? -25.882 -52.574 62.304 1.00 71.44 371 LEU A CA 1
ATOM 2620 C C . LEU A 1 371 ? -27.074 -53.552 62.350 1.00 71.44 371 LEU A C 1
ATOM 2622 O O . LEU A 1 371 ? -27.662 -53.720 63.419 1.00 71.44 371 LEU A O 1
ATOM 2626 N N . ILE A 1 372 ? -27.423 -54.182 61.222 1.00 70.44 372 ILE A N 1
ATOM 2627 C CA . ILE A 1 372 ? -28.437 -55.245 61.080 1.00 70.44 372 ILE A CA 1
ATOM 2628 C C . ILE A 1 372 ? -27.718 -56.533 60.684 1.00 70.44 372 ILE A C 1
ATOM 2630 O O . ILE A 1 372 ? -28.050 -57.587 61.269 1.00 70.44 372 ILE A O 1
#

Secondary structure (DSSP, 8-state):
-HHHHHHHHHHHHHH-PPP-PPPPBPPPPSTT--SHHHHSPPPPTT--EE-SSTTSBEES-TTS--STT----HHHHHHH-SS-EE-TTSSSEE--SS-SSTTSPTT---HHHHHHHH-TTEEE-TTSSSEEETT-SS---HHHHHHHHHHH-----EE-TTSS-EE--SS-SSTTSPTT---HHHHHHHHTSTTEEEPTTSSSEEETT-SS---HHHHHHHHHHHT-S--EE-TTSS-EE--SS-SSTTSPTT---HHHHHHHH-TTEEE-TTSSSEEETT-SS---HHHHHHHHHHHT-S--EE-TTSS-EE--SS-SSTTSPTT---HHHHHHH-TTS-EE-TTSS-EE-HHHHHHHHHHHHHHHHT--

InterPro domains:
  IPR009670 Cell surface immobilisation antigen SerH [PF06873] (7-228)

Foldseek 3Di:
DVVVVVVVVVVVVVVCPDFDKWFFAAFAADPNDFFQQRRHPHAAPQWGWHDDGNRGIITRGLVRHDLPDFQAALRNCNGRHPQREAAPVNRDRFHDPDYNDPPDDAQPAAQVNQCRRHHPQWGAAPSSRDIDRQQAQADAALSSQLRSCVVPVHCQREAAPRRRHGFNDPDYNDPPDDALQAAQVSQCRNPVHNQWGAFVSNGHIDRQQAQADAALSSQLRSCVSVVHCQREAAPRRRHGFNAPDHHDDPDDAQRAAQRNQCGRPNPQWGAQPSNGDIARQQAQADAALSSLLRSCVVVVHQQNEAAPRRGHRFNAPDHNDPPDDAQPAALRNCCTRPVQQNHADDSRGDGHHPVVVCCVVVVVVVVVVVVD

Sequence (372 aa):
MSKLLLLLFTILQIIFATPTPGTAVTCVSQNGSTTCSNSCPAAPTGCQWIGASLTACQIQDCTQCSSSLVQFTDLYCQSCTSNKFANSVGNACVNPLNTCSSSRTVNSWTDADCAACYATGYIANGNKSACINCNASSGLTDIICGLCSTANSNSNKFANVGGTQCVNTALTCGASRTVNSWNNSDCQLCYGSSTFIAHSGNSSCVNCSSPSGLNDATCADCATANSTQNIYANNSGTKCVNSKATCGSSRTLNTWTTNDCVACYGTGYIASSNSSTCINCKASQALTDSICSACATANSNQNIYANSDGTACVNSTSTCGSNRTTNTWNDADCLACTPATPVAQKGGSICVSSFSSQLIYGSLILLISFLI

Radius of gyration: 42.88 Å; Cα contacts (8 Å, |Δi|>4): 751; chains: 1; bounding box: 79×77×131 Å